Protein 7W2Q (pdb70)

Solvent-accessible surface area: 21084 Å² total; per-residue (Å²): 127,86,177,176,53,95,108,84,129,151,74,20,80,94,0,1,84,23,0,34,118,15,1,70,119,92,26,5,105,70,0,67,17,105,63,0,0,104,59,22,64,45,48,107,39,33,0,89,164,21,7,163,45,46,16,28,0,12,0,52,13,2,3,31,20,12,102,75,11,17,68,54,18,152,64,168,92,160,85,74,92,51,48,55,18,4,72,38,20,8,61,33,36,3,84,78,17,78,44,24,76,0,19,56,96,0,48,94,69,8,4,145,78,50,105,21,84,118,32,3,108,82,0,80,148,33,67,65,46,7,80,103,74,14,24,70,4,10,96,49,13,27,93,101,37,78,1,32,121,38,58,41,58,17,12,36,0,1,9,71,0,0,3,33,0,0,2,9,0,21,62,22,138,124,28,124,125,47,2,118,107,67,90,46,0,9,77,11,0,5,37,10,2,7,89,18,8,33,94,149,238,146,107,124,116,83,170,140,86,23,76,90,0,1,83,26,0,30,148,29,1,44,114,93,28,4,108,67,0,60,17,100,73,0,2,99,60,19,60,41,38,96,50,25,0,82,138,21,8,140,44,43,15,34,0,11,0,56,15,1,6,33,21,13,99,75,12,12,74,56,4,129,65,131,85,165,93,64,92,38,49,55,18,4,63,30,20,10,61,38,39,3,92,60,26,81,48,21,67,0,19,59,89,0,53,94,71,6,3,143,74,49,100,29,90,148,33,0,114,77,0,78,147,28,66,58,46,7,68,103,82,15,16,92,4,9,98,62,14,27,90,100,30,57,2,36,124,36,58,36,59,17,11,38,0,1,9,71,0,0,3,28,0,0,2,8,0,26,60,22,139,129,26,123,131,45,2,120,106,67,92,47,0,9,70,11,0,4,38,10,1,19,68,18,6,25,83,183,190

Nearest PDB structures (foldseek):
  7w2q-assembly1_B  TM=1.005E+00  e=7.318E-27  Pseudomonas aeruginosa PAO1
  8i2k-assembly1_A  TM=9.888E-01  e=2.009E-23  Pseudomonas aeruginosa UCBPP-PA14
  7y0y-assembly1_A  TM=9.865E-01  e=9.330E-23  Pseudomonas aeruginosa PA14
  7y0z-assembly1_A  TM=9.756E-01  e=6.356E-23  Pseudomonas aeruginosa PA14
  8i2k-assembly1_B  TM=9.732E-01  e=7.340E-23  Pseudomonas aeruginosa UCBPP-PA14

Radius of gyration: 24.59 Å; Cα contacts (8 Å, |Δi|>4): 358; chains: 2; bounding box: 52×52×86 Å

B-factor: mean 45.08, std 20.15, range [20.05, 137.28]

Sequence (399 aa):
EPRKVREFRRREQEILDTALKLFLEQGEDSVTVEMIADAVGIGKGTIYKHFKSKAEIYLRLMLDYERDLAALFHSEDVARDKEALSRAYFEFRMRDPQRYRLFDRLEEKVVKTSQVPEMVEELHKIRASNFERLTQLIKERIADGKLENVPPYFHYCAAWALVHGAVALYHSPFWREVLEDQEGFFHFLMDIGVRMGNKRKKVREFRRREQEILDTALKLFLEQGEDSVTVEMIADAVGIGKGTIYKHFKSKAEIYLRLMLDYERDLAALFHSEDVARDKEALSRAYFEFRMRDPQRYRLFDRLEEKVVKTSQVPEMVEELHKIRASNFERLTQLIKERIADGKLENVPPYFHYCAAWALVHGAVALYHSPFWREVLEDQEGFFHFLMDIGVRMGNKRK

Structure (mmCIF, N/CA/C/O backbone):
data_7W2Q
#
_entry.id   7W2Q
#
_cell.length_a   44.162
_cell.length_b   44.162
_cell.length_c   251.980
_cell.angle_alpha   90.000
_cell.angle_beta   90.000
_cell.angle_gamma   90.000
#
_symmetry.space_group_name_H-M   'P 41'
#
loop_
_entity.id
_entity.type
_entity.pdbx_description
1 polymer 'Probable transcriptional regulator'
2 water water
#
loop_
_atom_site.group_PDB
_atom_site.id
_atom_site.type_symbol
_atom_site.label_atom_id
_atom_site.label_alt_id
_atom_site.label_comp_id
_atom_site.label_asym_id
_atom_site.label_entity_id
_atom_site.label_seq_id
_atom_site.pdbx_PDB_ins_code
_atom_site.Cartn_x
_atom_site.Cartn_y
_atom_site.Cartn_z
_atom_site.occupancy
_atom_site.B_iso_or_equiv
_atom_site.auth_seq_id
_atom_site.auth_comp_id
_atom_site.auth_asym_id
_atom_site.auth_atom_id
_atom_site.pdbx_PDB_model_num
ATOM 1 N N . GLU A 1 4 ? 22.23795 -25.21765 -15.97373 1.000 71.15394 4 GLU B N 1
ATOM 2 C CA . GLU A 1 4 ? 21.71881 -26.58195 -15.96887 1.000 71.73599 4 GLU B CA 1
ATOM 3 C C . GLU A 1 4 ? 20.76688 -26.85351 -17.13811 1.000 77.02851 4 GLU B C 1
ATOM 4 O O . GLU A 1 4 ? 20.34395 -25.92080 -17.82335 1.000 84.71259 4 GLU B O 1
ATOM 10 N N . PRO A 1 5 ? 20.44634 -28.12961 -17.37310 1.000 73.00053 5 PRO B N 1
ATOM 11 C CA . PRO A 1 5 ? 19.50145 -28.46699 -18.44456 1.000 76.94180 5 PRO B CA 1
ATOM 12 C C . PRO A 1 5 ? 18.10524 -27.93187 -18.16782 1.000 75.14376 5 PRO B C 1
ATOM 13 O O . PRO A 1 5 ? 17.70008 -27.74354 -17.01954 1.000 68.75300 5 PRO B O 1
ATOM 17 N N . ARG A 1 6 ? 17.34974 -27.73180 -19.25002 1.000 78.02072 6 ARG B N 1
ATOM 18 C CA . ARG A 1 6 ? 16.04727 -27.07572 -19.14281 1.000 80.56635 6 ARG B CA 1
ATOM 19 C C . ARG A 1 6 ? 15.04658 -27.93014 -18.37707 1.000 69.05675 6 ARG B C 1
ATOM 20 O O . ARG A 1 6 ? 14.24344 -27.39997 -17.60192 1.000 64.71637 6 ARG B O 1
ATOM 28 N N . LYS A 1 7 ? 15.07408 -29.25009 -18.57643 1.000 67.27464 7 LYS B N 1
ATOM 29 C CA . LYS A 1 7 ? 14.14069 -30.11197 -17.85660 1.000 63.72826 7 LYS B CA 1
ATOM 30 C C . LYS A 1 7 ? 14.36004 -30.02640 -16.35184 1.000 63.55239 7 LYS B C 1
ATOM 31 O O . LYS A 1 7 ? 13.39732 -29.97209 -15.57673 1.000 56.70629 7 LYS B O 1
ATOM 37 N N . VAL A 1 8 ? 15.62045 -29.97510 -15.92096 1.000 63.91226 8 VAL B N 1
ATOM 38 C CA . VAL A 1 8 ? 15.90832 -29.94496 -14.49230 1.000 60.98027 8 VAL B CA 1
ATOM 39 C C . VAL A 1 8 ? 15.47614 -28.61876 -13.89393 1.000 58.70878 8 VAL B C 1
ATOM 40 O O . VAL A 1 8 ? 14.89616 -28.57405 -12.80247 1.000 54.63430 8 VAL B O 1
ATOM 44 N N . ARG A 1 9 ? 15.72070 -27.52112 -14.61248 1.000 61.15592 9 ARG B N 1
ATOM 45 C CA . ARG A 1 9 ? 15.32088 -26.20978 -14.11605 1.000 59.42874 9 ARG B CA 1
ATOM 46 C C . ARG A 1 9 ? 13.81131 -26.10624 -13.96341 1.000 57.29052 9 ARG B C 1
ATOM 47 O O . ARG A 1 9 ? 13.32206 -25.54711 -12.97479 1.000 58.03529 9 ARG B O 1
ATOM 55 N N . GLU A 1 10 ? 13.05537 -26.62244 -14.93542 1.000 59.07685 10 GLU B N 1
ATOM 56 C CA . GLU A 1 10 ? 11.60301 -26.61294 -14.80531 1.000 61.79064 10 GLU B CA 1
ATOM 57 C C . GLU A 1 10 ? 11.15818 -27.43860 -13.60527 1.000 54.40047 10 GLU B C 1
ATOM 58 O O . GLU A 1 10 ? 10.26822 -27.02493 -12.85426 1.000 54.80033 10 GLU B O 1
ATOM 64 N N . PHE A 1 11 ? 11.76593 -28.61285 -13.40845 1.000 51.49537 11 PHE B N 1
ATOM 65 C CA . PHE A 1 11 ? 11.42168 -29.43310 -12.25155 1.000 49.48801 11 PHE B CA 1
ATOM 66 C C . PHE A 1 11 ? 11.69861 -28.69269 -10.94815 1.000 52.40129 11 PHE B C 1
ATOM 67 O O . PHE A 1 11 ? 10.88571 -28.73095 -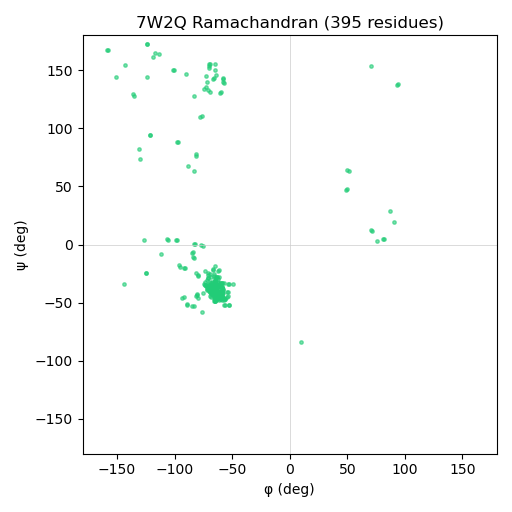10.01546 1.000 46.55088 11 PHE B O 1
ATOM 75 N N . ARG A 1 12 ? 12.83457 -27.99686 -10.87154 1.000 49.71851 12 ARG B N 1
ATOM 76 C CA . ARG A 1 12 ? 13.18310 -27.29261 -9.64263 1.000 50.76717 12 ARG B CA 1
ATOM 77 C C . ARG A 1 12 ? 12.26807 -26.09875 -9.40483 1.000 50.31243 12 ARG B C 1
ATOM 78 O O . ARG A 1 12 ? 11.89057 -25.82825 -8.26009 1.000 48.58264 12 ARG B O 1
ATOM 86 N N . ARG A 1 13 ? 11.90303 -25.36492 -10.46082 1.000 50.87220 13 ARG B N 1
ATOM 87 C CA . ARG A 1 13 ? 11.02185 -24.21916 -10.24945 1.000 53.81291 13 ARG B CA 1
ATOM 88 C C . ARG A 1 13 ? 9.63574 -24.67223 -9.79521 1.000 52.01988 13 ARG B C 1
ATOM 89 O O . ARG A 1 13 ? 9.01916 -24.02556 -8.94080 1.000 53.76542 13 ARG B O 1
ATOM 97 N N . ARG A 1 14 ? 9.13281 -25.78739 -10.33556 1.000 54.21255 14 ARG B N 1
ATOM 98 C CA . ARG A 1 14 ? 7.86131 -26.31894 -9.84893 1.000 54.09504 14 ARG B CA 1
ATOM 99 C C . ARG A 1 14 ? 7.96954 -26.75134 -8.39300 1.000 50.10616 14 ARG B C 1
ATOM 100 O O . ARG A 1 14 ? 7.05541 -26.51476 -7.59330 1.000 46.79005 14 ARG B O 1
ATOM 108 N N . GLU A 1 15 ? 9.07766 -27.40414 -8.03774 1.000 43.05170 15 GLU B N 1
ATOM 109 C CA . GLU A 1 15 ? 9.30425 -27.79950 -6.65336 1.000 44.03657 15 GLU B CA 1
ATOM 110 C C . GLU A 1 15 ? 9.32042 -26.58510 -5.73419 1.000 43.42808 15 GLU B C 1
ATOM 111 O O . GLU A 1 15 ? 8.73654 -26.61154 -4.64460 1.000 36.25891 15 GLU B O 1
ATOM 117 N N . GLN A 1 16 ? 9.97524 -25.50364 -6.16923 1.000 41.87917 16 GLN B N 1
ATOM 118 C CA . GLN A 1 16 ? 10.03389 -24.28796 -5.36710 1.000 45.42792 16 GLN B CA 1
ATOM 119 C C . GLN A 1 16 ? 8.65304 -23.66766 -5.19721 1.000 46.84345 16 GLN B C 1
ATOM 120 O O . GLN A 1 16 ? 8.32187 -23.16299 -4.11817 1.000 44.63076 16 GLN B O 1
ATOM 126 N N . GLU A 1 17 ? 7.83320 -23.68605 -6.25167 1.000 48.37713 17 GLU B N 1
ATOM 127 C CA . GLU A 1 17 ? 6.49141 -23.12255 -6.13199 1.000 47.84082 17 GLU B CA 1
ATOM 128 C C . GLU A 1 17 ? 5.65537 -23.91151 -5.13179 1.000 47.84609 17 GLU B C 1
ATOM 129 O O . GLU A 1 17 ? 4.86981 -23.33138 -4.37149 1.000 46.64360 17 GLU B O 1
ATOM 135 N N . ILE A 1 18 ? 5.81537 -25.23628 -5.11840 1.000 48.36117 18 ILE B N 1
ATOM 136 C CA . ILE A 1 18 ? 5.14404 -26.07030 -4.12535 1.000 41.64388 18 ILE B CA 1
ATOM 137 C C . ILE A 1 18 ? 5.59842 -25.68107 -2.72384 1.000 37.66088 18 ILE B C 1
ATOM 138 O O . ILE A 1 18 ? 4.78474 -25.51693 -1.80581 1.000 43.86266 18 ILE B O 1
ATOM 143 N N . LEU A 1 19 ? 6.91250 -25.52188 -2.54448 1.000 37.30355 19 LEU B N 1
ATOM 144 C CA . LEU A 1 19 ? 7.45949 -25.18059 -1.23481 1.000 33.04553 19 LEU B CA 1
ATOM 145 C C . LEU A 1 19 ? 6.98660 -23.80936 -0.78069 1.000 38.72804 19 LEU B C 1
ATOM 146 O O . LEU A 1 19 ? 6.59803 -23.62380 0.37928 1.000 38.13630 19 LEU B O 1
ATOM 151 N N . ASP A 1 20 ? 7.03948 -22.82623 -1.67851 1.000 41.59410 20 ASP B N 1
ATOM 152 C CA . ASP A 1 20 ? 6.58697 -21.48491 -1.32961 1.000 45.90812 20 ASP B CA 1
ATOM 153 C C . ASP A 1 20 ? 5.10422 -21.48065 -0.98389 1.000 42.14803 20 ASP B C 1
ATOM 154 O O . ASP A 1 20 ? 4.68676 -20.84928 -0.00386 1.000 45.37772 20 ASP B O 1
ATOM 159 N N . THR A 1 21 ? 4.29590 -22.18997 -1.77240 1.000 43.44417 21 THR B N 1
ATOM 160 C CA . THR A 1 21 ? 2.85795 -22.23388 -1.52172 1.000 41.45055 21 THR B CA 1
ATOM 161 C C . THR A 1 21 ? 2.55324 -22.95281 -0.21495 1.000 43.91797 21 THR B C 1
ATOM 162 O O . THR A 1 21 ? 1.68651 -22.51921 0.55247 1.000 40.30063 21 THR B O 1
ATOM 166 N N . ALA A 1 22 ? 3.24998 -24.06043 0.04998 1.000 41.29978 22 ALA B N 1
ATOM 167 C CA . ALA A 1 22 ? 3.00344 -24.81031 1.27560 1.000 43.78119 22 ALA B CA 1
ATOM 168 C C . ALA A 1 22 ? 3.32661 -23.97202 2.50637 1.000 43.15034 22 ALA B C 1
ATOM 169 O O . ALA A 1 22 ? 2.55042 -23.94307 3.46867 1.000 41.80425 22 ALA B O 1
ATOM 171 N N . LEU A 1 23 ? 4.46222 -23.26631 2.48509 1.000 37.01164 23 LEU B N 1
ATOM 172 C CA . LEU A 1 23 ? 4.83088 -22.42016 3.61338 1.000 41.39718 23 LEU B CA 1
ATOM 173 C C . LEU A 1 23 ? 3.78340 -21.34521 3.85156 1.000 37.36410 23 LEU B C 1
ATOM 174 O O . LEU A 1 23 ? 3.39140 -21.08857 4.99572 1.000 37.29185 23 LEU B O 1
ATOM 179 N N . LYS A 1 24 ? 3.28413 -20.73791 2.77635 1.000 37.91080 24 LYS B N 1
ATOM 180 C CA . LYS A 1 24 ? 2.29928 -19.67653 2.92938 1.000 44.69389 24 LYS B CA 1
ATOM 181 C C . LYS A 1 24 ? 1.02074 -20.21195 3.55573 1.000 43.91602 24 LYS B C 1
ATOM 182 O O . LYS A 1 24 ? 0.45734 -19.58704 4.46169 1.000 47.81123 24 LYS B O 1
ATOM 188 N N . LEU A 1 25 ? 0.59620 -21.40873 3.14191 1.000 45.37687 25 LEU B N 1
ATOM 189 C CA . LEU A 1 25 ? -0.58579 -22.02845 3.72891 1.000 39.26092 25 LEU B CA 1
ATOM 190 C C . LEU A 1 25 ? -0.37382 -22.39090 5.19249 1.000 43.73111 25 LEU B C 1
ATOM 191 O O . LEU A 1 25 ? -1.28403 -22.21490 6.01111 1.000 44.67574 25 LEU B O 1
ATOM 196 N N . PHE A 1 26 ? 0.81072 -22.91240 5.54242 1.000 40.35003 26 PHE B N 1
ATOM 197 C CA . PHE A 1 26 ? 1.06786 -23.28202 6.93293 1.000 43.88429 26 PHE B CA 1
ATOM 198 C C . PHE A 1 26 ? 0.95529 -22.07800 7.85524 1.000 44.21231 26 PHE B C 1
ATOM 199 O O . PHE A 1 26 ? 0.35768 -22.16438 8.93388 1.000 40.65813 26 PHE B O 1
ATOM 207 N N . LEU A 1 27 ? 1.53968 -20.94937 7.45424 1.000 42.36894 27 LEU B N 1
ATOM 208 C CA . LEU A 1 27 ? 1.50720 -19.76640 8.30345 1.000 39.04388 27 LEU B CA 1
ATOM 209 C C . LEU A 1 27 ? 0.09380 -19.20565 8.41411 1.000 45.35002 27 LEU B C 1
ATOM 210 O O . LEU A 1 27 ? -0.33247 -18.78683 9.49635 1.000 46.71849 27 LEU B O 1
ATOM 215 N N . GLU A 1 28 ? -0.65813 -19.21113 7.31433 1.000 42.35944 28 GLU B N 1
ATOM 216 C CA . GLU A 1 28 ? -1.98858 -18.61182 7.33873 1.000 48.03725 28 GLU B CA 1
ATOM 217 C C . GLU A 1 28 ? -3.01097 -19.48515 8.06138 1.000 51.60220 28 GLU B C 1
ATOM 218 O O . GLU A 1 28 ? -3.84246 -18.96558 8.81669 1.000 52.78858 28 GLU B O 1
ATOM 224 N N . GLN A 1 29 ? -2.99081 -20.80115 7.84288 1.000 52.46509 29 GLN B N 1
ATOM 225 C CA . GLN A 1 29 ? -4.03660 -21.65608 8.39685 1.000 48.16885 29 GLN B CA 1
ATOM 226 C C . GLN A 1 29 ? -3.57081 -22.60388 9.49110 1.000 58.32766 29 GLN B C 1
ATOM 227 O O . GLN A 1 29 ? -4.41932 -23.25299 10.11401 1.000 51.04409 29 GLN B O 1
ATOM 233 N N . GLY A 1 30 ? -2.26703 -22.70944 9.74040 1.000 52.93073 30 GLY B N 1
ATOM 234 C CA . GLY A 1 30 ? -1.75651 -23.68199 10.68911 1.000 49.43789 30 GLY B CA 1
ATOM 235 C C . GLY A 1 30 ? -1.36571 -24.96398 9.99183 1.000 50.59688 30 GLY B C 1
ATOM 236 O O . GLY A 1 30 ? -2.09829 -25.44339 9.11874 1.000 53.95451 30 GLY B O 1
ATOM 237 N N . GLU A 1 31 ? -0.21918 -25.53751 10.36911 1.000 43.18211 31 GLU B N 1
ATOM 238 C CA . GLU A 1 31 ? 0.32702 -26.64306 9.58912 1.000 42.48105 31 GLU B CA 1
ATOM 239 C C . GLU A 1 31 ? -0.53277 -27.90207 9.69986 1.000 41.45549 31 GLU B C 1
ATOM 240 O O . GLU A 1 31 ? -0.69807 -28.62665 8.71251 1.000 45.91051 31 GLU B O 1
ATOM 246 N N . ASP A 1 32 ? -1.10185 -28.17692 10.87758 1.000 38.77013 32 ASP B N 1
ATOM 247 C CA . ASP A 1 32 ? -1.90129 -29.39046 11.04612 1.000 47.42901 32 ASP B CA 1
ATOM 248 C C . ASP A 1 32 ? -3.12262 -29.39174 10.12918 1.000 58.93592 32 ASP B C 1
ATOM 249 O O . ASP A 1 32 ? -3.54484 -30.44798 9.64172 1.000 59.38711 32 ASP B O 1
ATOM 254 N N . SER A 1 33 ? -3.71198 -28.21744 9.89580 1.000 60.40782 33 SER B N 1
ATOM 255 C CA . SER A 1 33 ? -4.91117 -28.13041 9.06802 1.000 61.87130 33 SER B CA 1
ATOM 256 C C . SER A 1 33 ? -4.61880 -28.41792 7.59946 1.000 58.92791 33 SER B C 1
ATOM 257 O O . SER A 1 33 ? -5.45263 -29.01505 6.90229 1.000 58.36600 33 SER B O 1
ATOM 260 N N . VAL A 1 34 ? -3.45950 -27.97978 7.10911 1.000 50.42823 34 VAL B N 1
ATOM 261 C CA . VAL A 1 34 ? -3.15764 -28.03942 5.68393 1.000 46.20071 34 VAL B CA 1
ATOM 262 C C . VAL A 1 34 ? -2.83621 -29.46877 5.27601 1.000 58.64676 34 VAL B C 1
ATOM 263 O O . VAL A 1 34 ? -2.02285 -30.14892 5.91902 1.000 56.36511 34 VAL B O 1
ATOM 267 N N . THR A 1 35 ? -3.42619 -29.90974 4.16714 1.000 52.15971 35 THR B N 1
ATOM 268 C CA . THR A 1 35 ? -3.16177 -31.23104 3.62277 1.000 53.64970 35 THR B CA 1
ATOM 269 C C . THR A 1 35 ? -2.44705 -31.10212 2.28268 1.000 53.92483 35 THR B C 1
ATOM 270 O O . THR A 1 35 ? -2.42643 -30.03527 1.65945 1.000 50.83103 35 THR B O 1
ATOM 274 N N . VAL A 1 36 ? -1.85056 -32.21449 1.84880 1.000 51.33232 36 VAL B N 1
ATOM 275 C CA . VAL A 1 36 ? -1.15873 -32.24265 0.56221 1.000 54.13153 36 VAL B CA 1
ATOM 276 C C . VAL A 1 36 ? -2.10944 -31.87059 -0.57092 1.000 55.89837 36 VAL B C 1
ATOM 277 O O . VAL A 1 36 ? -1.73654 -31.14831 -1.50473 1.000 54.38200 36 VAL B O 1
ATOM 281 N N . GLU A 1 37 ? -3.35514 -32.34358 -0.50090 1.000 61.46705 37 GLU B N 1
ATOM 282 C CA . GLU A 1 37 ? -4.34290 -31.98206 -1.51243 1.000 59.38512 37 GLU B CA 1
ATOM 283 C C . GLU A 1 37 ? -4.56896 -30.47481 -1.54212 1.000 57.05305 37 GLU B C 1
ATOM 284 O O . GLU A 1 37 ? -4.69738 -29.87783 -2.61839 1.000 56.31217 37 GLU B O 1
ATOM 290 N N . MET A 1 38 ? -4.62033 -29.84364 -0.36562 1.000 56.55089 38 MET B N 1
ATOM 291 C CA . MET A 1 38 ? -4.84528 -28.40180 -0.29571 1.000 63.20049 38 MET B CA 1
ATOM 292 C C . MET A 1 38 ? -3.68485 -27.61816 -0.89838 1.000 58.00058 38 MET B C 1
ATOM 293 O O . MET A 1 38 ? -3.89645 -26.57439 -1.52875 1.000 53.65171 38 MET B O 1
ATOM 298 N N . ILE A 1 39 ? -2.45132 -28.08804 -0.69818 1.000 51.53452 39 ILE B N 1
ATOM 299 C CA . ILE A 1 39 ? -1.30900 -27.43754 -1.33193 1.000 50.03662 39 ILE B CA 1
ATOM 300 C C . ILE A 1 39 ? -1.39368 -27.57501 -2.84672 1.000 53.22489 39 ILE B C 1
ATOM 301 O O . ILE A 1 39 ? -1.14406 -26.61609 -3.58743 1.000 55.42880 39 ILE B O 1
ATOM 306 N N . ALA A 1 40 ? -1.75947 -28.76505 -3.33008 1.000 57.08769 40 ALA B N 1
ATOM 307 C CA . ALA A 1 40 ? -1.86664 -28.98408 -4.76975 1.000 58.27478 40 ALA B CA 1
ATOM 308 C C . ALA A 1 40 ? -2.94079 -28.09926 -5.38778 1.000 64.57406 40 ALA B C 1
ATOM 309 O O . ALA A 1 40 ? -2.75173 -27.54935 -6.47950 1.000 64.43872 40 ALA B O 1
ATOM 311 N N . ASP A 1 41 ? -4.07920 -27.95434 -4.70728 1.000 63.03565 41 ASP B N 1
ATOM 312 C CA . ASP A 1 41 ? -5.13353 -27.08560 -5.21694 1.000 61.30313 41 ASP B CA 1
ATOM 313 C C . ASP A 1 41 ? -4.65590 -25.64174 -5.29267 1.000 60.85164 41 ASP B C 1
ATOM 314 O O . ASP A 1 41 ? -4.95706 -24.92863 -6.25733 1.000 67.22284 41 ASP B O 1
ATOM 319 N N . ALA A 1 42 ? -3.90504 -25.19556 -4.28289 1.000 60.13775 42 ALA B N 1
ATOM 320 C CA . ALA A 1 42 ? -3.41068 -23.82306 -4.27099 1.000 56.83899 42 ALA B CA 1
ATOM 321 C C . ALA A 1 42 ? -2.37049 -23.59371 -5.36214 1.000 60.76214 42 ALA B C 1
ATOM 322 O O . ALA A 1 42 ? -2.36322 -22.53757 -6.00460 1.000 67.19135 42 ALA B O 1
ATOM 324 N N . VAL A 1 43 ? -1.49383 -24.57419 -5.59387 1.000 57.36992 43 VAL B N 1
ATOM 325 C CA . VAL A 1 43 ? -0.51436 -24.47723 -6.67382 1.000 57.43463 43 VAL B CA 1
ATOM 326 C C . VAL A 1 43 ? -1.19701 -24.59981 -8.02828 1.000 61.02841 43 VAL B C 1
ATOM 327 O O . VAL A 1 43 ? -0.69988 -24.08179 -9.03587 1.000 70.48712 43 VAL B O 1
ATOM 331 N N . GLY A 1 44 ? -2.34128 -25.27201 -8.08090 1.000 66.90367 44 GLY B N 1
ATOM 332 C CA . GLY A 1 44 ? -3.06096 -25.47309 -9.32103 1.000 64.40097 4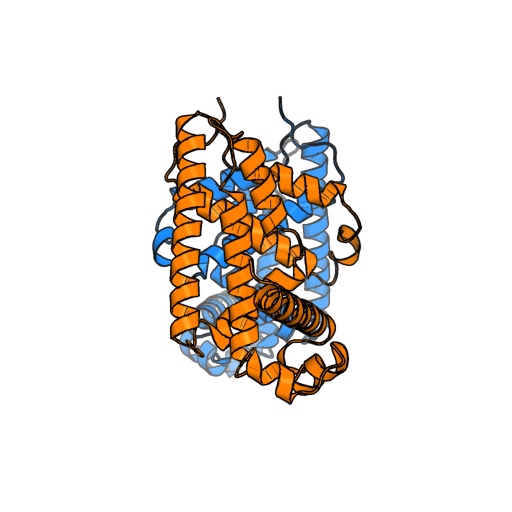4 GLY B CA 1
ATOM 333 C C . GLY A 1 44 ? -2.68590 -26.73428 -10.05814 1.000 69.77558 44 GLY B C 1
ATOM 334 O O . GLY A 1 44 ? -2.96248 -26.84492 -11.25754 1.000 73.56934 44 GLY B O 1
ATOM 335 N N . ILE A 1 45 ? -2.07624 -27.69584 -9.37120 1.000 70.01252 45 ILE B N 1
ATOM 336 C CA . ILE A 1 45 ? -1.64225 -28.95159 -9.95915 1.000 65.80419 45 ILE B CA 1
ATOM 337 C C . ILE A 1 45 ? -2.38940 -30.07564 -9.25609 1.000 67.33215 45 ILE B C 1
ATOM 338 O O . ILE A 1 45 ? -2.93974 -29.90274 -8.16562 1.000 71.09404 45 ILE B O 1
ATOM 343 N N . GLY A 1 46 ? -2.41160 -31.23775 -9.89931 1.000 69.79668 46 GLY B N 1
ATOM 344 C CA . GLY A 1 46 ? -2.99165 -32.40698 -9.27090 1.000 69.50537 46 GLY B CA 1
ATOM 345 C C . GLY A 1 46 ? -2.13164 -32.90173 -8.12367 1.000 70.57340 46 GLY B C 1
ATOM 346 O O . GLY A 1 46 ? -0.92263 -32.66768 -8.07346 1.000 73.42280 46 GLY B O 1
ATOM 347 N N . LYS A 1 47 ? -2.77307 -33.57905 -7.16714 1.000 73.52035 47 LYS B N 1
ATOM 348 C CA . LYS A 1 47 ? -2.03952 -34.03519 -5.99035 1.000 68.01151 47 LYS B CA 1
ATOM 349 C C . LYS A 1 47 ? -0.94900 -35.02350 -6.37985 1.000 74.10385 47 LYS B C 1
ATOM 350 O O . LYS A 1 47 ? 0.11271 -35.05977 -5.74596 1.000 67.71716 47 LYS B O 1
ATOM 356 N N . GLY A 1 48 ? -1.20597 -35.84571 -7.40441 1.000 69.74981 48 GLY B N 1
ATOM 357 C CA . GLY A 1 48 ? -0.22097 -36.81711 -7.84106 1.000 68.28041 48 GLY B CA 1
ATOM 358 C C . GLY A 1 48 ? 1.08554 -36.16385 -8.22445 1.000 67.99614 48 GLY B C 1
ATOM 359 O O . GLY A 1 48 ? 2.15789 -36.74554 -8.03776 1.000 67.42306 48 GLY B O 1
ATOM 360 N N . THR A 1 49 ? 1.01116 -34.94847 -8.76849 1.000 66.82104 49 THR B N 1
ATOM 361 C CA . THR A 1 49 ? 2.21503 -34.20235 -9.10544 1.000 65.12269 49 THR B CA 1
ATOM 362 C C . THR A 1 49 ? 3.01907 -33.86168 -7.85706 1.000 63.56483 49 THR B C 1
ATOM 363 O O . THR A 1 49 ? 4.25478 -33.88169 -7.88273 1.000 61.21692 49 THR B O 1
ATOM 367 N N . ILE A 1 50 ? 2.33618 -33.52912 -6.75831 1.000 58.93510 50 ILE B N 1
ATOM 368 C CA . ILE A 1 50 ? 3.03574 -33.20501 -5.51921 1.000 58.46401 50 ILE B CA 1
ATOM 369 C C . ILE A 1 50 ? 3.87111 -34.39540 -5.05771 1.000 55.33818 50 ILE B C 1
ATOM 370 O O . ILE A 1 50 ? 5.02232 -34.23723 -4.63533 1.000 47.42765 50 ILE B O 1
ATOM 375 N N . TYR A 1 51 ? 3.30851 -35.60860 -5.13861 1.000 57.63315 51 TYR B N 1
ATOM 376 C CA . TYR A 1 51 ? 3.98999 -36.80265 -4.62671 1.000 52.68137 51 TYR B CA 1
ATOM 377 C C . TYR A 1 51 ? 5.25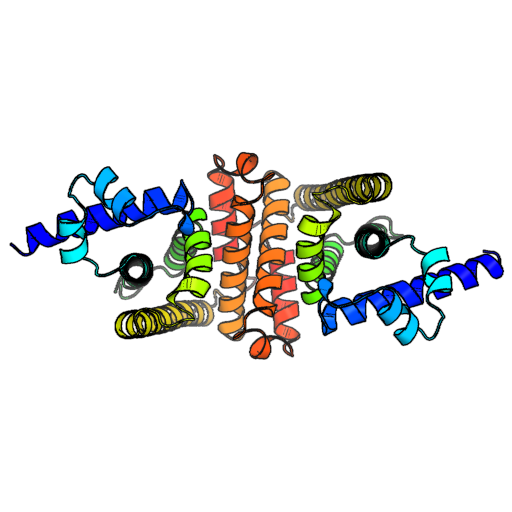131 -37.23359 -5.39995 1.000 54.99970 51 TYR B C 1
ATOM 378 O O . TYR A 1 51 ? 6.10449 -37.89170 -4.80131 1.000 58.34738 51 TYR B O 1
ATOM 387 N N . LYS A 1 52 ? 5.35465 -36.93887 -6.69932 1.000 54.53395 52 LYS B N 1
ATOM 388 C CA . LYS A 1 52 ? 6.65603 -36.88084 -7.40040 1.000 54.45885 52 LYS B CA 1
ATOM 389 C C . LYS A 1 52 ? 7.73832 -36.04608 -6.71675 1.000 50.79325 52 LYS B C 1
ATOM 390 O O . LYS A 1 52 ? 8.92990 -36.41233 -6.74955 1.000 51.69654 52 LYS B O 1
ATOM 396 N N . HIS A 1 53 ? 7.37144 -34.95489 -6.04542 1.000 50.82030 53 HIS B N 1
ATOM 397 C CA . HIS A 1 53 ? 8.34593 -34.10632 -5.36293 1.000 43.89175 53 HIS B CA 1
ATOM 398 C C . HIS A 1 53 ? 8.55195 -34.52163 -3.91765 1.000 46.91864 53 HIS B C 1
ATOM 399 O O . HIS A 1 53 ? 9.69338 -34.56223 -3.44889 1.000 47.07209 53 HIS B O 1
ATOM 406 N N . PHE A 1 54 ? 7.47281 -34.79024 -3.18871 1.000 39.43389 54 PHE B N 1
ATOM 407 C CA . PHE A 1 54 ? 7.55057 -35.07389 -1.76248 1.000 40.57733 54 PHE B CA 1
ATOM 408 C C . PHE A 1 54 ? 6.64692 -36.25484 -1.45785 1.000 45.57883 54 PHE B C 1
ATOM 409 O O . PHE A 1 54 ? 5.47751 -36.24765 -1.83980 1.000 45.53530 54 PHE B O 1
ATOM 417 N N . LYS A 1 55 ? 7.18543 -37.25832 -0.76370 1.000 42.11554 55 LYS B N 1
ATOM 418 C CA . LYS A 1 55 ? 6.39862 -38.44177 -0.44602 1.000 47.58460 55 LYS B CA 1
ATOM 419 C C . LYS A 1 55 ? 5.32542 -38.16244 0.59648 1.000 43.53953 55 LYS B C 1
ATOM 420 O O . LYS A 1 55 ? 4.31723 -38.87930 0.63375 1.000 49.88172 55 LYS B O 1
ATOM 426 N N . SER A 1 56 ? 5.51160 -37.13730 1.42526 1.000 41.12103 56 SER B N 1
ATOM 427 C CA . SER A 1 56 ? 4.60251 -36.84833 2.52631 1.000 42.50176 56 SER B CA 1
ATOM 428 C C . SER A 1 56 ? 4.76421 -35.38715 2.92053 1.000 42.91388 56 SER B C 1
ATOM 429 O O . SER A 1 56 ? 5.70626 -34.71152 2.50274 1.000 36.31387 56 SER B O 1
ATOM 432 N N . LYS A 1 57 ? 3.82362 -34.90336 3.73724 1.000 38.25993 57 LYS B N 1
ATOM 433 C CA . LYS A 1 57 ? 3.97053 -33.56307 4.29368 1.000 33.32205 57 LYS B CA 1
ATOM 434 C C . LYS A 1 57 ? 5.21493 -33.45662 5.16484 1.000 30.28876 57 LYS B C 1
ATOM 435 O O . LYS A 1 57 ? 5.84083 -32.39719 5.21803 1.000 30.41393 57 LYS B O 1
ATOM 441 N N . ALA A 1 58 ? 5.60405 -34.54559 5.83593 1.000 34.33193 58 ALA B N 1
ATOM 442 C CA . ALA A 1 58 ? 6.80119 -34.49525 6.67116 1.000 34.09399 58 ALA B CA 1
ATOM 443 C C . ALA A 1 58 ? 8.03654 -34.15639 5.84562 1.000 29.92489 58 ALA B C 1
ATOM 444 O O . ALA A 1 58 ? 8.93587 -33.45163 6.31825 1.000 27.95762 58 ALA B O 1
ATOM 446 N N . GLU A 1 59 ? 8.09905 -34.64985 4.60703 1.000 29.05373 59 GLU B N 1
ATOM 447 C CA . GLU A 1 59 ? 9.20120 -34.27853 3.73051 1.000 33.02119 59 GLU B CA 1
ATOM 448 C C . GLU A 1 59 ? 9.15782 -32.79152 3.39437 1.000 31.31092 59 GLU B C 1
ATOM 449 O O . GLU A 1 59 ? 10.20371 -32.14900 3.26814 1.000 28.29166 59 GLU B O 1
ATOM 455 N N . ILE A 1 60 ? 7.95675 -32.21965 3.25547 1.000 28.58927 60 ILE B N 1
ATOM 456 C CA . ILE A 1 60 ? 7.85041 -30.79324 2.96959 1.000 27.19725 60 ILE B CA 1
ATOM 457 C C . ILE A 1 60 ? 8.30550 -29.97730 4.17066 1.000 29.10274 60 ILE B C 1
ATOM 458 O O . ILE A 1 60 ? 9.06622 -29.01632 4.02677 1.000 27.37521 60 ILE B O 1
ATOM 463 N N . TYR A 1 61 ? 7.85514 -30.35638 5.37233 1.000 31.14544 61 TYR B N 1
ATOM 464 C CA . TYR A 1 61 ? 8.31490 -29.69912 6.59402 1.000 29.00174 61 TYR B CA 1
ATOM 465 C C . TYR A 1 61 ? 9.83321 -29.68391 6.66435 1.000 28.33817 61 TYR B C 1
ATOM 466 O O . TYR A 1 61 ? 10.45642 -28.63825 6.89351 1.000 26.97782 61 TYR B O 1
ATOM 475 N N . LEU A 1 62 ? 10.44512 -30.85390 6.49266 1.000 28.25395 62 LEU B N 1
ATOM 476 C CA . LEU A 1 62 ? 11.89425 -30.95862 6.64121 1.000 25.74806 62 LEU B CA 1
ATOM 477 C C . LEU A 1 62 ? 12.62187 -30.20932 5.53381 1.000 27.09290 62 LEU B C 1
ATOM 478 O O . LEU A 1 62 ? 13.65713 -29.57680 5.78218 1.000 26.90676 62 LEU B O 1
ATOM 483 N N . ARG A 1 63 ? 12.08772 -30.24427 4.31017 1.000 27.89761 63 ARG B N 1
ATOM 484 C CA . ARG A 1 63 ? 12.70910 -29.49474 3.22136 1.000 27.43335 63 ARG B CA 1
ATOM 485 C C . ARG A 1 63 ? 12.69041 -27.99456 3.49491 1.000 30.37287 63 ARG B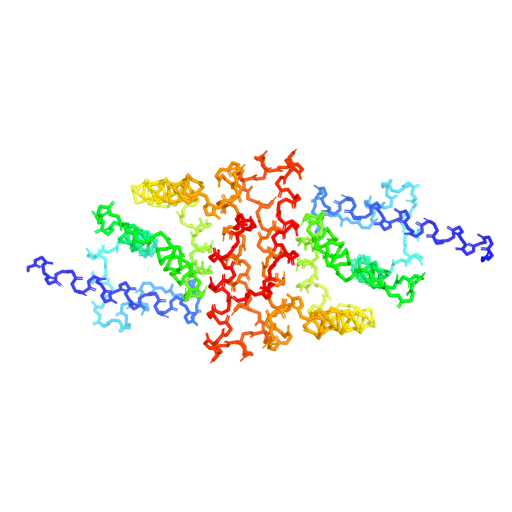 C 1
ATOM 486 O O . ARG A 1 63 ? 13.68280 -27.30005 3.24369 1.000 27.77920 63 ARG B O 1
ATOM 494 N N . LEU A 1 64 ? 11.56648 -27.47146 3.99658 1.000 25.55092 64 LEU B N 1
ATOM 495 C CA . LEU A 1 64 ? 11.52343 -26.04927 4.33094 1.000 26.99924 64 LEU B CA 1
ATOM 496 C C . LEU A 1 64 ? 12.58164 -25.69891 5.36739 1.000 27.37133 64 LEU B C 1
ATOM 497 O O . LEU A 1 64 ? 13.21758 -24.64215 5.28504 1.000 27.75935 64 LEU B O 1
ATOM 502 N N . MET A 1 65 ? 12.77398 -26.56362 6.36313 1.000 26.03797 65 MET B N 1
ATOM 503 C CA . MET A 1 65 ? 13.77571 -26.26853 7.38329 1.000 28.79608 65 MET B CA 1
ATOM 504 C C . MET A 1 65 ? 15.19044 -26.44610 6.84704 1.000 26.91800 65 MET B C 1
ATOM 505 O O . MET A 1 65 ? 16.09234 -25.70241 7.24747 1.000 27.41256 65 MET B O 1
ATOM 510 N N . LEU A 1 66 ? 15.40848 -27.41586 5.95372 1.000 23.66104 66 LEU B N 1
ATOM 511 C CA . LEU A 1 66 ? 16.70825 -27.53443 5.29436 1.000 25.69356 66 LEU B CA 1
ATOM 512 C C . LEU A 1 66 ? 17.00719 -26.29619 4.45612 1.000 33.74964 66 LEU B C 1
ATOM 513 O O . LEU A 1 66 ? 18.12570 -25.76891 4.48687 1.000 28.90706 66 LEU B O 1
ATOM 518 N N . ASP A 1 67 ? 16.02000 -25.83614 3.67862 1.000 29.47902 67 ASP B N 1
ATOM 519 C CA . ASP A 1 67 ? 16.19535 -24.64271 2.85852 1.000 30.84714 67 ASP B CA 1
ATOM 520 C C . ASP A 1 67 ? 16.55146 -23.43215 3.71622 1.000 27.99543 67 ASP B C 1
ATOM 521 O O . ASP A 1 67 ? 17.35861 -22.59307 3.31155 1.000 28.16495 67 ASP B O 1
ATOM 526 N N . TYR A 1 68 ? 15.95077 -23.33251 4.90098 1.000 25.79581 68 TYR B N 1
ATOM 527 C CA . TYR A 1 68 ? 16.26404 -22.24773 5.82510 1.000 30.11701 68 TYR B CA 1
ATOM 528 C C . TYR A 1 68 ? 17.71943 -22.31486 6.27265 1.000 29.59007 68 TYR B C 1
ATOM 529 O O . TYR A 1 68 ? 18.42631 -21.29998 6.29186 1.000 28.79938 68 TYR B O 1
ATOM 538 N N . GLU A 1 69 ? 18.18797 -23.51046 6.63189 1.000 28.51369 69 GLU B N 1
ATOM 539 C CA . GLU A 1 69 ? 19.58268 -23.65846 7.03195 1.000 30.77023 69 GLU B CA 1
ATOM 540 C C . GLU A 1 69 ? 20.52452 -23.35685 5.87191 1.000 31.59230 69 GLU B C 1
ATOM 541 O O . GLU A 1 69 ? 21.60973 -22.80224 6.07467 1.000 31.51611 69 GLU B O 1
ATOM 547 N N . ARG A 1 70 ? 20.13316 -23.72427 4.64554 1.000 27.11192 70 ARG B N 1
ATOM 548 C CA . ARG A 1 70 ? 20.96626 -23.41638 3.48802 1.000 29.71541 70 ARG B CA 1
ATOM 549 C C . ARG A 1 70 ? 21.04126 -21.91608 3.24870 1.000 31.82999 70 ARG B C 1
ATOM 550 O O . ARG A 1 70 ? 22.09597 -21.39230 2.85707 1.000 31.00007 70 ARG B O 1
ATOM 558 N N . ASP A 1 71 ? 19.93257 -21.21350 3.47856 1.000 27.16974 71 ASP B N 1
ATOM 559 C CA . ASP A 1 71 ? 19.92691 -19.76083 3.35018 1.000 31.42858 71 ASP B CA 1
ATOM 560 C C . ASP A 1 71 ? 20.83596 -19.11964 4.38941 1.000 33.65319 71 ASP B C 1
ATOM 561 O O . ASP A 1 71 ? 21.55440 -18.15909 4.08830 1.000 33.87151 71 ASP B O 1
ATOM 566 N N . LEU A 1 72 ? 20.82610 -19.64811 5.61525 1.000 32.36013 72 LEU B N 1
ATOM 567 C CA . LEU A 1 72 ? 21.71794 -19.14159 6.65261 1.000 31.38114 72 LEU B CA 1
ATOM 568 C C . LEU A 1 72 ? 23.17472 -19.38818 6.28792 1.000 34.66488 72 LEU B C 1
ATOM 569 O O . LEU A 1 72 ? 24.02582 -18.51295 6.48403 1.000 37.17562 72 LEU B O 1
ATOM 574 N N . ALA A 1 73 ? 23.48071 -20.56708 5.73562 1.000 32.08704 73 ALA B N 1
ATOM 575 C CA . ALA A 1 73 ? 24.85468 -20.85452 5.32401 1.000 35.09104 73 ALA B CA 1
ATOM 576 C C . ALA A 1 73 ? 25.34099 -19.88436 4.25876 1.000 41.06107 73 ALA B C 1
ATOM 577 O O . ALA A 1 73 ? 26.48206 -19.40736 4.31590 1.000 39.84596 73 ALA B O 1
ATOM 579 N N . ALA A 1 74 ? 24.49343 -19.59364 3.26835 1.000 34.87729 74 ALA B N 1
ATOM 580 C CA . ALA A 1 74 ? 24.86909 -18.67910 2.19879 1.000 43.97235 74 ALA B CA 1
ATOM 581 C C . ALA A 1 74 ? 25.17010 -17.28765 2.73708 1.000 39.59199 74 ALA B C 1
ATOM 582 O O . ALA A 1 74 ? 25.94865 -16.54146 2.13628 1.000 43.70813 74 ALA B O 1
ATOM 584 N N . LEU A 1 75 ? 24.55257 -16.92528 3.86207 1.000 37.76882 75 LEU B N 1
ATOM 585 C CA . LEU A 1 75 ? 24.79035 -15.62434 4.47589 1.000 42.42074 75 LEU B CA 1
ATOM 586 C C . LEU A 1 75 ? 26.25474 -15.46023 4.86571 1.000 44.21458 75 LEU B C 1
ATOM 587 O O . LEU A 1 75 ? 26.82645 -14.37308 4.72932 1.000 43.61235 75 LEU B O 1
ATOM 592 N N . PHE A 1 76 ? 26.87322 -16.53191 5.36692 1.000 49.58621 76 PHE B N 1
ATOM 593 C CA . PHE A 1 76 ? 28.25702 -16.44996 5.82157 1.000 55.39631 76 PHE B CA 1
ATOM 594 C C . PHE A 1 76 ? 29.23832 -16.36819 4.65674 1.000 62.73541 76 PHE B C 1
ATOM 595 O O . PHE A 1 76 ? 30.27384 -15.70120 4.76335 1.000 82.04268 76 PHE B O 1
ATOM 603 N N . HIS A 1 77 ? 28.94543 -17.04165 3.54638 1.000 70.54064 77 HIS B N 1
ATOM 604 C CA . HIS A 1 77 ? 29.86930 -17.07776 2.41821 1.000 75.48172 77 HIS B CA 1
ATOM 605 C C . HIS A 1 77 ? 29.69434 -15.83207 1.55673 1.000 82.48945 77 HIS B C 1
ATOM 606 O O . HIS A 1 77 ? 28.57784 -15.50651 1.14252 1.000 86.45654 77 HIS B O 1
ATOM 613 N N . SER A 1 78 ? 30.80057 -15.13683 1.28992 1.000 90.58928 78 SER B N 1
ATOM 614 C CA . SER A 1 78 ? 30.81022 -13.96415 0.42497 1.000 106.90619 78 SER B CA 1
ATOM 615 C C . SER A 1 78 ? 32.09774 -13.94989 -0.38880 1.000 112.69268 78 SER B C 1
ATOM 616 O O . SER A 1 78 ? 33.11804 -14.50003 0.03226 1.000 110.43781 78 SER B O 1
ATOM 619 N N . GLU A 1 79 ? 32.04917 -13.30172 -1.55414 1.000 117.35164 79 GLU B N 1
ATOM 620 C CA . GLU A 1 79 ? 33.21401 -13.21608 -2.44116 1.000 127.39592 79 GLU B CA 1
ATOM 621 C C . GLU A 1 79 ? 34.06905 -11.99655 -2.07940 1.000 128.03572 79 GLU B C 1
ATOM 622 O O . GLU A 1 79 ? 34.19329 -11.03045 -2.83289 1.000 122.92368 79 GLU B O 1
ATOM 628 N N . ASP A 1 80 ? 34.67681 -12.05289 -0.89373 1.000 129.85239 80 ASP B N 1
ATOM 629 C CA . ASP A 1 80 ? 35.54256 -10.96185 -0.46057 1.000 127.27397 80 ASP B CA 1
ATOM 630 C C . ASP A 1 80 ? 36.62923 -11.49267 0.46534 1.000 125.94284 80 ASP B C 1
ATOM 631 O O . ASP A 1 80 ? 36.38421 -12.39674 1.26916 1.000 115.97732 80 ASP B O 1
ATOM 636 N N . VAL A 1 81 ? 37.82717 -10.90635 0.34878 1.000 128.68955 81 VAL B N 1
ATOM 637 C CA . VAL A 1 81 ? 38.96887 -11.33031 1.15874 1.000 127.19683 81 VAL B CA 1
ATOM 638 C C . VAL A 1 81 ? 38.73857 -11.03802 2.63849 1.000 125.24014 81 VAL B C 1
ATOM 639 O O . VAL A 1 81 ? 39.02015 -11.87897 3.50093 1.000 124.31281 81 VAL B O 1
ATOM 643 N N . ALA A 1 82 ? 38.22924 -9.84494 2.96075 1.000 116.57921 82 ALA B N 1
ATOM 644 C CA . ALA A 1 82 ? 38.06959 -9.39117 4.34813 1.000 100.28871 82 ALA B CA 1
ATOM 645 C C . ALA A 1 82 ? 36.65543 -8.84855 4.54920 1.000 95.08329 82 ALA B C 1
ATOM 646 O O . ALA A 1 82 ? 36.42695 -7.63784 4.49770 1.000 91.24893 82 ALA B O 1
ATOM 648 N N . ARG A 1 83 ? 35.70659 -9.75035 4.77710 1.000 86.40159 83 ARG B N 1
ATOM 649 C CA . ARG A 1 83 ? 34.32383 -9.34326 4.97188 1.000 68.88814 83 ARG B CA 1
ATOM 650 C C . ARG A 1 83 ? 34.17202 -8.52002 6.24856 1.000 62.35878 83 ARG B C 1
ATOM 651 O O . ARG A 1 83 ? 34.91109 -8.68890 7.22182 1.000 65.91809 83 ARG B O 1
ATOM 659 N N . ASP A 1 84 ? 33.19695 -7.61477 6.22916 1.000 60.84996 84 ASP B N 1
ATOM 660 C CA . ASP A 1 84 ? 32.90591 -6.74452 7.36364 1.000 56.03898 84 ASP B CA 1
ATOM 661 C C . ASP A 1 84 ? 32.16520 -7.56750 8.40767 1.000 51.76576 84 ASP B C 1
ATOM 662 O O . ASP A 1 84 ? 31.00230 -7.93080 8.20453 1.000 54.33318 84 ASP B O 1
ATOM 667 N N . LYS A 1 85 ? 32.82890 -7.84535 9.53525 1.000 43.31792 85 LYS B N 1
ATOM 668 C CA . LYS A 1 85 ? 32.23253 -8.73198 10.53260 1.000 42.51428 85 LYS B CA 1
ATOM 669 C C . LYS A 1 85 ? 31.03170 -8.09447 11.21959 1.000 38.89200 85 LYS B C 1
ATOM 670 O O . LYS A 1 85 ? 30.09108 -8.80379 11.59733 1.000 33.26811 85 LYS B O 1
ATOM 676 N N . GLU A 1 86 ? 31.03659 -6.77087 11.39370 1.000 38.58399 86 GLU B N 1
ATOM 677 C CA . GLU A 1 86 ? 29.88122 -6.12020 12.00418 1.000 39.53664 86 GLU B CA 1
ATOM 678 C C . GLU A 1 86 ? 28.69711 -6.10866 11.04811 1.000 33.67831 86 GLU B C 1
ATOM 679 O O . GLU A 1 86 ? 27.54830 -6.28774 11.46888 1.000 38.70231 86 GLU B O 1
ATOM 685 N N . ALA A 1 87 ? 28.95670 -5.90169 9.75695 1.000 35.51303 87 ALA B N 1
ATOM 686 C CA . ALA A 1 87 ? 27.89193 -5.99810 8.76586 1.000 36.19094 87 ALA B CA 1
ATOM 687 C C . ALA A 1 87 ? 27.34175 -7.41530 8.69055 1.000 38.21452 87 ALA B C 1
ATOM 688 O O . ALA A 1 87 ? 26.12735 -7.61219 8.56052 1.000 31.67871 87 ALA B O 1
ATOM 690 N N . LEU A 1 88 ? 28.21968 -8.41767 8.77669 1.000 30.54867 88 LEU B N 1
ATOM 691 C CA . LEU A 1 88 ? 27.75119 -9.79975 8.80094 1.000 30.60729 88 LEU B CA 1
ATOM 692 C C . LEU A 1 88 ? 26.92241 -10.08331 10.04884 1.000 32.10183 88 LEU B C 1
ATOM 693 O O . LEU A 1 88 ? 25.89359 -10.77034 9.97962 1.000 31.81961 88 LEU B O 1
ATOM 698 N N . SER A 1 89 ? 27.35396 -9.57298 11.20527 1.000 30.71574 89 SER B N 1
ATOM 699 C CA . SER A 1 89 ? 26.56876 -9.75810 12.42268 1.000 30.87111 89 SER B CA 1
ATOM 700 C C . SER A 1 89 ? 25.19044 -9.13438 12.28074 1.000 32.48312 89 SER B C 1
ATOM 701 O O . SER A 1 89 ? 24.18531 -9.72889 12.69463 1.000 30.50078 89 SER B O 1
ATOM 704 N N . ARG A 1 90 ? 25.12352 -7.93800 11.69557 1.000 31.91000 90 ARG B N 1
ATOM 705 C CA . ARG A 1 90 ? 23.83207 -7.28795 11.48565 1.000 27.22115 90 ARG B CA 1
ATOM 706 C C . ARG A 1 90 ? 22.95366 -8.10019 10.54219 1.000 30.36953 90 ARG B C 1
ATOM 707 O O . ARG A 1 90 ? 21.75073 -8.26853 10.78823 1.000 34.00796 90 ARG B O 1
ATOM 715 N N . ALA A 1 91 ? 23.53492 -8.60030 9.45029 1.000 31.47302 91 ALA B N 1
ATOM 716 C CA . ALA A 1 91 ? 22.78455 -9.43231 8.51924 1.000 30.25070 91 ALA B CA 1
ATOM 717 C C . ALA A 1 91 ? 22.30674 -10.71113 9.18693 1.000 30.95000 91 ALA B C 1
ATOM 718 O O . ALA A 1 91 ? 21.21742 -11.20904 8.87721 1.000 29.91107 91 ALA B O 1
ATOM 720 N N . TYR A 1 92 ? 23.10021 -11.25414 10.10836 1.000 26.85822 92 TYR B N 1
ATOM 721 C CA . TYR A 1 92 ? 22.67336 -12.45263 10.82403 1.000 30.66187 92 TYR B CA 1
ATOM 722 C C . TYR A 1 92 ? 21.44615 -12.17982 11.69123 1.000 30.04776 92 TYR B C 1
ATOM 723 O O . TYR A 1 92 ? 20.47012 -12.94285 11.67052 1.000 29.40350 92 TYR B O 1
ATOM 732 N N . PHE A 1 93 ? 21.47588 -11.09774 12.46909 1.000 29.45812 93 PHE B N 1
ATOM 733 C CA . PHE A 1 93 ? 20.33740 -10.78494 13.32910 1.000 27.42068 93 PHE B CA 1
ATOM 734 C C . PHE A 1 93 ? 19.10025 -10.43336 12.50861 1.000 32.80398 93 PHE B C 1
ATOM 735 O O . PHE A 1 93 ? 17.98027 -10.79972 12.88228 1.000 30.06862 93 PHE B O 1
ATOM 743 N N . GLU A 1 94 ? 19.27789 -9.72123 11.39303 1.000 29.99453 94 GLU B N 1
ATOM 744 C CA . GLU A 1 94 ? 18.15016 -9.45450 10.50687 1.000 30.72527 94 GLU B CA 1
ATOM 745 C C . GLU A 1 94 ? 17.55260 -10.75168 9.97158 1.000 30.51517 94 GLU B C 1
ATOM 746 O O . GLU A 1 94 ? 16.32426 -10.91400 9.94416 1.000 33.02407 94 GLU B O 1
ATOM 752 N N . PHE A 1 95 ? 18.40702 -11.68938 9.53993 1.000 26.77441 95 PHE B N 1
ATOM 753 C CA . PHE A 1 95 ? 17.92220 -12.96487 9.02006 1.000 29.71250 95 PHE B CA 1
ATOM 754 C C . PHE A 1 95 ? 17.15131 -13.73044 10.09067 1.000 36.02526 95 PHE B C 1
ATOM 755 O O . PHE A 1 95 ? 16.07511 -14.28597 9.82323 1.000 28.16970 95 PHE B O 1
ATOM 763 N N . ARG A 1 96 ? 17.67103 -13.74183 11.31763 1.000 26.90641 96 ARG B N 1
ATOM 764 C CA . ARG A 1 96 ? 17.04405 -14.51087 12.38552 1.000 27.67396 96 ARG B CA 1
ATOM 765 C C . ARG A 1 96 ? 15.73268 -13.88788 12.84235 1.000 35.90245 96 ARG B C 1
ATOM 766 O O . ARG A 1 96 ? 14.78994 -14.61535 13.17062 1.000 30.41230 96 ARG B O 1
ATOM 774 N N . MET A 1 97 ? 15.65402 -12.54836 12.89238 1.000 25.76285 97 MET B N 1
ATOM 775 C CA . MET A 1 97 ? 14.48517 -11.88491 13.46205 1.000 31.15156 97 MET B CA 1
ATOM 776 C C . MET A 1 97 ? 13.39564 -11.57047 12.44850 1.000 33.06580 97 MET B C 1
ATOM 777 O O . MET A 1 97 ? 12.24718 -11.34167 12.85411 1.000 32.79534 97 MET B O 1
ATOM 782 N N . ARG A 1 98 ? 13.71117 -11.52226 11.15863 1.000 32.59276 98 ARG B N 1
ATOM 783 C CA . ARG A 1 98 ? 12.65396 -11.36736 10.17146 1.000 39.28832 98 ARG B CA 1
ATOM 784 C C . ARG A 1 98 ? 11.81818 -12.63999 10.10503 1.000 40.04274 98 ARG B C 1
ATOM 785 O O . ARG A 1 98 ? 12.27663 -13.73563 10.44115 1.000 43.79046 98 ARG B O 1
ATOM 793 N N . ASP A 1 99 ? 10.57688 -12.48508 9.65877 1.000 43.66403 99 ASP B N 1
ATOM 794 C CA . ASP A 1 99 ? 9.62601 -13.58617 9.57617 1.000 33.63289 99 ASP B CA 1
ATOM 795 C C . ASP A 1 99 ? 9.51739 -14.35802 10.90133 1.000 30.22822 99 ASP B C 1
ATOM 796 O O . ASP A 1 99 ? 9.84393 -15.53555 10.96724 1.000 31.25821 99 ASP B O 1
ATOM 801 N N . PRO A 1 100 ? 9.05224 -13.69711 11.96891 1.000 30.00996 100 PRO B N 1
ATOM 802 C CA . PRO A 1 100 ? 8.90788 -14.40705 13.25015 1.000 27.97060 100 PRO B CA 1
ATOM 803 C C . PRO A 1 100 ? 7.87310 -15.51931 13.22322 1.000 28.90359 100 PRO B C 1
ATOM 804 O O . PRO A 1 100 ? 7.99387 -16.47615 13.99322 1.000 28.73390 100 PRO B O 1
ATOM 808 N N . GLN A 1 101 ? 6.83831 -15.42050 12.38723 1.000 32.16593 101 GLN B N 1
ATOM 809 C CA . GLN A 1 101 ? 5.87688 -16.52461 12.30488 1.000 33.62971 101 GLN B CA 1
ATOM 810 C C . GLN A 1 101 ? 6.53046 -17.79778 11.76079 1.000 27.53558 101 GLN B C 1
ATOM 811 O O . GLN A 1 101 ? 6.21875 -18.91723 12.20428 1.000 28.46112 101 GLN B O 1
ATOM 817 N N . ARG A 1 102 ? 7.44611 -17.65733 10.80364 1.000 28.63684 102 ARG B N 1
ATOM 818 C CA . ARG A 1 102 ? 8.18023 -18.82040 10.31883 1.000 28.83370 102 ARG B CA 1
ATOM 819 C C . ARG A 1 102 ? 9.04511 -19.42502 11.41999 1.000 28.08093 102 ARG B C 1
ATOM 820 O O . ARG A 1 102 ? 9.11924 -20.64732 11.56213 1.000 26.28028 102 ARG B O 1
ATOM 828 N N . TYR A 1 103 ? 9.71297 -18.58034 12.21015 1.000 27.33524 103 TYR B N 1
ATOM 829 C CA . TYR A 1 103 ? 10.52692 -19.08260 13.31621 1.000 28.02988 103 TYR B CA 1
ATOM 830 C C . TYR A 1 103 ? 9.68806 -19.94473 14.25594 1.000 31.61940 103 TYR B C 1
ATOM 831 O O . TYR A 1 103 ? 10.09150 -21.05401 14.64489 1.000 24.91812 103 TYR B O 1
ATOM 840 N N . ARG A 1 104 ? 8.50883 -19.44482 14.62527 1.000 27.42399 104 ARG B N 1
ATOM 841 C CA . ARG A 1 104 ? 7.62313 -20.17099 15.52570 1.000 25.32437 104 ARG B CA 1
ATOM 842 C C . ARG A 1 104 ? 7.13990 -21.47020 14.89436 1.000 25.78549 104 ARG B C 1
ATOM 843 O O . ARG A 1 104 ? 7.05572 -22.50434 15.56852 1.000 27.21592 104 ARG B O 1
ATOM 851 N N . LEU A 1 105 ? 6.80196 -21.43430 13.60407 1.000 27.11849 105 LEU B N 1
ATOM 852 C CA . LEU A 1 105 ? 6.40535 -22.65593 12.90878 1.000 28.40672 105 LEU B CA 1
ATOM 853 C C . LEU A 1 105 ? 7.51118 -23.69777 12.96928 1.000 30.34808 105 LEU B C 1
ATOM 854 O O . LEU A 1 105 ? 7.26478 -24.86955 13.27974 1.000 27.15810 105 LEU B O 1
ATOM 859 N N . PHE A 1 106 ? 8.75249 -23.28009 12.70141 1.000 25.37685 106 PHE B N 1
ATOM 860 C CA . PHE A 1 106 ? 9.85932 -24.22970 12.73349 1.000 23.03553 106 PHE B CA 1
ATOM 861 C C . PHE A 1 106 ? 10.08914 -24.77443 14.13710 1.000 26.36603 106 PHE B C 1
ATOM 862 O O . PHE A 1 106 ? 10.55198 -25.90939 14.29469 1.000 29.24922 106 PHE B O 1
ATOM 870 N N . ASP A 1 107 ? 9.80483 -23.97674 15.16742 1.000 24.25811 107 ASP B N 1
ATOM 871 C CA . ASP A 1 107 ? 9.86798 -24.48903 16.53522 1.000 29.38836 107 ASP B CA 1
ATOM 872 C C . ASP A 1 107 ? 8.86129 -25.61711 16.74391 1.000 30.34220 107 ASP B C 1
ATOM 873 O O . ASP A 1 107 ? 9.16499 -26.63054 17.38805 1.000 29.27694 107 ASP B O 1
ATOM 878 N N . ARG A 1 108 ? 7.65610 -25.46439 16.19483 1.000 32.34806 108 ARG B N 1
ATOM 879 C CA . ARG A 1 108 ? 6.66979 -26.53628 16.28705 1.000 32.59400 108 ARG B CA 1
ATOM 880 C C . ARG A 1 108 ? 7.10903 -27.75050 15.48496 1.000 29.39249 108 ARG B C 1
ATOM 881 O O . ARG A 1 108 ? 6.96621 -28.88452 15.94854 1.000 35.00986 108 ARG B O 1
ATOM 889 N N . LEU A 1 109 ? 7.65516 -27.53513 14.28292 1.000 28.48692 109 LEU B N 1
ATOM 890 C CA . LEU A 1 109 ? 8.08417 -28.66321 13.46496 1.000 32.73538 109 LEU B CA 1
ATOM 891 C C . LEU A 1 109 ? 9.24360 -29.40959 14.10377 1.000 30.32483 109 LEU B C 1
ATOM 892 O O . LEU A 1 109 ? 9.40753 -30.61004 13.86625 1.000 32.60822 109 LEU B O 1
ATOM 897 N N . GLU A 1 110 ? 10.05582 -28.72405 14.91255 1.000 31.99479 110 GLU B N 1
ATOM 898 C CA . GLU A 1 110 ? 11.12461 -29.40413 15.63672 1.000 33.05208 110 GLU B CA 1
ATOM 899 C C . GLU A 1 110 ? 10.56889 -30.52269 16.50942 1.000 36.53615 110 GLU B C 1
ATOM 900 O O . GLU A 1 110 ? 11.08064 -31.64886 16.50033 1.000 36.82131 110 GLU B O 1
ATOM 906 N N . GLU A 1 111 ? 9.51494 -30.22980 17.27464 1.000 35.15427 111 GLU B N 1
ATOM 907 C CA . GLU A 1 111 ? 8.90677 -31.26316 18.10752 1.000 36.43762 111 GLU B CA 1
ATOM 908 C C . GLU A 1 111 ? 8.22081 -32.31856 17.25729 1.000 34.63105 111 GLU B C 1
ATOM 909 O O . GLU A 1 111 ? 8.23831 -33.51031 17.59835 1.000 36.27713 111 GLU B O 1
ATOM 915 N N . LYS A 1 112 ? 7.61912 -31.90231 16.14230 1.000 33.00355 112 LYS B N 1
ATOM 916 C CA . LYS A 1 112 ? 6.74470 -32.80077 15.39526 1.000 36.69010 112 LYS B CA 1
ATOM 917 C C . LYS A 1 112 ? 7.51581 -33.77164 14.50653 1.000 30.90014 112 LYS B C 1
ATOM 918 O O . LYS A 1 112 ? 7.16474 -34.95394 14.44637 1.000 35.24912 112 LYS B O 1
ATOM 924 N N . VAL A 1 113 ? 8.54914 -33.31407 13.79983 1.000 29.28313 113 VAL B N 1
ATOM 925 C CA . VAL A 1 113 ? 9.21138 -34.16855 12.82331 1.000 31.54629 113 VAL B CA 1
ATOM 926 C C . VAL A 1 113 ? 10.71146 -34.30987 13.04902 1.000 27.75461 113 VAL B C 1
ATOM 927 O O . VAL A 1 113 ? 11.28562 -35.31543 12.60309 1.000 31.40550 113 VAL B O 1
ATOM 931 N N . VAL A 1 114 ? 11.38464 -33.36038 13.70674 1.000 25.50360 114 VAL B N 1
ATOM 932 C CA . VAL A 1 114 ? 12.83550 -33.47008 13.87797 1.000 24.59520 114 VAL B CA 1
ATOM 933 C C . VAL A 1 114 ? 13.17605 -34.32525 15.08906 1.000 30.96685 114 VAL B C 1
ATOM 934 O O . VAL A 1 114 ? 13.94239 -35.29994 14.99648 1.000 30.66510 114 VAL B O 1
ATOM 938 N N . LYS A 1 115 ? 12.60130 -33.98468 16.24392 1.000 27.74158 115 LYS B N 1
ATOM 939 C CA . LYS A 1 115 ? 12.83657 -34.76978 17.45303 1.000 35.38989 115 LYS B CA 1
ATOM 940 C C . LYS A 1 115 ? 12.41907 -36.22854 17.26853 1.000 29.36670 115 LYS B C 1
ATOM 941 O O . LYS A 1 115 ? 13.03627 -37.13060 17.84083 1.000 28.30840 115 LYS B O 1
ATOM 947 N N . THR A 1 116 ? 11.38028 -36.47161 16.47553 1.000 29.76916 116 THR B N 1
ATOM 948 C CA . THR A 1 116 ? 10.89799 -37.81415 16.18056 1.000 28.19058 116 THR B CA 1
ATOM 949 C C . THR A 1 116 ? 11.63968 -38.48866 15.03059 1.000 29.14436 116 THR B C 1
ATOM 950 O O . THR A 1 116 ? 11.41768 -39.68170 14.79890 1.000 29.68051 116 THR B O 1
ATOM 954 N N . SER A 1 117 ? 12.51935 -37.77042 14.32887 1.000 34.57974 117 SER B N 1
ATOM 955 C CA . SER A 1 117 ? 13.23151 -38.28062 13.15248 1.000 31.59456 117 SER B CA 1
ATOM 956 C C . SER A 1 117 ? 12.27635 -38.92997 12.15010 1.000 28.69033 117 SER B C 1
ATOM 957 O O . SER A 1 117 ? 12.50995 -40.04076 11.66677 1.000 33.38373 117 SER B O 1
ATOM 960 N N . GLN A 1 118 ? 11.18356 -38.22109 11.84339 1.000 32.07870 118 GLN B N 1
ATOM 961 C CA . GLN A 1 118 ? 10.12804 -38.77605 10.99640 1.000 35.69530 118 GLN B CA 1
ATOM 962 C C . GLN A 1 118 ? 10.66854 -39.27602 9.66056 1.000 33.79938 118 GLN B C 1
ATOM 963 O O . GLN A 1 118 ? 10.24481 -40.32874 9.16847 1.000 34.00066 118 GLN B O 1
ATOM 969 N N . VAL A 1 119 ? 11.59162 -38.53447 9.05710 1.000 32.37770 119 VAL B N 1
ATOM 970 C CA . VAL A 1 119 ? 12.29498 -38.95608 7.84621 1.000 33.50175 119 VAL B CA 1
ATOM 971 C C . VAL A 1 119 ? 13.78029 -38.96585 8.18399 1.000 33.96670 119 VAL B C 1
ATOM 972 O O . VAL A 1 119 ? 14.44095 -37.91909 8.08889 1.000 28.03651 119 VAL B O 1
ATOM 976 N N . PRO A 1 120 ? 14.33787 -40.11465 8.58210 1.000 34.02412 120 PRO B N 1
ATOM 977 C CA . PRO A 1 120 ? 15.68633 -40.11093 9.18009 1.000 31.90529 120 PRO B CA 1
ATOM 978 C C . PRO A 1 120 ? 16.78513 -39.54766 8.29037 1.000 32.39490 120 PRO B C 1
ATOM 979 O O . PRO A 1 120 ? 17.63597 -38.80468 8.79820 1.000 32.40824 120 PRO B O 1
ATOM 983 N N . GLU A 1 121 ? 16.80406 -39.86059 6.98879 1.000 34.91096 121 GLU B N 1
ATOM 984 C CA . GLU A 1 121 ? 17.84942 -39.29708 6.13470 1.000 37.99879 121 GLU B CA 1
ATOM 985 C C . GLU A 1 121 ? 17.77983 -37.77774 6.10042 1.000 30.93080 121 GLU B C 1
ATOM 986 O O . GLU A 1 121 ? 18.81491 -37.10558 6.14174 1.000 34.93903 121 GLU B O 1
ATOM 992 N N . MET A 1 122 ? 16.57698 -37.21320 5.98910 1.000 26.86663 122 MET B N 1
ATOM 993 C CA . MET A 1 122 ? 16.46708 -35.75597 5.92100 1.000 24.27494 122 MET B CA 1
ATOM 994 C C . MET A 1 122 ? 16.82053 -35.10974 7.25253 1.000 30.91514 122 MET B C 1
ATOM 995 O O . MET A 1 122 ? 17.44004 -34.03170 7.28431 1.000 29.50822 122 MET B O 1
ATOM 1000 N N . VAL A 1 123 ? 16.42639 -35.73550 8.36423 1.000 25.04947 123 VAL B N 1
ATOM 1001 C CA . VAL A 1 123 ? 16.75807 -35.17846 9.67190 1.000 26.42149 123 VAL B CA 1
ATOM 1002 C C . VAL A 1 123 ? 18.26518 -35.22264 9.90434 1.000 27.05981 123 VAL B C 1
ATOM 1003 O O . VAL A 1 123 ? 18.83904 -34.29185 10.48090 1.000 29.72177 123 VAL B O 1
ATOM 1007 N N . GLU A 1 124 ? 18.93641 -36.28982 9.45206 1.000 27.21741 124 GLU B N 1
ATOM 1008 C CA . GLU A 1 124 ? 20.39076 -36.33441 9.58231 1.000 31.33569 124 GLU B CA 1
ATOM 1009 C C . GLU A 1 124 ? 21.04939 -35.22699 8.76311 1.000 37.33457 124 GLU B C 1
ATOM 1010 O O . GLU A 1 124 ? 22.01222 -34.58988 9.22097 1.000 33.27218 124 GLU B O 1
ATOM 1016 N N . GLU A 1 125 ? 20.53450 -34.95895 7.55995 1.000 30.30186 125 GLU B N 1
ATOM 1017 C CA . GLU A 1 125 ? 21.06265 -33.82988 6.79157 1.000 33.30123 125 GLU B CA 1
ATOM 1018 C C . GLU A 1 125 ? 20.85221 -32.51651 7.53280 1.000 32.63815 125 GLU B C 1
ATOM 1019 O O . GLU A 1 125 ? 21.75062 -31.66606 7.57623 1.000 27.85306 125 GLU B O 1
ATOM 1025 N N . LEU A 1 126 ? 19.67458 -32.34163 8.14223 1.000 27.47861 126 LEU B N 1
ATOM 1026 C CA . LEU A 1 126 ? 19.38256 -31.11370 8.87241 1.000 28.53962 126 LEU B CA 1
ATOM 1027 C C . LEU A 1 126 ? 20.32668 -30.93198 10.05714 1.000 32.88644 126 LEU B C 1
ATOM 1028 O O . LEU A 1 126 ? 20.82311 -29.82690 10.29839 1.000 26.59464 126 LEU B O 1
ATOM 1033 N N . HIS A 1 127 ? 20.60884 -32.01008 10.79795 1.000 28.26103 127 HIS B N 1
ATOM 1034 C CA . HIS A 1 127 ? 21.54687 -31.88843 11.90490 1.000 28.59613 127 HIS B CA 1
ATOM 1035 C C . HIS A 1 127 ? 22.94277 -31.54662 11.40314 1.000 31.58902 127 HIS B C 1
ATOM 1036 O O . HIS A 1 127 ? 23.66435 -30.78334 12.04702 1.000 29.98777 127 HIS B O 1
ATOM 1043 N N . LYS A 1 128 ? 23.33116 -32.09237 10.24693 1.000 32.49953 128 LYS B N 1
ATOM 1044 C CA . LYS A 1 128 ? 24.66549 -31.84065 9.71316 1.000 31.11146 128 LYS B CA 1
ATOM 1045 C C . LYS A 1 128 ? 24.84717 -30.36906 9.35383 1.000 28.65308 128 LYS B C 1
ATOM 1046 O O . LYS A 1 128 ? 25.84414 -29.74299 9.72942 1.000 33.13805 128 LYS B O 1
ATOM 1052 N N . ILE A 1 129 ? 23.88386 -29.79603 8.63057 1.000 28.92161 129 ILE B N 1
ATOM 1053 C CA . ILE A 1 129 ? 24.01201 -28.39918 8.21584 1.000 32.55911 129 ILE B CA 1
ATOM 1054 C C . ILE A 1 129 ? 23.86201 -27.45849 9.40865 1.000 32.92557 129 ILE B C 1
ATOM 1055 O O . ILE A 1 129 ? 24.51885 -26.40547 9.47125 1.000 27.41608 129 ILE B O 1
ATOM 1060 N N . ARG A 1 130 ? 23.01079 -27.81096 10.37315 1.000 26.09363 130 ARG B N 1
ATOM 1061 C CA . ARG A 1 130 ? 22.90133 -27.00775 11.58607 1.000 28.61085 130 ARG B CA 1
ATOM 1062 C C . ARG A 1 130 ? 24.21936 -26.97361 12.34390 1.000 27.50125 130 ARG B C 1
ATOM 1063 O O . ARG A 1 130 ? 24.61068 -25.92785 12.87633 1.000 27.30991 130 ARG B O 1
ATOM 1071 N N . ALA A 1 131 ? 24.90772 -28.11213 12.41940 1.000 29.40580 131 ALA B N 1
ATOM 1072 C CA . ALA A 1 131 ? 26.21578 -28.14342 13.06632 1.000 28.65574 131 ALA B CA 1
ATOM 1073 C C . ALA A 1 131 ? 27.20910 -27.27568 12.30936 1.000 31.30883 131 ALA B C 1
ATOM 1074 O O . ALA A 1 131 ? 28.03990 -26.58828 12.91655 1.000 32.58269 131 ALA B O 1
ATOM 1076 N N . SER A 1 132 ? 27.12980 -27.28802 10.97518 1.000 29.07562 132 SER B N 1
ATOM 1077 C CA . SER A 1 132 ? 28.01142 -26.44200 10.18004 1.000 34.19350 132 SER B CA 1
ATOM 1078 C C . SER A 1 132 ? 27.72412 -24.96749 10.43112 1.000 32.86098 132 SER B C 1
ATOM 1079 O O . SER A 1 132 ? 28.64798 -24.15091 10.54482 1.000 31.61983 132 SER B O 1
ATOM 1082 N N . ASN A 1 133 ? 26.44506 -24.60670 10.50941 1.000 25.94334 133 ASN B N 1
ATOM 1083 C CA . ASN A 1 133 ? 26.07680 -23.22622 10.79025 1.000 29.18952 133 ASN B CA 1
ATOM 1084 C C . ASN A 1 133 ? 26.49127 -22.81626 12.19271 1.000 30.85115 133 ASN B C 1
ATOM 1085 O O . ASN A 1 133 ? 26.87100 -21.66076 12.41768 1.000 32.72504 133 ASN B O 1
ATOM 1090 N N . PHE A 1 134 ? 26.40564 -23.73876 13.15157 1.000 26.76542 134 PHE B N 1
ATOM 1091 C CA . PHE A 1 134 ? 26.89345 -23.45108 14.49890 1.000 25.68749 134 PHE B CA 1
ATOM 1092 C C . PHE A 1 134 ? 28.37259 -23.11950 14.46765 1.000 28.51129 134 PHE B C 1
ATOM 1093 O O . PHE A 1 134 ? 28.82148 -22.16144 15.11473 1.000 32.22276 134 PHE B O 1
ATOM 1101 N N . GLU A 1 135 ? 29.14523 -23.88843 13.69747 1.000 29.23247 135 GLU B N 1
ATOM 1102 C CA . GLU A 1 135 ? 30.57799 -23.62147 13.57847 1.000 33.38303 135 GLU B CA 1
ATOM 1103 C C . GLU A 1 135 ? 30.84359 -22.26855 12.92109 1.000 34.42740 135 GLU B C 1
ATOM 1104 O O . GLU A 1 135 ? 31.77774 -21.55148 13.30695 1.000 35.19935 135 GLU B O 1
ATOM 1110 N N . ARG A 1 136 ? 30.02896 -21.89552 11.93370 1.000 33.59938 136 ARG B N 1
ATOM 1111 C CA . ARG A 1 136 ? 30.21442 -20.60508 11.26932 1.000 32.82813 136 ARG B CA 1
ATOM 1112 C C . ARG A 1 136 ? 29.93176 -19.43858 12.20035 1.000 36.88371 136 ARG B C 1
ATOM 1113 O O . ARG A 1 136 ? 30.67285 -18.44481 12.19578 1.000 28.62287 136 ARG B O 1
ATOM 1121 N N . LEU A 1 137 ? 28.85126 -19.51705 12.97760 1.000 31.92060 137 LEU B N 1
ATOM 1122 C CA . LEU A 1 137 ? 28.55883 -18.44153 13.91584 1.000 29.97192 137 LEU B CA 1
ATOM 1123 C C . LEU A 1 137 ? 29.62893 -18.36768 14.99577 1.000 28.96254 137 LEU B C 1
ATOM 1124 O O . LEU A 1 137 ? 30.04250 -17.27367 15.39500 1.000 29.15890 137 LEU B O 1
ATOM 1129 N N . THR A 1 138 ? 30.09692 -19.52505 15.47100 1.000 28.54653 138 THR B N 1
ATOM 1130 C CA . THR A 1 138 ? 31.15528 -19.53806 16.47904 1.000 27.21341 138 THR B CA 1
ATOM 1131 C C . THR A 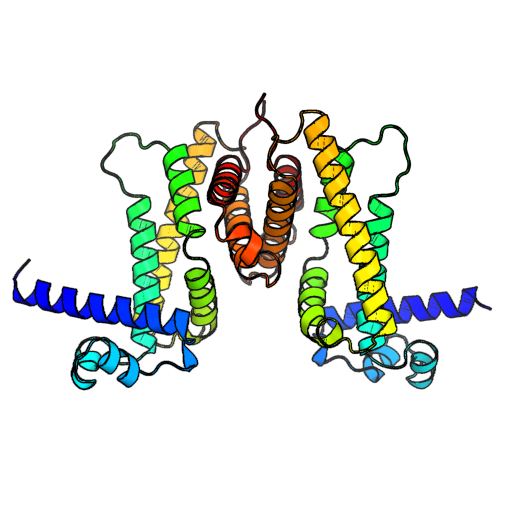1 138 ? 32.44808 -18.94651 15.92645 1.000 34.20683 138 THR B C 1
ATOM 1132 O O . THR A 1 138 ? 33.17144 -18.24189 16.64198 1.000 30.95803 138 THR B O 1
ATOM 1136 N N . GLN A 1 139 ? 32.75943 -19.22184 14.65568 1.000 29.38963 139 GLN B N 1
ATOM 1137 C CA . GLN A 1 139 ? 33.96305 -18.65618 14.04861 1.000 29.38734 139 GLN B CA 1
ATOM 1138 C C . GLN A 1 139 ? 33.84513 -17.14637 13.88884 1.000 33.27944 139 GLN B C 1
ATOM 1139 O O . GLN A 1 139 ? 34.81699 -16.41314 14.10836 1.000 34.58538 139 GLN B O 1
ATOM 1145 N N . LEU A 1 140 ? 32.66571 -16.65797 13.50406 1.000 27.66000 140 LEU B N 1
ATOM 1146 C CA . LEU A 1 140 ? 32.47218 -15.21077 13.43240 1.000 27.62068 140 LEU B CA 1
ATOM 1147 C C . LEU A 1 140 ? 32.66839 -14.57397 14.80244 1.000 24.11566 140 LEU B C 1
ATOM 1148 O O . LEU A 1 140 ? 33.32181 -13.53153 14.92620 1.000 26.45363 140 LEU B O 1
ATOM 1153 N N . ILE A 1 141 ? 32.14023 -15.21288 15.84540 1.000 26.71607 141 ILE B N 1
ATOM 1154 C CA . ILE A 1 141 ? 32.30821 -14.71598 17.20789 1.000 26.79072 141 ILE B CA 1
ATOM 1155 C C . ILE A 1 141 ? 33.78762 -14.67503 17.57773 1.000 30.44105 141 ILE B C 1
ATOM 1156 O O . ILE A 1 141 ? 34.27878 -13.68130 18.11962 1.000 23.71646 141 ILE B O 1
ATOM 1161 N N . LYS A 1 142 ? 34.51623 -15.75874 17.29749 1.000 24.33696 142 LYS B N 1
ATOM 1162 C CA . LYS A 1 142 ? 35.93833 -15.80245 17.63769 1.000 28.07522 142 LYS B CA 1
ATOM 1163 C C . LYS A 1 142 ? 36.72279 -14.72812 16.89343 1.000 28.33682 142 LYS B C 1
ATOM 1164 O O . LYS A 1 142 ? 37.68420 -14.15841 17.43417 1.000 32.61282 142 LYS B O 1
ATOM 1170 N N . GLU A 1 143 ? 36.34421 -14.44358 15.64470 1.000 26.51304 143 GLU B N 1
ATOM 1171 C CA . GLU A 1 143 ? 37.06845 -13.41885 14.88622 1.000 31.66843 143 GLU B CA 1
ATOM 1172 C C . GLU A 1 143 ? 36.79282 -12.02189 15.43091 1.000 25.93511 143 GLU B C 1
ATOM 1173 O O . GLU A 1 143 ? 37.69220 -11.17118 15.47500 1.000 27.90815 143 GLU B O 1
ATOM 1179 N N . ARG A 1 144 ? 35.54658 -11.75536 15.83961 1.000 24.54119 144 ARG B N 1
ATOM 1180 C CA . ARG A 1 144 ? 35.24918 -10.46971 16.45010 1.000 25.71870 144 ARG B CA 1
ATOM 1181 C C . ARG A 1 144 ? 35.92506 -10.32678 17.80689 1.000 31.64871 144 ARG B C 1
ATOM 1182 O O . ARG A 1 144 ? 36.29149 -9.21757 18.19475 1.000 33.10840 144 ARG B O 1
ATOM 1190 N N . ILE A 1 145 ? 36.09123 -11.42487 18.54592 1.000 27.11691 145 ILE B N 1
ATOM 1191 C CA . ILE A 1 145 ? 36.88815 -11.37309 19.77219 1.000 26.31783 145 ILE B CA 1
ATOM 1192 C C . ILE A 1 145 ? 38.34027 -11.06071 19.44400 1.000 26.81890 145 ILE B C 1
ATOM 1193 O O . ILE A 1 145 ? 38.96204 -10.19019 20.06098 1.000 29.95234 145 ILE B O 1
ATOM 1198 N N . ALA A 1 146 ? 38.91159 -11.78377 18.47205 1.000 29.02909 146 ALA B N 1
ATOM 1199 C CA . ALA A 1 146 ? 40.31737 -11.58433 18.13090 1.000 28.64220 146 ALA B CA 1
ATOM 1200 C C . ALA A 1 146 ? 40.58365 -10.18117 17.59509 1.000 30.74649 146 ALA B C 1
ATOM 1201 O O . ALA A 1 146 ? 41.70153 -9.66868 17.73771 1.000 32.28465 146 ALA B O 1
ATOM 1203 N N . ASP A 1 147 ? 39.57905 -9.55012 16.98378 1.000 33.98330 147 ASP B N 1
ATOM 1204 C CA . ASP A 1 147 ? 39.69038 -8.18845 16.47191 1.000 37.14150 147 ASP B CA 1
ATOM 1205 C C . ASP A 1 147 ? 39.47617 -7.12853 17.54818 1.000 35.83005 147 ASP B C 1
ATOM 1206 O O . ASP A 1 147 ? 39.55921 -5.92939 17.24079 1.000 38.49750 147 ASP B O 1
ATOM 1211 N N . GLY A 1 148 ? 39.22296 -7.52823 18.79189 1.000 32.84086 148 GLY B N 1
ATOM 1212 C CA . GLY A 1 148 ? 39.00381 -6.57200 19.85198 1.000 41.00602 148 GLY B CA 1
ATOM 1213 C C . GLY A 1 148 ? 37.61070 -5.99384 19.92518 1.000 40.40815 148 GLY B C 1
ATOM 1214 O O . GLY A 1 148 ? 37.38435 -5.08022 20.72970 1.000 40.88946 148 GLY B O 1
ATOM 1215 N N . LYS A 1 149 ? 36.67734 -6.46822 19.09348 1.000 35.68902 149 LYS B N 1
ATOM 1216 C CA . LYS A 1 149 ? 35.32477 -5.92095 19.10708 1.000 39.95225 149 LYS B CA 1
ATOM 1217 C C . LYS A 1 149 ? 34.48812 -6.51856 20.23098 1.000 41.13239 149 LYS B C 1
ATOM 1218 O O . LYS A 1 149 ? 33.76554 -5.79356 20.92406 1.000 34.82975 149 LYS B O 1
ATOM 1224 N N . LEU A 1 150 ? 34.55256 -7.83507 20.41551 1.000 32.09115 150 LEU B N 1
ATOM 1225 C CA . LEU A 1 150 ? 33.75385 -8.50636 21.42758 1.000 28.89727 150 LEU B CA 1
ATOM 1226 C C . LEU A 1 150 ? 34.59850 -8.78818 22.66426 1.000 27.42482 150 LEU B C 1
ATOM 1227 O O . LEU A 1 150 ? 35.81446 -8.99605 22.57673 1.000 28.15082 150 LEU B O 1
ATOM 1232 N N . GLU A 1 151 ? 33.93944 -8.79835 23.82079 1.000 30.41168 151 GLU B N 1
ATOM 1233 C CA . GLU A 1 151 ? 34.62600 -9.11791 25.06776 1.000 27.93403 151 GLU B CA 1
ATOM 1234 C C . GLU A 1 151 ? 35.27322 -10.49437 24.98382 1.000 26.22681 151 GLU B C 1
ATOM 1235 O O . GLU A 1 151 ? 34.71792 -11.42975 24.40413 1.000 25.86116 151 GLU B O 1
ATOM 1241 N N . ASN A 1 152 ? 36.46109 -10.60784 25.58298 1.000 25.36794 152 ASN B N 1
ATOM 1242 C CA . ASN A 1 152 ? 37.25015 -11.83418 25.55305 1.000 26.71055 152 ASN B CA 1
ATOM 1243 C C . ASN A 1 152 ? 36.70717 -12.78672 26.61653 1.000 29.55958 152 ASN B C 1
ATOM 1244 O O . ASN A 1 152 ? 37.28046 -12.97122 27.69335 1.000 29.74719 152 ASN B O 1
ATOM 1249 N N . VAL A 1 153 ? 35.57397 -13.40007 26.29349 1.000 24.47530 153 VAL B N 1
ATOM 1250 C CA . VAL A 1 153 ? 34.91029 -14.39391 27.13210 1.000 26.49235 153 VAL B CA 1
ATOM 1251 C C . VAL A 1 153 ? 34.74980 -15.64073 26.26718 1.000 27.00260 153 VAL B C 1
ATOM 1252 O O . VAL A 1 153 ? 35.07419 -15.58461 25.07231 1.000 25.30149 153 VAL B O 1
ATOM 1256 N N . PRO A 1 154 ? 34.30187 -16.78340 26.79362 1.000 23.16938 154 PRO B N 1
ATOM 1257 C CA . PRO A 1 154 ? 34.13250 -17.96012 25.93126 1.000 24.59578 154 PRO B CA 1
ATOM 1258 C C . PRO A 1 154 ? 33.17290 -17.64898 24.80157 1.000 24.81811 154 PRO B C 1
ATOM 1259 O O . PRO A 1 154 ? 32.17381 -16.94368 25.01079 1.000 25.49767 154 PRO B O 1
ATOM 1263 N N . PRO A 1 155 ? 33.45554 -18.11449 23.58994 1.000 23.41245 155 PRO B N 1
ATOM 1264 C CA . PRO A 1 155 ? 32.53060 -17.84753 22.47522 1.000 25.88310 155 PRO B CA 1
ATOM 1265 C C . PRO A 1 155 ? 31.09503 -18.25069 22.74349 1.000 28.80158 155 PRO B C 1
ATOM 1266 O O . PRO A 1 155 ? 30.17453 -17.56687 22.27196 1.000 24.61972 155 PRO B O 1
ATOM 1270 N N . TYR A 1 156 ? 30.85745 -19.32842 23.50022 1.000 22.39435 156 TYR B N 1
ATOM 1271 C CA . TYR A 1 156 ? 29.47404 -19.71663 23.75420 1.000 21.87233 156 TYR B CA 1
ATOM 1272 C C . TYR A 1 156 ? 28.73402 -18.69438 24.60850 1.000 24.13722 156 TYR B C 1
ATOM 1273 O O . TYR A 1 156 ? 27.50930 -18.66997 24.56871 1.000 23.78573 156 TYR B O 1
ATOM 1282 N N . PHE A 1 157 ? 29.44222 -17.83991 25.36157 1.000 25.76835 157 PHE B N 1
ATOM 1283 C CA . PHE A 1 157 ? 28.76776 -16.73095 26.03355 1.000 26.65683 157 PHE B CA 1
ATOM 1284 C C . PHE A 1 157 ? 28.03576 -15.87132 25.01740 1.000 24.91003 157 PHE B C 1
ATOM 1285 O O . PHE A 1 157 ? 26.83819 -15.58825 25.16330 1.000 26.32546 157 PHE B O 1
ATOM 1293 N N . HIS A 1 158 ? 28.75573 -15.44875 23.97394 1.000 23.54526 158 HIS B N 1
ATOM 1294 C CA . HIS A 1 158 ? 28.17410 -14.64093 22.91311 1.000 23.56467 158 HIS B CA 1
ATOM 1295 C C . HIS A 1 158 ? 27.12673 -15.41873 22.12991 1.000 25.55272 158 HIS B C 1
ATOM 1296 O O . HIS A 1 158 ? 26.08821 -14.86475 21.76616 1.000 24.41655 158 HIS B O 1
ATOM 1303 N N . TYR A 1 159 ? 27.39992 -16.69155 21.82523 1.000 22.73568 159 TYR B N 1
ATOM 1304 C CA . TYR A 1 159 ? 26.42050 -17.48710 21.08989 1.000 23.96337 159 TYR B CA 1
ATOM 1305 C C . TYR A 1 159 ? 25.10058 -17.54861 21.84164 1.000 23.49858 159 TYR B C 1
ATOM 1306 O O . TYR A 1 159 ? 24.02037 -17.40620 21.24868 1.000 25.13038 159 TYR B O 1
ATOM 1315 N N . CYS A 1 160 ? 25.16246 -17.81268 23.15208 1.000 24.80552 160 CYS B N 1
ATOM 1316 C CA . CYS A 1 160 ? 23.93217 -17.98623 23.92156 1.000 26.35894 160 CYS B CA 1
ATOM 1317 C C . CYS A 1 160 ? 23.19502 -16.66635 24.08060 1.000 27.84528 160 CYS B C 1
ATOM 1318 O O . CYS A 1 160 ? 21.95831 -16.64310 24.07860 1.000 23.86622 160 CYS B O 1
ATOM 1321 N N . ALA A 1 161 ? 23.93314 -15.55700 24.21733 1.000 24.21595 161 ALA B N 1
ATOM 1322 C CA . ALA A 1 161 ? 23.26785 -14.25529 24.27099 1.000 29.09850 161 ALA B CA 1
ATOM 1323 C C . ALA A 1 161 ? 22.51304 -13.97589 22.97620 1.000 24.96345 161 ALA B C 1
ATOM 1324 O O . ALA A 1 161 ? 21.37480 -13.48889 23.00202 1.000 24.24985 161 ALA B O 1
ATOM 1326 N N . ALA A 1 162 ? 23.13460 -14.27563 21.83360 1.000 22.49053 162 ALA B N 1
ATOM 1327 C CA . ALA A 1 162 ? 22.47754 -14.06632 20.54946 1.000 22.20612 162 ALA B CA 1
ATOM 1328 C C . ALA A 1 162 ? 21.24835 -14.95160 20.42406 1.000 23.29106 162 ALA B C 1
ATOM 1329 O O . ALA A 1 162 ? 20.19950 -14.50759 19.94595 1.000 25.76088 162 ALA B O 1
ATOM 1331 N N . TRP A 1 163 ? 21.36963 -16.21186 20.83718 1.000 23.98746 163 TRP B N 1
ATOM 1332 C CA . TRP A 1 163 ? 20.21548 -17.10298 20.79419 1.000 26.07684 163 TRP B CA 1
ATOM 1333 C C . TRP A 1 163 ? 19.07421 -16.56003 21.64973 1.000 23.94615 163 TRP B C 1
ATOM 1334 O O . TRP A 1 163 ? 17.90916 -16.57378 21.23494 1.000 26.10459 163 TRP B O 1
ATOM 1345 N N . ALA A 1 164 ? 19.39486 -16.06061 22.84207 1.000 22.92682 164 ALA B N 1
ATOM 1346 C CA . ALA A 1 164 ? 18.37185 -15.55317 23.74753 1.000 24.62970 164 ALA B CA 1
ATOM 1347 C C . ALA A 1 164 ? 17.67805 -14.32837 23.15969 1.000 22.57164 164 ALA B C 1
ATOM 1348 O O . ALA A 1 164 ? 16.44556 -14.22297 23.18106 1.000 23.01384 164 ALA B O 1
ATOM 1350 N N . LEU A 1 165 ? 18.45312 -13.38171 22.63001 1.000 22.78933 165 LEU B N 1
ATOM 1351 C CA . LEU A 1 165 ? 17.83913 -12.17395 22.07409 1.000 22.78848 165 LEU B CA 1
ATOM 1352 C C . LEU A 1 165 ? 16.89760 -12.51386 20.91948 1.000 22.55618 165 LEU B C 1
ATOM 1353 O O . LEU A 1 165 ? 15.75444 -12.01715 20.86046 1.000 22.52374 165 LEU B O 1
ATOM 1358 N N . VAL A 1 166 ? 17.32999 -13.40769 20.02499 1.000 25.51031 166 VAL B N 1
ATOM 1359 C CA . VAL A 1 166 ? 16.49890 -13.79147 18.88619 1.000 21.27172 166 VAL B CA 1
ATOM 1360 C C . VAL A 1 166 ? 15.22171 -14.47863 19.36568 1.000 24.20483 166 VAL B C 1
ATOM 1361 O O . VAL A 1 166 ? 14.11798 -14.16447 18.90285 1.000 22.81870 166 VAL B O 1
ATOM 1365 N N . HIS A 1 167 ? 15.35574 -15.42949 20.29633 1.000 22.36466 167 HIS B N 1
ATOM 1366 C CA . HIS A 1 167 ? 14.18289 -16.16105 20.79430 1.000 23.44685 167 HIS B CA 1
ATOM 1367 C C . HIS A 1 167 ? 13.16779 -15.21986 21.43686 1.000 24.42571 167 HIS B C 1
ATOM 1368 O O . HIS A 1 167 ? 11.95507 -15.31632 21.17914 1.000 25.11275 167 HIS B O 1
ATOM 1375 N N . GLY A 1 168 ? 13.64272 -14.31681 22.29180 1.000 20.04707 168 GLY B N 1
ATOM 1376 C CA . GLY A 1 168 ? 12.73807 -13.37399 22.93180 1.000 26.59381 168 GLY B CA 1
ATOM 1377 C C . GLY A 1 168 ? 12.14192 -12.38237 21.95582 1.000 22.93759 168 GLY B C 1
ATOM 1378 O O . GLY A 1 168 ? 10.98871 -11.97267 22.10461 1.000 26.78286 168 GLY B O 1
ATOM 1379 N N . ALA A 1 169 ? 12.92035 -11.97259 20.95141 1.000 22.20058 169 ALA B N 1
ATOM 1380 C CA . ALA A 1 169 ? 12.39809 -11.03960 19.95510 1.000 23.31869 169 ALA B CA 1
ATOM 1381 C C . ALA A 1 169 ? 11.26202 -11.67334 19.16248 1.000 28.34716 169 ALA B C 1
ATOM 1382 O O . ALA A 1 169 ? 10.24173 -11.02954 18.88803 1.000 27.95580 169 ALA B O 1
ATOM 1384 N N . VAL A 1 170 ? 11.41097 -12.94264 18.79237 1.000 28.96257 170 VAL B N 1
ATOM 1385 C CA . VAL A 1 170 ? 10.32452 -13.62799 18.09815 1.000 28.49526 170 VAL B CA 1
ATOM 1386 C C . VAL A 1 170 ? 9.07966 -13.67279 18.97290 1.000 29.28574 170 VAL B C 1
ATOM 1387 O O . VAL A 1 170 ? 7.95862 -13.46810 18.49499 1.000 30.19733 170 VAL B O 1
ATOM 1391 N N . ALA A 1 171 ? 9.25454 -13.93778 20.26992 1.000 26.49133 171 ALA B N 1
ATOM 1392 C CA . ALA A 1 171 ? 8.11044 -14.00474 21.17655 1.000 29.18840 171 ALA B CA 1
ATOM 1393 C C . ALA A 1 171 ? 7.39928 -12.65977 21.27771 1.000 30.05870 171 ALA B C 1
ATOM 1394 O O . ALA A 1 171 ? 6.17049 -12.60003 21.42488 1.000 28.91934 171 ALA B O 1
ATOM 1396 N N . LEU A 1 172 ? 8.15876 -11.56832 21.21216 1.000 24.89677 172 LEU B N 1
ATOM 1397 C CA . LEU A 1 172 ? 7.56417 -10.23336 21.22636 1.000 27.55435 172 LEU B CA 1
ATOM 1398 C C . LEU A 1 172 ? 6.51240 -10.08954 20.14357 1.000 25.46724 172 LEU B C 1
ATOM 1399 O O . LEU A 1 172 ? 5.42291 -9.54898 20.38370 1.000 29.61694 172 LEU B O 1
ATOM 1404 N N . TYR A 1 173 ? 6.81666 -10.56347 18.93839 1.000 26.15980 173 TYR B N 1
ATOM 1405 C CA . TYR A 1 173 ? 5.90225 -10.44845 17.81209 1.000 27.19980 173 TYR B CA 1
ATOM 1406 C C . TYR A 1 173 ? 4.75396 -11.44692 17.86326 1.000 30.41802 173 TYR B C 1
ATOM 1407 O O . TYR A 1 173 ? 3.91006 -11.44283 16.95984 1.000 35.89980 173 TYR B O 1
ATOM 1416 N N . HIS A 1 174 ? 4.70037 -12.30776 18.87663 1.000 27.13026 174 HIS B N 1
ATOM 1417 C CA . HIS A 1 174 ? 3.52425 -13.14692 19.09880 1.000 29.95490 174 HIS B CA 1
ATOM 1418 C C . HIS A 1 174 ? 2.70095 -12.69790 20.30031 1.000 31.81632 174 HIS B C 1
ATOM 1419 O O . HIS A 1 174 ? 1.71441 -13.35887 20.64858 1.000 32.31409 174 HIS B O 1
ATOM 1426 N N . SER A 1 175 ? 3.06160 -11.58442 20.93082 1.000 30.04984 175 SER B N 1
ATOM 1427 C CA . SER A 1 175 ? 2.27197 -11.07670 22.04546 1.000 28.24170 175 SER B CA 1
ATOM 1428 C C . SER A 1 175 ? 0.94719 -10.51529 21.53573 1.000 29.98590 175 SER B C 1
ATOM 1429 O O . SER A 1 175 ? 0.94130 -9.74662 20.56434 1.000 37.16459 175 SER B O 1
ATOM 1432 N N . PRO A 1 176 ? -0.18109 -10.85999 22.15264 1.000 34.83760 176 PRO B N 1
ATOM 1433 C CA . PRO A 1 176 ? -1.45089 -10.22543 21.75231 1.000 33.44854 176 PRO B CA 1
ATOM 1434 C C . PRO A 1 176 ? -1.46421 -8.72522 21.97644 1.000 38.54069 176 PRO B C 1
ATOM 1435 O O . PRO A 1 176 ? -2.26236 -8.01641 21.34353 1.000 39.06265 176 PRO B O 1
ATOM 1439 N N . PHE A 1 177 ? -0.62521 -8.22203 22.87380 1.000 33.96382 177 PHE B N 1
ATOM 1440 C CA . PHE A 1 177 ? -0.55267 -6.78824 23.11213 1.000 34.79087 177 PHE B CA 1
ATOM 1441 C C . PHE A 1 177 ? 0.45134 -6.10732 22.19065 1.000 37.94331 177 PHE B C 1
ATOM 1442 O O . PHE A 1 177 ? 0.12163 -5.12163 21.52590 1.000 35.56600 177 PHE B O 1
ATOM 1450 N N . TRP A 1 178 ? 1.67817 -6.62748 22.13736 1.000 40.27556 178 TRP B N 1
ATOM 1451 C CA . TRP A 1 178 ? 2.76408 -5.89957 21.48967 1.000 32.58177 178 TRP B CA 1
ATOM 1452 C C . TRP A 1 178 ? 2.75293 -6.02571 19.97138 1.000 31.15687 178 TRP B C 1
ATOM 1453 O O . TRP A 1 178 ? 3.25086 -5.13114 19.28862 1.000 31.47839 178 TRP B O 1
ATOM 1464 N N . ARG A 1 179 ? 2.20606 -7.11103 19.41196 1.000 30.50159 179 ARG B N 1
ATOM 1465 C CA . ARG A 1 179 ? 2.34616 -7.32034 17.97255 1.000 30.03311 179 ARG B CA 1
ATOM 1466 C C . ARG A 1 179 ? 1.74416 -6.16771 17.17230 1.000 36.06337 179 ARG B C 1
ATOM 1467 O O . ARG A 1 179 ? 2.35264 -5.69056 16.20613 1.000 37.17901 179 ARG B O 1
ATOM 1475 N N . GLU A 1 180 ? 0.55002 -5.70704 17.55161 1.000 38.98579 180 GLU B N 1
ATOM 1476 C CA . GLU A 1 180 ? -0.05501 -4.58095 16.84331 1.000 36.71682 180 GLU B CA 1
ATOM 1477 C C . GLU A 1 180 ? 0.78389 -3.31645 16.99220 1.000 39.45336 180 GLU B C 1
ATOM 1478 O O . GLU A 1 180 ? 0.84948 -2.49686 16.06827 1.000 39.33941 180 GLU B O 1
ATOM 1484 N N . VAL A 1 181 ? 1.41578 -3.13672 18.15557 1.000 33.72851 181 VAL B N 1
ATOM 1485 C CA . VAL A 1 181 ? 2.22212 -1.94603 18.39716 1.000 35.28760 181 VAL B CA 1
ATOM 1486 C C . VAL A 1 181 ? 3.47503 -1.96542 17.53030 1.000 36.76453 181 VAL B C 1
ATOM 1487 O O . VAL A 1 181 ? 3.87583 -0.93935 16.96823 1.000 35.06390 181 VAL B O 1
ATOM 1491 N N . LEU A 1 182 ? 4.10038 -3.13477 17.39409 1.000 31.01137 182 LEU B N 1
ATOM 1492 C CA . LEU A 1 182 ? 5.42273 -3.25616 16.79523 1.000 34.36253 182 LEU B CA 1
ATOM 1493 C C . LEU A 1 182 ? 5.41204 -3.61033 15.31495 1.000 35.14185 182 LEU B C 1
ATOM 1494 O O . LEU A 1 182 ? 6.41423 -3.36373 14.63472 1.000 34.96873 182 LEU B O 1
ATOM 1499 N N . GLU A 1 183 ? 4.30909 -4.15643 14.79398 1.000 45.10025 183 GLU B N 1
ATOM 1500 C CA . GLU A 1 183 ? 4.34823 -4.77863 13.47144 1.000 48.78110 183 GLU B CA 1
ATOM 1501 C C . GLU A 1 183 ? 4.73759 -3.78791 12.37860 1.000 51.43135 183 GLU B C 1
ATOM 1502 O O . GLU A 1 183 ? 5.40839 -4.16732 11.41096 1.000 57.47846 183 GLU B O 1
ATOM 1508 N N . ASP A 1 184 ? 4.35288 -2.52186 12.51878 1.000 40.78375 184 ASP B N 1
ATOM 1509 C CA . ASP A 1 184 ? 4.64435 -1.50239 11.52033 1.000 51.00506 184 ASP B CA 1
ATOM 1510 C C . ASP A 1 184 ? 5.86495 -0.64900 11.85560 1.000 47.66179 184 ASP B C 1
ATOM 1511 O O . ASP A 1 184 ? 6.15620 0.29740 11.11906 1.000 51.31549 184 ASP B O 1
ATOM 1516 N N . GLN A 1 185 ? 6.58062 -0.94571 12.94240 1.000 39.87365 185 GLN B N 1
ATOM 1517 C CA . GLN A 1 185 ? 7.65819 -0.08254 13.43529 1.000 34.44759 185 GLN B CA 1
ATOM 1518 C C . GLN A 1 185 ? 9.00316 -0.61069 12.94493 1.000 36.09265 185 GLN B C 1
ATOM 1519 O O . GLN A 1 185 ? 9.65244 -1.42874 13.60652 1.000 35.03695 185 GLN B O 1
ATOM 1525 N N . GLU A 1 186 ? 9.40082 -0.16254 11.75339 1.000 27.11518 186 GLU B N 1
ATOM 1526 C CA . GLU A 1 186 ? 10.69651 -0.55025 11.20345 1.000 34.60075 186 GLU B CA 1
ATOM 1527 C C . GLU A 1 186 ? 11.83928 -0.00863 12.04707 1.000 32.71900 186 GLU B C 1
ATOM 1528 O O . GLU A 1 186 ? 12.90689 -0.63172 12.11506 1.000 30.01634 186 GLU B O 1
ATOM 1534 N N . GLY A 1 187 ? 11.64071 1.15237 12.67899 1.000 31.89850 187 GLY B N 1
ATOM 1535 C CA . GLY A 1 187 ? 12.67485 1.69549 13.55235 1.000 26.63234 187 GLY B CA 1
ATOM 1536 C C . GLY A 1 187 ? 12.92013 0.80342 14.75712 1.000 29.11492 187 GLY B C 1
ATOM 1537 O O . GLY A 1 187 ? 14.06589 0.61464 15.18080 1.000 26.93040 187 GLY B O 1
ATOM 1538 N N . PHE A 1 188 ? 11.85337 0.23374 15.31847 1.000 25.48512 188 PHE B N 1
ATOM 1539 C CA . PHE A 1 188 ? 12.03659 -0.69641 16.42787 1.000 23.97526 188 PHE B CA 1
ATOM 1540 C C . PHE A 1 188 ? 12.78547 -1.93906 15.98478 1.000 28.01056 188 PHE B C 1
ATOM 1541 O O . PHE A 1 188 ? 13.62637 -2.45698 16.72441 1.000 27.31700 188 PHE B O 1
ATOM 1549 N N . PHE A 1 189 ? 12.46590 -2.45713 14.79618 1.000 24.86163 189 PHE B N 1
ATOM 1550 C CA . PHE A 1 189 ? 13.17318 -3.63243 14.30560 1.000 22.87736 189 PHE B CA 1
ATOM 1551 C C . PHE A 1 189 ? 14.66354 -3.34663 14.16139 1.000 25.69072 189 PHE B C 1
ATOM 1552 O O . PHE A 1 189 ? 15.50238 -4.16011 14.55933 1.000 26.34440 189 PHE B O 1
ATOM 1560 N N . HIS A 1 190 ? 15.01443 -2.17050 13.61931 1.000 23.12055 190 HIS B N 1
ATOM 1561 C CA . HIS A 1 190 ? 16.42731 -1.84242 13.47815 1.000 29.84758 190 HIS B CA 1
ATOM 1562 C C . HIS A 1 190 ? 17.07217 -1.55223 14.82570 1.000 29.52374 190 HIS B C 1
ATOM 1563 O O . HIS A 1 190 ? 18.28458 -1.75759 14.99116 1.000 30.29813 190 HIS B O 1
ATOM 1570 N N . PHE A 1 191 ? 16.28752 -1.05421 15.78606 1.000 24.43189 191 PHE B N 1
ATOM 1571 C CA . PHE A 1 191 ? 16.77491 -0.89381 17.15160 1.000 27.18598 191 PHE B CA 1
ATOM 1572 C C . PHE A 1 191 ? 17.18681 -2.23989 17.73520 1.000 29.24557 191 PHE B C 1
ATOM 1573 O O . PHE A 1 191 ? 18.25684 -2.36244 18.34608 1.000 26.70548 191 PHE B O 1
ATOM 1581 N N . LEU A 1 192 ? 16.36119 -3.27005 17.52018 1.000 21.46403 192 LEU B N 1
ATOM 1582 C CA . LEU A 1 192 ? 16.70186 -4.62406 17.95572 1.000 23.45300 192 LEU B CA 1
ATOM 1583 C C . LEU A 1 192 ? 17.94872 -5.14292 17.24359 1.000 24.73071 192 LEU B C 1
ATOM 1584 O O . LEU A 1 192 ? 18.79408 -5.81017 17.85925 1.000 23.83772 192 LEU B O 1
ATOM 1589 N N . MET A 1 193 ? 18.08093 -4.85294 15.94318 1.000 26.05113 193 MET B N 1
ATOM 1590 C CA . MET A 1 193 ? 19.26674 -5.27235 15.20127 1.000 27.57325 193 MET B CA 1
ATOM 1591 C C . MET A 1 193 ? 20.52323 -4.62833 15.76911 1.000 33.41020 193 MET B C 1
ATOM 1592 O O . MET A 1 193 ? 21.55571 -5.29354 15.93280 1.000 33.02648 193 MET B O 1
ATOM 1597 N N . ASP A 1 194 ? 20.45114 -3.32729 16.06947 1.000 26.40775 194 ASP B N 1
ATOM 1598 C CA . ASP A 1 194 ? 21.58080 -2.62145 16.66638 1.000 30.68348 194 ASP B CA 1
ATOM 1599 C C . ASP A 1 194 ? 21.94330 -3.23843 18.01081 1.000 26.06663 194 ASP B C 1
ATOM 1600 O O . ASP A 1 194 ? 23.12404 -3.38276 18.33995 1.000 31.17897 194 ASP B O 1
ATOM 1605 N N . ILE A 1 195 ? 20.93376 -3.59565 18.80772 1.000 26.94938 195 ILE B N 1
ATOM 1606 C CA . ILE A 1 195 ? 21.19221 -4.19175 20.11621 1.000 23.90664 195 ILE B CA 1
ATOM 1607 C C . ILE A 1 195 ? 21.95183 -5.50126 19.94879 1.000 25.21803 195 ILE B C 1
ATOM 1608 O O . ILE A 1 195 ? 22.92937 -5.76539 20.66015 1.000 22.80893 195 ILE B O 1
ATOM 1613 N N . GLY A 1 196 ? 21.54260 -6.31510 18.97395 1.000 24.45778 196 GLY B N 1
ATOM 1614 C CA . GLY A 1 196 ? 22.21673 -7.58617 18.74884 1.000 23.52638 196 GLY B CA 1
ATOM 1615 C C . GLY A 1 196 ? 23.66591 -7.39568 18.34604 1.000 24.85603 196 GLY B C 1
ATOM 1616 O O . GLY A 1 196 ? 24.55333 -8.08902 18.84578 1.000 26.27337 196 GLY B O 1
ATOM 1617 N N . VAL A 1 197 ? 23.92806 -6.43449 17.45425 1.000 22.76680 197 VAL B N 1
ATOM 1618 C CA . VAL A 1 197 ? 25.29921 -6.19653 17.00566 1.000 25.02959 197 VAL B CA 1
ATOM 1619 C C . VAL A 1 197 ? 26.14910 -5.65869 18.15176 1.000 30.31885 197 VAL B C 1
ATOM 1620 O O . VAL A 1 197 ? 27.34875 -5.97534 18.26619 1.000 29.14752 197 VAL B O 1
ATOM 1624 N N . ARG A 1 198 ? 25.55297 -4.83013 19.01531 1.000 26.42521 198 ARG B N 1
ATOM 1625 C CA . ARG A 1 198 ? 26.30687 -4.20918 20.10046 1.000 28.91268 198 ARG B CA 1
ATOM 1626 C C . ARG A 1 198 ? 26.43929 -5.11321 21.30863 1.000 30.05240 198 ARG B C 1
ATOM 1627 O O . ARG A 1 198 ? 27.19856 -4.78778 22.22138 1.000 27.59696 198 ARG B O 1
ATOM 1635 N N . MET A 1 199 ? 25.69548 -6.21888 21.34712 1.000 28.24117 199 MET B N 1
ATOM 1636 C CA . MET A 1 199 ? 25.71488 -7.09723 22.50260 1.000 23.29077 199 MET B CA 1
ATOM 1637 C C . MET A 1 199 ? 27.11333 -7.64651 22.75282 1.000 25.14497 199 MET B C 1
ATOM 1638 O O . MET A 1 199 ? 27.75193 -8.18619 21.84541 1.000 28.04731 199 MET B O 1
ATOM 1643 N N . GLY A 1 200 ? 27.57470 -7.53456 23.99306 1.000 23.89907 200 GLY B N 1
ATOM 1644 C CA . GLY A 1 200 ? 28.88105 -8.07621 24.33254 1.000 27.83088 200 GLY B CA 1
ATOM 1645 C C . GLY A 1 200 ? 30.06011 -7.32910 23.75270 1.000 28.42851 200 GLY B C 1
ATOM 1646 O O . GLY A 1 200 ? 31.18373 -7.85417 23.78321 1.000 28.19978 200 GLY B O 1
ATOM 1647 N N . ASN A 1 201 ? 29.84340 -6.13187 23.20774 1.000 28.33925 201 ASN B N 1
ATOM 1648 C CA . ASN A 1 201 ? 30.95111 -5.33979 22.67878 1.000 29.67082 201 ASN B CA 1
ATOM 1649 C C . ASN A 1 201 ? 31.89030 -4.92354 23.80019 1.000 38.01122 201 ASN B C 1
ATOM 1650 O O . ASN A 1 201 ? 31.46232 -4.61804 24.91882 1.000 34.85477 201 ASN B O 1
ATOM 1655 N N . LYS A 1 202 ? 33.18820 -4.90141 23.48874 1.000 35.12896 202 LYS B N 1
ATOM 1656 C CA . LYS A 1 202 ? 34.19154 -4.57264 24.48330 1.000 36.60045 202 LYS B CA 1
ATOM 1657 C C . LYS A 1 202 ? 34.16790 -3.09708 24.83387 1.000 51.79884 202 LYS B C 1
ATOM 1658 O O . LYS A 1 202 ? 33.98652 -2.22992 23.97188 1.000 51.27721 202 LYS B O 1
ATOM 1664 N N . ARG A 1 203 ? 34.33381 -2.84645 26.12597 1.000 63.31730 203 ARG B N 1
ATOM 1665 C CA . ARG A 1 203 ? 34.38274 -1.53114 26.72266 1.000 73.71513 203 ARG B CA 1
ATOM 1666 C C . ARG A 1 203 ? 35.68716 -1.39951 27.48205 1.000 73.28741 203 ARG B C 1
ATOM 1667 O O . ARG A 1 203 ? 36.15148 -2.31363 28.17482 1.000 72.74304 203 ARG B O 1
ATOM 1675 N N . LYS A 1 204 ? 36.17182 -0.18814 27.40620 1.000 92.66413 204 LYS B N 1
ATOM 1676 C CA . LYS A 1 204 ? 37.49418 0.26761 27.66253 1.000 100.67274 204 LYS B CA 1
ATOM 1677 C C . LYS A 1 204 ? 37.61994 0.55779 29.11245 1.000 99.65211 204 LYS B C 1
ATOM 1678 O O . LYS A 1 204 ? 36.58628 0.76774 29.72579 1.000 94.24628 204 LYS B O 1
ATOM 1684 N N . LYS B 1 7 ? -3.43576 -16.55331 66.79345 1.000 98.64622 7 LYS A N 1
ATOM 1685 C CA . LYS B 1 7 ? -2.99579 -15.25136 66.37840 1.000 97.01486 7 LYS A CA 1
ATOM 1686 C C . LYS B 1 7 ? -2.78594 -15.07004 64.91834 1.000 95.89101 7 LYS A C 1
ATOM 1687 O O . LYS B 1 7 ? -2.77674 -16.05025 64.19863 1.000 88.54220 7 LYS A O 1
ATOM 1693 N N . VAL B 1 8 ? -2.66851 -13.80924 64.47752 1.000 97.64740 8 VAL A N 1
ATOM 1694 C CA . VAL B 1 8 ? -2.58787 -13.52194 63.05140 1.000 96.20850 8 VAL A CA 1
ATOM 1695 C C . VAL B 1 8 ? -1.20320 -13.85755 62.49116 1.000 95.68676 8 VAL A C 1
ATOM 1696 O O . VAL B 1 8 ? -1.13408 -14.53276 61.43301 1.000 89.23782 8 VAL A O 1
ATOM 1700 N N . ARG B 1 9 ? -0.07467 -13.21470 63.07738 1.000 99.56234 9 ARG A N 1
ATOM 1701 C CA . ARG B 1 9 ? 1.13748 -14.11277 63.30305 1.000 98.07192 9 ARG A CA 1
ATOM 1702 C C . ARG B 1 9 ? 1.19061 -15.48204 62.73826 1.000 91.16558 9 ARG A C 1
ATOM 1703 O O . ARG B 1 9 ? 1.75052 -15.87735 61.71914 1.000 88.92747 9 ARG A O 1
ATOM 1711 N N . GLU B 1 10 ? 0.53521 -16.32689 63.58271 1.000 91.45440 10 GLU A N 1
ATOM 1712 C CA . GLU B 1 10 ? 0.50041 -17.81366 63.48493 1.000 89.98090 10 GLU A CA 1
ATOM 1713 C C . GLU B 1 10 ? -0.13281 -18.32514 62.19089 1.000 81.57511 10 GLU A C 1
ATOM 1714 O O . GLU B 1 10 ? 0.37208 -19.26742 61.55854 1.000 72.34330 10 GLU A O 1
ATOM 1720 N N . PHE B 1 11 ? -1.23915 -17.71676 61.79183 1.000 78.65156 11 PHE A N 1
ATOM 1721 C CA . PHE B 1 11 ? -1.87354 -18.04465 60.52490 1.000 62.58798 11 PHE A CA 1
ATOM 1722 C C . PHE B 1 11 ? -0.92368 -17.80920 59.35315 1.000 70.15801 11 PHE A C 1
ATOM 1723 O O . PHE B 1 11 ? -0.90366 -18.58305 58.38803 1.000 67.14087 11 PHE A O 1
ATOM 1731 N N . ARG B 1 12 ? -0.11943 -16.74638 59.43258 1.000 70.80100 12 ARG A N 1
ATOM 1732 C CA . ARG B 1 12 ? 0.74410 -16.34812 58.32331 1.000 74.16955 12 ARG A CA 1
ATOM 1733 C C . ARG B 1 12 ? 1.87029 -17.34394 58.05554 1.000 72.76889 12 ARG A C 1
ATOM 1734 O O . ARG B 1 12 ? 2.18421 -17.62387 56.89206 1.000 64.70758 12 ARG A O 1
ATOM 1742 N N . ARG B 1 13 ? 2.51005 -17.87227 59.10357 1.000 68.63799 13 ARG A N 1
ATOM 1743 C CA . ARG B 1 13 ? 3.65990 -18.74214 58.86959 1.000 67.36290 13 ARG A CA 1
ATOM 1744 C C . ARG B 1 13 ? 3.24568 -20.04773 58.20343 1.000 63.11648 13 ARG A C 1
ATOM 1745 O O . ARG B 1 13 ? 3.93563 -20.53628 57.30078 1.000 62.19600 13 ARG A O 1
ATOM 1753 N N . ARG B 1 14 ? 2.12098 -20.62605 58.62773 1.000 66.26512 14 ARG A N 1
ATOM 1754 C CA . ARG B 1 14 ? 1.62314 -21.82374 57.96033 1.000 66.89883 14 ARG A CA 1
ATOM 1755 C C . ARG B 1 14 ? 1.23609 -21.52549 56.51829 1.000 59.21357 14 ARG A C 1
ATOM 1756 O O . ARG B 1 14 ? 1.52786 -22.31647 55.61405 1.000 55.76362 14 ARG A O 1
ATOM 1764 N N . GLU B 1 15 ? 0.58602 -20.38247 56.28414 1.000 54.39394 15 GLU A N 1
ATOM 1765 C CA . GLU B 1 15 ? 0.23388 -20.00213 54.92142 1.000 54.39142 15 GLU A CA 1
ATOM 1766 C C . GLU B 1 15 ? 1.47292 -19.90620 54.04602 1.000 52.72967 15 GLU A C 1
ATOM 1767 O O . GLU B 1 15 ? 1.46497 -20.35411 52.89411 1.000 50.18426 15 GLU A O 1
ATOM 1773 N N . GLN B 1 16 ? 2.55058 -19.32662 54.57994 1.000 58.00820 16 GLN A N 1
ATOM 1774 C CA . GLN B 1 16 ? 3.78396 -19.20744 53.81236 1.000 60.32225 16 GLN A CA 1
ATOM 1775 C C . GLN B 1 16 ? 4.40409 -20.57077 53.53043 1.000 57.02683 16 GLN A C 1
ATOM 1776 O O . GLN B 1 16 ? 4.91046 -20.80899 52.42737 1.000 56.03490 16 GLN A O 1
ATOM 1782 N N . GLU B 1 17 ? 4.39308 -21.47552 54.51336 1.000 61.14811 17 GLU A N 1
ATOM 1783 C CA . GLU B 1 17 ? 4.95040 -22.80117 54.26442 1.000 61.82221 17 GLU A CA 1
ATOM 1784 C C . GLU B 1 17 ? 4.12512 -23.54850 53.22559 1.000 54.78609 17 GLU A C 1
ATOM 1785 O O . GLU B 1 17 ? 4.67751 -24.29442 52.40941 1.000 55.55125 17 GLU A O 1
ATOM 1791 N N . ILE B 1 18 ? 2.80112 -23.36070 53.23704 1.000 58.39171 18 ILE A N 1
ATOM 1792 C CA . ILE B 1 18 ? 1.96926 -23.94410 52.18810 1.000 51.26237 18 ILE A CA 1
ATOM 1793 C C . ILE B 1 18 ? 2.41110 -23.42381 50.82695 1.000 49.09386 18 ILE A C 1
ATOM 1794 O O . ILE B 1 18 ? 2.60814 -24.19373 49.87883 1.000 50.47315 18 ILE A O 1
ATOM 1799 N N . LEU B 1 19 ? 2.59628 -22.10625 50.72072 1.000 49.99002 19 LEU A N 1
ATOM 1800 C CA . LEU B 1 19 ? 2.99948 -21.50608 49.45281 1.000 51.87749 19 LEU A CA 1
ATOM 1801 C C . LEU B 1 19 ? 4.39421 -21.96010 49.05031 1.000 52.61832 19 LEU A C 1
ATOM 1802 O O . LEU B 1 19 ? 4.62480 -22.34295 47.89677 1.000 50.90400 19 LEU A O 1
ATOM 1807 N N . ASP B 1 20 ? 5.33926 -21.92748 49.99381 1.000 57.38363 20 ASP A N 1
ATOM 1808 C CA . ASP B 1 20 ? 6.70083 -22.35494 49.69173 1.000 59.42365 20 ASP A CA 1
ATOM 1809 C C . ASP B 1 20 ? 6.73359 -23.81981 49.27849 1.000 57.60910 20 ASP A C 1
ATOM 1810 O O . ASP B 1 20 ? 7.44109 -24.19138 48.33417 1.000 56.45175 20 ASP A O 1
ATOM 1815 N N . THR B 1 21 ? 5.97847 -24.66818 49.98133 1.000 55.26028 21 THR A N 1
ATOM 1816 C CA . THR B 1 21 ? 5.95274 -26.08729 49.64697 1.000 54.41871 21 THR A CA 1
ATOM 1817 C C . THR B 1 21 ? 5.26936 -26.33585 48.30930 1.000 54.52489 21 THR A C 1
ATOM 1818 O O . THR B 1 21 ? 5.75406 -27.13919 47.50303 1.000 55.46431 21 THR A O 1
ATOM 1822 N N . ALA B 1 22 ? 4.14394 -25.65790 48.05645 1.000 50.84102 22 ALA A N 1
ATOM 1823 C CA . ALA B 1 22 ? 3.40369 -25.88598 46.81840 1.000 51.33961 22 ALA A CA 1
ATOM 1824 C C . ALA B 1 22 ? 4.24018 -25.51697 45.60739 1.000 47.95753 22 ALA A C 1
ATOM 1825 O O . ALA B 1 22 ? 4.27619 -26.25757 44.61781 1.000 49.86512 22 ALA A O 1
ATOM 1827 N N . LEU B 1 23 ? 4.93118 -24.37964 45.67231 1.000 50.13728 23 LEU A N 1
ATOM 1828 C CA . LEU B 1 23 ? 5.80440 -24.00783 44.57563 1.000 48.67035 23 LEU A CA 1
ATOM 1829 C C . LEU B 1 23 ? 6.85795 -25.08756 44.35832 1.000 49.84403 23 LEU A C 1
ATOM 1830 O O . LEU B 1 23 ? 7.21838 -25.37295 43.20477 1.000 44.89958 23 LEU A O 1
ATOM 1835 N N . LYS B 1 24 ? 7.35964 -25.71744 45.45412 1.000 55.13573 24 LYS A N 1
ATOM 1836 C CA . LYS B 1 24 ? 8.55406 -26.51140 45.21663 1.000 54.87128 24 LYS A CA 1
ATOM 1837 C C . LYS B 1 24 ? 8.12635 -27.87404 44.63798 1.000 60.30353 24 LYS A C 1
ATOM 1838 O O . LYS B 1 24 ? 8.79100 -28.37122 43.72571 1.000 56.53574 24 LYS A O 1
ATOM 1844 N N . LEU B 1 25 ? 6.87767 -28.31478 44.91392 1.000 56.49435 25 LEU A N 1
ATOM 1845 C CA . LEU B 1 25 ? 6.29793 -29.43855 44.20046 1.000 55.34394 25 LEU A CA 1
ATOM 1846 C C . LEU B 1 25 ? 5.97976 -29.09013 42.74788 1.000 54.96648 25 LEU A C 1
ATOM 1847 O O . LEU B 1 25 ? 6.15123 -29.93118 41.86211 1.000 55.11318 25 LEU A O 1
ATOM 1852 N N . PHE B 1 26 ? 5.46235 -27.87848 42.49076 1.000 53.38553 26 PHE A N 1
ATOM 1853 C CA . PHE B 1 26 ? 5.09889 -27.50362 41.12368 1.000 50.73751 26 PHE A CA 1
ATOM 1854 C C . PHE B 1 26 ? 6.29943 -27.58527 40.18971 1.000 52.01786 26 PHE A C 1
ATOM 1855 O O . PHE B 1 26 ? 6.19310 -28.08706 39.06468 1.000 52.30326 26 PHE A O 1
ATOM 1863 N N . LEU B 1 27 ? 7.44881 -27.08810 40.63891 1.000 51.15175 27 LEU A N 1
ATOM 1864 C CA . LEU B 1 27 ? 8.65186 -27.09824 39.80921 1.000 50.91227 27 LEU A CA 1
ATOM 1865 C C . LEU B 1 27 ? 9.17491 -28.50728 39.59934 1.000 57.97021 27 LEU A C 1
ATOM 1866 O O . LEU B 1 27 ? 9.67500 -28.84574 38.51052 1.000 67.59947 27 LEU A O 1
ATOM 1871 N N . GLU B 1 28 ? 9.06046 -29.33922 40.62827 1.000 61.23772 28 GLU A N 1
ATOM 1872 C CA . GLU B 1 28 ? 9.57462 -30.68225 40.50123 1.000 66.30258 28 GLU A CA 1
ATOM 1873 C C . GLU B 1 28 ? 8.75116 -31.55893 39.51435 1.000 69.82198 28 GLU A C 1
ATOM 1874 O O . GLU B 1 28 ? 9.30721 -32.47429 38.97703 1.000 66.64703 28 GLU A O 1
ATOM 1880 N N . GLN B 1 29 ? 7.48099 -31.36937 39.21414 1.000 65.19336 29 GLN A N 1
ATOM 1881 C CA . GLN B 1 29 ? 6.90766 -32.61311 39.66468 1.000 65.47746 29 GLN A CA 1
ATOM 1882 C C . GLN B 1 29 ? 6.05841 -32.23088 38.30633 1.000 64.51404 29 GLN A C 1
ATOM 1883 O O . GLN B 1 29 ? 5.40647 -33.06345 37.63897 1.000 58.65959 29 GLN A O 1
ATOM 1889 N N . GLY B 1 30 ? 5.83057 -30.88011 38.06279 1.000 62.47358 30 GLY A N 1
ATOM 1890 C CA . GLY B 1 30 ? 4.85287 -30.23287 37.11001 1.000 58.38829 30 GLY A CA 1
ATOM 1891 C C . GLY B 1 30 ? 3.51708 -29.86201 37.78204 1.000 57.97679 30 GLY A C 1
ATOM 1892 O O . GLY B 1 30 ? 3.04532 -30.65567 38.59928 1.000 55.89815 30 GLY A O 1
ATOM 1893 N N . GLU B 1 31 ? 2.92369 -28.68496 37.51039 1.000 52.79842 31 GLU A N 1
ATOM 1894 C CA . GLU B 1 31 ? 1.80835 -28.21396 38.33139 1.000 51.34462 31 GLU A CA 1
ATOM 1895 C C . GLU B 1 31 ? 0.56507 -29.08036 38.15737 1.000 44.80749 31 GLU A C 1
ATOM 1896 O O . GLU B 1 31 ? -0.16701 -29.31207 39.12369 1.000 43.93829 31 GLU A O 1
ATOM 1902 N N . ASP B 1 32 ? 0.30661 -29.56415 36.93876 1.000 46.80560 32 ASP A N 1
ATOM 1903 C CA . ASP B 1 32 ? -0.89273 -30.36719 36.70647 1.000 48.24428 32 ASP A CA 1
ATOM 1904 C C . ASP B 1 32 ? -0.88265 -31.64350 37.53621 1.000 54.45616 32 ASP A C 1
ATOM 1905 O O . ASP B 1 32 ? -1.93954 -32.09631 37.99042 1.000 53.60674 32 ASP A O 1
ATOM 1910 N N . SER B 1 33 ? 0.29601 -32.23201 37.74740 1.000 57.35280 33 SER A N 1
ATOM 1911 C CA . SER B 1 33 ? 0.38176 -33.46091 38.53004 1.000 62.50776 33 SER A CA 1
ATOM 1912 C C . SER B 1 33 ? 0.05525 -33.20203 39.99396 1.000 60.78881 33 SER A C 1
ATOM 1913 O O . SER B 1 33 ? -0.56541 -34.04119 40.65444 1.000 67.57915 33 SER A O 1
ATOM 1916 N N . VAL B 1 34 ? 0.45721 -32.04200 40.51469 1.000 55.10864 34 VAL A N 1
ATOM 1917 C CA . VAL B 1 34 ? 0.31801 -31.76940 41.93822 1.000 54.17976 34 VAL A CA 1
ATOM 1918 C C . VAL B 1 34 ? -1.14325 -31.51870 42.27202 1.000 58.73161 34 VAL A C 1
ATOM 1919 O O . VAL B 1 34 ? -1.86289 -30.84143 41.52958 1.000 56.98204 34 VAL A O 1
ATOM 1923 N N . THR B 1 35 ? -1.60499 -32.12104 43.36148 1.000 60.75425 35 THR A N 1
ATOM 1924 C CA . THR B 1 35 ? -2.94335 -31.90082 43.88457 1.000 49.97626 35 THR A CA 1
ATOM 1925 C C . THR B 1 35 ? -2.85576 -31.27389 45.26569 1.000 52.25891 35 THR A C 1
ATOM 1926 O O . THR B 1 35 ? -1.80071 -31.27000 45.90542 1.000 53.53448 35 THR A O 1
ATOM 1930 N N . VAL B 1 36 ? -3.99150 -30.74243 45.71810 1.000 50.85987 36 VAL A N 1
ATOM 1931 C CA . VAL B 1 36 ? -4.05741 -30.15901 47.05405 1.000 48.79229 36 VAL A CA 1
ATOM 1932 C C . VAL B 1 36 ? -3.67236 -31.19161 48.10937 1.000 57.38673 36 VAL A C 1
ATOM 1933 O O . VAL B 1 36 ? -2.99493 -30.86816 49.09449 1.000 56.27830 36 VAL A O 1
ATOM 1937 N N . GLU B 1 37 ? -4.08021 -32.45239 47.91809 1.000 54.24250 37 GLU A N 1
ATOM 1938 C CA . GLU B 1 37 ? -3.69176 -33.49814 48.86319 1.000 61.97719 37 GLU A CA 1
ATOM 1939 C C . GLU B 1 37 ? -2.17671 -33.64694 48.93898 1.000 64.54996 37 GLU A C 1
ATOM 1940 O O . GLU B 1 37 ? -1.61425 -33.78306 50.03262 1.000 64.81132 37 GLU A O 1
ATOM 1946 N N . MET B 1 38 ? -1.49713 -33.61129 47.78840 1.000 58.28237 38 MET A N 1
ATOM 1947 C CA . MET B 1 38 ? -0.04693 -33.76797 47.78800 1.000 64.76593 38 MET A CA 1
ATOM 1948 C C . MET B 1 38 ? 0.64803 -32.60937 48.48789 1.000 58.73742 38 MET A C 1
ATOM 1949 O O . MET B 1 38 ? 1.65488 -32.81020 49.17923 1.000 57.00022 38 MET A O 1
ATOM 1954 N N . ILE B 1 39 ? 0.13118 -31.39307 48.31844 1.000 56.51098 39 ILE A N 1
ATOM 1955 C CA . ILE B 1 39 ? 0.68037 -30.24697 49.03622 1.000 56.18788 39 ILE A CA 1
ATOM 1956 C C . ILE B 1 39 ? 0.45974 -30.40840 50.53320 1.000 53.50452 39 ILE A C 1
ATOM 1957 O O . ILE B 1 39 ? 1.34613 -30.11409 51.34323 1.000 59.76927 39 ILE A O 1
ATOM 1962 N N . ALA B 1 40 ? -0.72874 -30.87371 50.92458 1.000 56.08995 40 ALA A N 1
ATOM 1963 C CA . ALA B 1 40 ? -1.02149 -31.06968 52.34145 1.000 60.21611 40 ALA A CA 1
ATOM 1964 C C . ALA B 1 40 ? -0.10501 -32.11665 52.96213 1.000 61.80121 40 ALA A C 1
ATOM 1965 O O . ALA B 1 40 ? 0.36088 -31.95171 54.09665 1.000 63.36764 40 ALA A O 1
ATOM 1967 N N . ASP B 1 41 ? 0.15998 -33.20496 52.23556 1.000 69.55121 41 ASP A N 1
ATOM 1968 C CA . ASP B 1 41 ? 1.03729 -34.25072 52.75410 1.000 69.77537 41 ASP A CA 1
ATOM 1969 C C . ASP B 1 41 ? 2.45743 -33.74210 52.96635 1.000 71.16380 41 ASP A C 1
ATOM 1970 O O . ASP B 1 41 ? 3.09144 -34.05868 53.97962 1.000 76.73472 41 ASP A O 1
ATOM 1975 N N . ALA B 1 42 ? 2.97429 -32.95115 52.02457 1.000 65.24364 42 ALA A N 1
ATOM 1976 C CA . ALA B 1 42 ? 4.33929 -32.45469 52.15342 1.000 62.87271 42 ALA A CA 1
ATOM 1977 C C . ALA B 1 42 ? 4.46498 -31.47419 53.31273 1.000 66.83346 42 ALA A C 1
ATOM 1978 O O . ALA B 1 42 ? 5.46716 -31.48866 54.03733 1.000 71.57253 42 ALA A O 1
ATOM 1980 N N . VAL B 1 43 ? 3.46615 -30.60947 53.50196 1.000 67.73109 43 VAL A N 1
ATOM 1981 C CA . VAL B 1 43 ? 3.48926 -29.72691 54.66153 1.000 67.16497 43 VAL A CA 1
ATOM 1982 C C . VAL B 1 43 ? 3.17294 -30.51003 55.92664 1.000 69.99665 43 VAL A C 1
ATOM 1983 O O . VAL B 1 43 ? 3.69601 -30.20537 57.00825 1.000 72.39552 43 VAL A O 1
ATOM 1987 N N . GLY B 1 44 ? 2.33925 -31.54047 55.81105 1.000 74.31963 44 GLY A N 1
ATOM 1988 C CA . GLY B 1 44 ? 1.93145 -32.29839 56.97493 1.000 76.27725 44 GLY A CA 1
ATOM 1989 C C . GLY B 1 44 ? 0.74999 -31.81029 57.75165 1.000 74.24270 44 GLY A C 1
ATOM 1990 O O . GLY B 1 44 ? 0.69168 -32.04843 58.95813 1.000 82.39286 44 GLY A O 1
ATOM 1991 N N . ILE B 1 45 ? -0.18589 -31.12770 57.10714 1.000 71.05751 45 ILE A N 1
ATOM 1992 C CA . ILE B 1 45 ? -1.13076 -30.32803 57.85854 1.000 76.28935 45 ILE A CA 1
ATOM 1993 C C . ILE B 1 45 ? -2.56192 -30.74393 57.44836 1.000 84.95005 45 ILE A C 1
ATOM 1994 O O . ILE B 1 45 ? -3.58016 -30.20425 57.95027 1.000 90.40952 45 ILE A O 1
ATOM 1999 N N . GLY B 1 46 ? -2.66618 -31.74923 56.59571 1.000 76.02601 46 GLY A N 1
ATOM 2000 C CA . GLY B 1 46 ? -3.94064 -32.28835 56.19657 1.000 67.43693 46 GLY A CA 1
ATOM 2001 C C . GLY B 1 46 ? -4.72639 -31.34232 55.31349 1.000 65.86698 46 GLY A C 1
ATOM 2002 O O . GLY B 1 46 ? -4.57139 -30.12062 55.39579 1.000 67.98264 46 GLY A O 1
ATOM 2003 N N . LYS B 1 47 ? -5.59652 -31.90606 54.47434 1.000 68.53893 47 LYS A N 1
ATOM 2004 C CA . LYS B 1 47 ? -6.30047 -31.11614 53.46676 1.000 59.71133 47 LYS A CA 1
ATOM 2005 C C . LYS B 1 47 ? -7.23748 -30.08676 54.09308 1.000 56.97682 47 LYS A C 1
ATOM 2006 O O . LYS B 1 47 ? -7.38450 -28.97601 53.56971 1.000 54.75147 47 LYS A O 1
ATOM 2012 N N . GLY B 1 48 ? -7.89122 -30.43821 55.20174 1.000 61.41284 48 GLY A N 1
ATOM 2013 C CA . GLY B 1 48 ? -8.80371 -29.49780 55.83493 1.000 56.73877 48 GLY A CA 1
ATOM 2014 C C . GLY B 1 48 ? -8.12486 -28.20748 56.25403 1.000 55.64331 48 GLY A C 1
ATOM 2015 O O . GLY B 1 48 ? -8.70672 -27.12471 56.15053 1.000 53.09608 48 GLY A O 1
ATOM 2016 N N . THR B 1 49 ? -6.87844 -28.30223 56.71859 1.000 56.56616 49 THR A N 1
ATOM 2017 C CA . THR B 1 49 ? -6.14338 -27.09997 57.09492 1.000 60.52129 49 THR A CA 1
ATOM 2018 C C . THR B 1 49 ? -5.84859 -26.21807 55.88455 1.000 52.91602 49 THR A C 1
ATOM 2019 O O . THR B 1 49 ? -5.92638 -24.98792 55.97976 1.000 53.44326 49 THR A O 1
ATOM 2023 N N . ILE B 1 50 ? -5.51790 -26.82230 54.73716 1.000 54.11334 50 ILE A N 1
ATOM 2024 C CA . ILE B 1 50 ? -5.22090 -26.03271 53.54285 1.000 53.67682 50 ILE A CA 1
ATOM 2025 C C . ILE B 1 50 ? -6.41489 -25.17097 53.16163 1.000 50.62677 50 ILE A C 1
ATOM 2026 O O . ILE B 1 50 ? -6.26940 -23.98153 52.85634 1.000 44.97087 50 ILE A O 1
ATOM 2031 N N . TYR B 1 51 ? -7.61491 -25.75117 53.19122 1.000 51.14810 51 TYR A N 1
ATOM 2032 C CA . TYR B 1 51 ? -8.80558 -25.03203 52.76275 1.000 48.86436 51 TYR A CA 1
ATOM 2033 C C . TYR B 1 51 ? -9.11841 -23.84631 53.66330 1.000 51.80847 51 TYR A C 1
ATOM 2034 O O . TYR B 1 51 ? -9.87910 -22.96219 53.25780 1.000 52.65645 51 TYR A O 1
ATOM 2043 N N . LYS B 1 52 ? -8.57046 -23.81996 54.88178 1.000 47.41801 52 LYS A N 1
ATOM 2044 C CA . LYS B 1 52 ? -8.68578 -22.62787 55.71261 1.000 53.57456 52 LYS A CA 1
ATOM 2045 C C . LYS B 1 52 ? -7.94227 -21.44665 55.09524 1.000 51.95048 52 LYS A C 1
ATOM 2046 O O . LYS B 1 52 ? -8.33776 -20.29111 55.29279 1.000 55.93346 52 LYS A O 1
ATOM 2052 N N . HIS B 1 53 ? -6.86020 -21.71451 54.36404 1.000 46.41071 53 HIS A N 1
ATOM 2053 C CA . HIS B 1 53 ? -6.07412 -20.68440 53.69473 1.000 52.03595 53 HIS A CA 1
ATOM 2054 C C . HIS B 1 53 ? -6.50923 -20.45679 52.24899 1.000 52.09168 53 HIS A C 1
ATOM 2055 O O . HIS B 1 53 ? -6.65386 -19.30990 51.81550 1.000 55.42144 53 HIS A O 1
ATOM 2062 N N . PHE B 1 54 ? -6.70256 -21.53428 51.48771 1.000 47.16360 54 PHE A N 1
ATOM 2063 C CA . PHE B 1 54 ? -6.93912 -21.43253 50.05307 1.000 43.09162 54 PHE A CA 1
ATOM 2064 C C . PHE B 1 54 ? -8.07662 -22.35269 49.65224 1.000 46.38204 54 PHE A C 1
ATOM 2065 O O . PHE B 1 54 ? -8.05234 -23.54406 49.96956 1.000 45.26030 54 PHE A O 1
ATOM 2073 N N . LYS B 1 55 ? -9.05934 -21.79567 48.94344 1.000 46.59080 55 LYS A N 1
ATOM 2074 C CA . LYS B 1 55 ? -10.22072 -22.57135 48.52482 1.000 52.34919 55 LYS A CA 1
ATOM 2075 C C . LYS B 1 55 ? -9.90440 -23.54500 47.39831 1.000 50.06256 55 LYS A C 1
ATOM 2076 O O . LYS B 1 55 ? -10.63849 -24.52171 47.22068 1.000 53.45539 55 LYS A O 1
ATOM 2082 N N . SER B 1 56 ? -8.85297 -23.30206 46.62399 1.000 44.81153 56 SER A N 1
ATOM 2083 C CA . SER B 1 56 ? -8.56916 -24.14359 45.47055 1.000 37.42755 56 SER A CA 1
ATOM 2084 C C . SER B 1 56 ? -7.09514 -24.01999 45.11626 1.000 45.42346 56 SER A C 1
ATOM 2085 O O . SER B 1 56 ? -6.38613 -23.12985 45.59438 1.000 43.93780 56 SER A O 1
ATOM 2088 N N . LYS B 1 57 ? -6.64589 -24.93563 44.25677 1.000 35.53556 57 LYS A N 1
ATOM 2089 C CA . LYS B 1 57 ? -5.29836 -24.84094 43.71003 1.000 43.02855 57 LYS A CA 1
ATOM 2090 C C . LYS B 1 57 ? -5.11906 -23.56617 42.89588 1.000 40.40140 57 LYS A C 1
ATOM 2091 O O . LYS B 1 57 ? -4.02559 -22.98597 42.88017 1.000 37.26464 57 LYS A O 1
ATOM 2097 N N . ALA B 1 58 ? -6.18038 -23.10965 42.22112 1.000 38.93772 58 ALA A N 1
ATOM 2098 C CA . ALA B 1 58 ? -6.08420 -21.87080 41.45818 1.000 38.06704 58 ALA A CA 1
ATOM 2099 C C . ALA B 1 58 ? -5.78645 -20.68727 42.36801 1.000 37.75075 58 ALA A C 1
ATOM 2100 O O . ALA B 1 58 ? -5.05566 -19.76853 41.97990 1.000 33.73009 58 ALA A O 1
ATOM 2102 N N . GLU B 1 59 ? -6.34629 -20.68878 43.58335 1.000 34.92984 59 GLU A N 1
ATOM 2103 C CA . GLU B 1 59 ? -6.03681 -19.62238 44.53346 1.000 40.27216 59 GLU A CA 1
ATOM 2104 C C . GLU B 1 59 ? -4.56513 -19.64542 44.92405 1.000 39.18561 59 GLU A C 1
ATOM 2105 O O . GLU B 1 59 ? -3.95156 -18.59042 45.13236 1.000 36.38755 59 GLU A O 1
ATOM 2111 N N . ILE B 1 60 ? -3.98046 -20.83997 45.03376 1.000 35.78854 60 ILE A N 1
ATOM 2112 C CA . ILE B 1 60 ? -2.55859 -20.93794 45.34558 1.0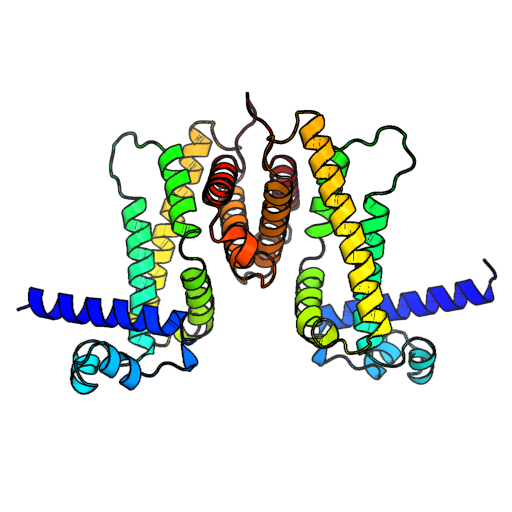00 35.48452 60 ILE A CA 1
ATOM 2113 C C . ILE B 1 60 ? -1.71673 -20.43963 44.17531 1.000 35.32539 60 ILE A C 1
ATOM 2114 O O . ILE B 1 60 ? -0.74053 -19.70292 44.36553 1.000 33.55679 60 ILE A O 1
ATOM 2119 N N . TYR B 1 61 ? -2.06815 -20.84445 42.95058 1.000 34.00142 61 TYR A N 1
ATOM 2120 C CA . TYR B 1 61 ? -1.38483 -20.34254 41.76062 1.000 32.49348 61 TYR A CA 1
ATOM 2121 C C . TYR B 1 61 ? -1.35740 -18.82010 41.74614 1.000 36.03677 61 TYR A C 1
ATOM 2122 O O . TYR B 1 61 ? -0.29996 -18.20147 41.56508 1.000 31.80215 61 TYR A O 1
ATOM 2131 N N . LEU B 1 62 ? -2.53113 -18.20015 41.91433 1.000 29.82980 62 LEU A N 1
ATOM 2132 C CA . LEU B 1 62 ? -2.62414 -16.74765 41.81083 1.000 30.68170 62 LEU A CA 1
ATOM 2133 C C . LEU B 1 62 ? -1.88061 -16.05953 42.95229 1.000 35.97249 62 LEU A C 1
ATOM 2134 O O . LEU B 1 62 ? -1.28199 -14.99591 42.75443 1.000 32.07945 62 LEU A O 1
ATOM 2139 N N . ARG B 1 63 ? -1.91314 -16.64138 44.15529 1.000 34.26589 63 ARG A N 1
ATOM 2140 C CA . ARG B 1 63 ? -1.18546 -16.04743 45.27374 1.000 35.02623 63 ARG A CA 1
ATOM 2141 C C . ARG B 1 63 ? 0.31712 -16.04746 45.01609 1.000 38.15735 63 ARG A C 1
ATOM 2142 O O . ARG B 1 63 ? 1.00766 -15.06283 45.31736 1.000 33.04299 63 ARG A O 1
ATOM 2150 N N . LEU B 1 64 ? 0.84566 -17.14725 44.46877 1.000 32.59093 64 LEU A N 1
ATOM 2151 C CA . LEU B 1 64 ? 2.26779 -17.18783 44.13178 1.000 33.88281 64 LEU A CA 1
ATOM 2152 C C . LEU B 1 64 ? 2.62870 -16.09135 43.14095 1.000 31.22009 64 LEU A C 1
ATOM 2153 O O . LEU B 1 64 ? 3.68729 -15.45763 43.25639 1.000 33.77848 64 LEU A O 1
ATOM 2158 N N . MET B 1 65 ? 1.76242 -15.85462 42.15946 1.000 31.16925 65 MET A N 1
ATOM 2159 C CA . MET B 1 65 ? 2.03932 -14.83075 41.16189 1.000 36.39039 65 MET A CA 1
ATOM 2160 C C . MET B 1 65 ? 1.88520 -13.43228 41.75117 1.000 33.29185 65 MET A C 1
ATOM 2161 O O . MET B 1 65 ? 2.64968 -12.52195 41.40717 1.000 32.46418 65 MET A O 1
ATOM 2166 N N . LEU B 1 66 ? 0.91602 -13.24820 42.65322 1.000 32.94924 66 LEU A N 1
ATOM 2167 C CA . LEU B 1 66 ? 0.78095 -11.97185 43.35300 1.000 35.26350 66 LEU A CA 1
ATOM 2168 C C . LEU B 1 66 ? 2.00868 -11.68560 44.20334 1.000 37.02972 66 LEU A C 1
ATOM 2169 O O . LEU B 1 66 ? 2.53678 -10.56765 44.19477 1.000 31.70533 66 LEU A O 1
ATOM 2174 N N . ASP B 1 67 ? 2.46639 -12.68932 44.95799 1.000 34.37922 67 ASP A N 1
ATOM 2175 C CA . ASP B 1 67 ? 3.65713 -12.52467 45.78651 1.000 34.64347 67 ASP A CA 1
ATOM 2176 C C . ASP B 1 67 ? 4.86236 -12.14647 44.93742 1.000 33.86594 67 ASP A C 1
ATOM 2177 O O . ASP B 1 67 ? 5.70095 -11.33679 45.35617 1.000 34.61059 67 ASP A O 1
ATOM 2182 N N . TYR B 1 68 ? 4.95930 -12.72377 43.73795 1.000 32.09160 68 TYR A N 1
ATOM 2183 C CA . TYR B 1 68 ? 6.04417 -12.39728 42.81643 1.000 36.03062 68 TYR A CA 1
ATOM 2184 C C . TYR B 1 68 ? 5.98578 -10.93630 42.38091 1.000 32.96973 68 TYR A C 1
ATOM 2185 O O . TYR B 1 68 ? 7.00484 -10.23494 42.37212 1.000 31.33219 68 TYR A O 1
ATOM 2194 N N . GLU B 1 69 ? 4.79823 -10.45756 42.00979 1.000 31.28152 69 GLU A N 1
ATOM 2195 C CA . GLU B 1 69 ? 4.66616 -9.05769 41.62108 1.000 35.47802 69 GLU A CA 1
ATOM 2196 C C . GLU B 1 69 ? 4.95113 -8.12729 42.79150 1.000 34.21029 69 GLU A C 1
ATOM 2197 O O . GLU B 1 69 ? 5.50016 -7.03796 42.59647 1.000 32.50925 69 GLU A O 1
ATOM 2203 N N . ARG B 1 70 ? 4.58453 -8.53306 44.00862 1.000 33.82058 70 ARG A N 1
ATOM 2204 C CA . ARG B 1 70 ? 4.89958 -7.72066 45.18032 1.000 37.54635 70 ARG A CA 1
ATOM 2205 C C . ARG B 1 70 ? 6.40322 -7.65173 45.41111 1.000 37.59165 70 ARG A C 1
ATOM 2206 O O . ARG B 1 70 ? 6.92813 -6.61458 45.84117 1.000 37.01936 70 ARG A O 1
ATOM 2214 N N . ASP B 1 71 ? 7.11188 -8.75064 45.14136 1.000 36.58596 71 ASP A N 1
ATOM 2215 C CA . ASP B 1 71 ? 8.56730 -8.73807 45.26088 1.000 38.30820 71 ASP A CA 1
ATOM 2216 C C . ASP B 1 71 ? 9.19646 -7.79844 44.24277 1.000 36.74987 71 ASP A C 1
ATOM 2217 O O . ASP B 1 71 ? 10.16368 -7.09463 44.55593 1.000 35.49005 71 ASP A O 1
ATOM 2222 N N . LEU B 1 72 ? 8.67573 -7.78410 43.01533 1.000 33.92427 72 LEU A N 1
ATOM 2223 C CA . LEU B 1 72 ? 9.18550 -6.85193 42.01081 1.000 35.62043 72 LEU A CA 1
ATOM 2224 C C . LEU B 1 72 ? 8.90953 -5.40773 42.41000 1.000 42.37516 72 LEU A C 1
ATOM 2225 O O . LEU B 1 72 ? 9.76928 -4.53268 42.23682 1.000 38.91930 72 LEU A O 1
ATOM 2230 N N . ALA B 1 73 ? 7.71398 -5.13806 42.94473 1.000 32.48565 73 ALA A N 1
ATOM 2231 C CA . ALA B 1 73 ? 7.39782 -3.78666 43.40294 1.000 37.41872 73 ALA A CA 1
ATOM 2232 C C . ALA B 1 73 ? 8.34996 -3.34489 44.50679 1.000 45.43823 73 ALA A C 1
ATOM 2233 O O . ALA B 1 73 ? 8.80218 -2.19306 44.52312 1.000 46.82647 73 ALA A O 1
ATOM 2235 N N . ALA B 1 74 ? 8.66156 -4.24793 45.44226 1.000 42.90855 74 ALA A N 1
ATOM 2236 C CA . ALA B 1 74 ? 9.57575 -3.91345 46.52877 1.000 44.37884 74 ALA A CA 1
ATOM 2237 C C . ALA B 1 74 ? 10.96101 -3.55774 46.00792 1.000 46.05687 74 ALA A C 1
ATOM 2238 O O . ALA B 1 74 ? 11.67129 -2.75520 46.62561 1.000 51.24141 74 ALA A O 1
ATOM 2240 N N . LEU B 1 75 ? 11.36138 -4.14146 44.87573 1.000 43.78908 75 LEU A N 1
ATOM 2241 C CA . LEU B 1 75 ? 12.66656 -3.83354 44.29956 1.000 49.07643 75 LEU A CA 1
ATOM 2242 C C . LEU B 1 75 ? 12.75891 -2.36679 43.89462 1.000 51.48010 75 LEU A C 1
ATOM 2243 O O . LEU B 1 75 ? 13.78355 -1.71006 44.11465 1.000 46.70666 75 LEU A O 1
ATOM 2248 N N . PHE B 1 76 ? 11.68959 -1.83689 43.30308 1.000 49.76918 76 PHE A N 1
ATOM 2249 C CA . PHE B 1 76 ? 11.69357 -0.45903 42.82685 1.000 54.37022 76 PHE A CA 1
ATOM 2250 C C . PHE B 1 76 ? 11.58266 0.55972 43.95498 1.000 65.40411 76 PHE A C 1
ATOM 2251 O O . PHE B 1 76 ? 12.15707 1.64868 43.85312 1.000 76.97372 76 PHE A O 1
ATOM 2259 N N . HIS B 1 77 ? 10.85582 0.24389 45.02650 1.000 79.61205 77 HIS A N 1
ATOM 2260 C CA . HIS B 1 77 ? 10.58360 1.22614 46.07786 1.000 91.91848 77 HIS A CA 1
ATOM 2261 C C . HIS B 1 77 ? 11.73527 1.34328 47.08330 1.000 99.97491 77 HIS A C 1
ATOM 2262 O O . HIS B 1 77 ? 11.58738 1.09223 48.27877 1.000 107.57127 77 HIS A O 1
ATOM 2269 N N . SER B 1 78 ? 12.89632 1.77575 46.58921 1.000 103.41053 78 SER A N 1
ATOM 2270 C CA . SER B 1 78 ? 13.98662 2.08492 47.50969 1.000 116.63671 78 SER A CA 1
ATOM 2271 C C . SER B 1 78 ? 13.68598 3.37164 48.26897 1.000 121.54294 78 SER A C 1
ATOM 2272 O O . SER B 1 78 ? 14.01950 3.49843 49.45433 1.000 125.17944 78 SER A O 1
ATOM 2275 N N . GLU B 1 79 ? 13.04904 4.32739 47.58908 1.000 117.87428 79 GLU A N 1
ATOM 2276 C CA . GLU B 1 79 ? 12.56185 5.63555 48.03621 1.000 125.00035 79 GLU A CA 1
ATOM 2277 C C . GLU B 1 79 ? 13.70824 6.64572 48.20345 1.000 126.40938 79 GLU A C 1
ATOM 2278 O O . GLU B 1 79 ? 13.45205 7.80635 48.54615 1.000 127.13840 79 GLU A O 1
ATOM 2284 N N . ASP B 1 80 ? 14.94769 6.27796 47.89069 1.000 125.97582 80 ASP A N 1
ATOM 2285 C CA . ASP B 1 80 ? 16.04881 7.22789 47.99865 1.000 125.05263 80 ASP A CA 1
ATOM 2286 C C . ASP B 1 80 ? 15.86438 8.38821 47.02193 1.000 117.18469 80 ASP A C 1
ATOM 2287 O O . ASP B 1 80 ? 15.33540 8.22391 45.91871 1.000 112.26686 80 ASP A O 1
ATOM 2292 N N . VAL B 1 81 ? 16.30638 9.57815 47.44507 1.000 115.10896 81 VAL A N 1
ATOM 2293 C CA . VAL B 1 81 ? 16.14943 10.77355 46.61686 1.000 112.23552 81 VAL A CA 1
ATOM 2294 C C . VAL B 1 81 ? 16.91689 10.62657 45.30866 1.000 110.88298 81 VAL A C 1
ATOM 2295 O O . VAL B 1 81 ? 16.42124 10.99986 44.23809 1.000 106.41936 81 VAL A O 1
ATOM 2299 N N . ALA B 1 82 ? 18.14072 10.09443 45.36752 1.000 105.57798 82 ALA A N 1
ATOM 2300 C CA . ALA B 1 82 ? 18.97057 9.92386 44.17748 1.000 94.16951 82 ALA A CA 1
ATOM 2301 C C . ALA B 1 82 ? 19.50115 8.48787 44.15401 1.000 92.43707 82 ALA A C 1
ATOM 2302 O O . ALA B 1 82 ? 20.68515 8.23200 44.38346 1.000 83.55521 82 ALA A O 1
ATOM 2304 N N . ARG B 1 83 ? 18.60844 7.55281 43.84225 1.000 81.27608 83 ARG A N 1
ATOM 2305 C CA . ARG B 1 83 ? 18.97204 6.14771 43.74606 1.000 75.84713 83 ARG A CA 1
ATOM 2306 C C . ARG B 1 83 ? 19.84542 5.90426 42.52186 1.000 64.14443 83 ARG A C 1
ATOM 2307 O O . ARG B 1 83 ? 19.77418 6.62738 41.52456 1.000 65.35834 83 ARG A O 1
ATOM 2315 N N . ASP B 1 84 ? 20.68928 4.88094 42.60840 1.000 62.02088 84 ASP A N 1
ATOM 2316 C CA . ASP B 1 84 ? 21.54060 4.50305 41.48602 1.000 61.97755 84 ASP A CA 1
ATOM 2317 C C . ASP B 1 84 ? 20.68237 3.73053 40.48933 1.000 59.24208 84 ASP A C 1
ATOM 2318 O O . ASP B 1 84 ? 20.27597 2.59642 40.76123 1.000 59.09616 84 ASP A O 1
ATOM 2323 N N . LYS B 1 85 ? 20.40077 4.34619 39.33650 1.000 41.89652 85 LYS A N 1
ATOM 2324 C CA . LYS B 1 85 ? 19.52193 3.71857 38.34862 1.000 42.19360 85 LYS A CA 1
ATOM 2325 C C . LYS B 1 85 ? 20.18672 2.53541 37.64991 1.000 40.63156 85 LYS A C 1
ATOM 2326 O O . LYS B 1 85 ? 19.49752 1.59313 37.23469 1.000 33.82465 85 LYS A O 1
ATOM 2332 N N . GLU B 1 86 ? 21.51100 2.56745 37.48633 1.000 40.22993 86 GLU A N 1
ATOM 2333 C CA . GLU B 1 86 ? 22.18887 1.44509 36.84303 1.000 42.77202 86 GLU A CA 1
ATOM 2334 C C . GLU B 1 86 ? 22.22316 0.22168 37.75089 1.000 31.54758 86 GLU A C 1
ATOM 2335 O O . GLU B 1 86 ? 22.05053 -0.90984 37.28178 1.000 35.66288 86 GLU A O 1
ATOM 2341 N N . ALA B 1 87 ? 22.44336 0.42894 39.05126 1.000 37.88021 87 ALA A N 1
ATOM 2342 C CA . ALA B 1 87 ? 22.35308 -0.67262 40.00212 1.000 35.90977 87 ALA A CA 1
ATOM 2343 C C . ALA B 1 87 ? 20.93162 -1.20950 40.07073 1.000 31.92804 87 ALA A C 1
ATOM 2344 O O . ALA B 1 87 ? 20.71939 -2.42195 40.18768 1.000 32.67434 87 ALA A O 1
ATOM 2346 N N . LEU B 1 88 ? 19.94366 -0.31627 40.02014 1.000 31.29549 88 LEU A N 1
ATOM 2347 C CA . LEU B 1 88 ? 18.55399 -0.76019 39.97802 1.000 31.93309 88 LEU A CA 1
ATOM 2348 C C . LEU B 1 88 ? 18.25973 -1.53094 38.69900 1.000 31.53870 88 LEU A C 1
ATOM 2349 O O . LEU B 1 88 ? 17.54708 -2.54468 38.72379 1.000 32.91736 88 LEU A O 1
ATOM 2354 N N . SER B 1 89 ? 18.78295 -1.05528 37.56624 1.000 30.77876 89 SER A N 1
ATOM 2355 C CA . SER B 1 89 ? 18.59580 -1.77588 36.31349 1.000 31.29740 89 SER A CA 1
ATOM 2356 C C . SER B 1 89 ? 19.21332 -3.16491 36.39465 1.000 31.15756 89 SER A C 1
ATOM 2357 O O . SER B 1 89 ? 18.60081 -4.15388 35.97016 1.000 29.00289 89 SER A O 1
ATOM 2360 N N . ARG B 1 90 ? 20.41444 -3.26317 36.96687 1.000 27.78027 90 ARG A N 1
ATOM 2361 C CA . ARG B 1 90 ? 21.05671 -4.56578 37.11951 1.000 30.13068 90 ARG A CA 1
ATOM 2362 C C . ARG B 1 90 ? 20.26091 -5.46948 38.04932 1.000 27.87031 90 ARG A C 1
ATOM 2363 O O . ARG B 1 90 ? 20.06959 -6.65961 37.76229 1.000 30.78829 90 ARG A O 1
ATOM 2371 N N . ALA B 1 91 ? 19.78939 -4.92156 39.17072 1.000 29.98078 91 ALA A N 1
ATOM 2372 C CA . ALA B 1 91 ? 18.98692 -5.70597 40.10280 1.000 32.24668 91 ALA A CA 1
ATOM 2373 C C . ALA B 1 91 ? 17.69953 -6.19827 39.46327 1.000 29.66502 91 ALA A C 1
ATOM 2374 O O . ALA B 1 91 ? 17.24366 -7.30565 39.77182 1.000 32.70326 91 ALA A O 1
ATOM 2376 N N . TYR B 1 92 ? 17.10145 -5.40052 38.57348 1.000 30.92157 92 TYR A N 1
ATOM 2377 C CA . TYR B 1 92 ? 15.89617 -5.83844 37.88002 1.000 31.80644 92 TYR A CA 1
ATOM 2378 C C . TYR B 1 92 ? 16.18355 -7.04718 36.99789 1.000 31.71029 92 TYR A C 1
ATOM 2379 O O . TYR B 1 92 ? 15.43113 -8.02736 37.00630 1.000 30.05404 92 TYR A O 1
ATOM 2388 N N . PHE B 1 93 ? 17.27388 -6.99970 36.22532 1.000 29.43241 93 PHE A N 1
ATOM 2389 C CA . PHE B 1 93 ? 17.59090 -8.13627 35.36380 1.000 30.78680 93 PHE A CA 1
ATOM 2390 C C . PHE B 1 93 ? 17.93747 -9.37081 36.18527 1.000 31.36173 93 PHE A C 1
ATOM 2391 O O . PHE B 1 93 ? 17.55071 -10.48897 35.82470 1.000 28.56424 93 PHE A O 1
ATOM 2399 N N . GLU B 1 94 ? 18.64544 -9.18616 37.30048 1.000 32.58765 94 GLU A N 1
ATOM 2400 C CA . GLU B 1 94 ? 18.94504 -10.30222 38.19183 1.000 32.55445 94 GLU A CA 1
ATOM 2401 C C . GLU B 1 94 ? 17.66230 -10.94150 38.70254 1.000 31.91890 94 GLU A C 1
ATOM 2402 O O . GLU B 1 94 ? 17.50804 -12.16961 38.68110 1.000 32.05614 94 GLU A O 1
ATOM 2408 N N . PHE B 1 95 ? 16.71386 -10.10887 39.13282 1.000 27.67615 95 PHE A N 1
ATOM 2409 C CA . PHE B 1 95 ? 15.44345 -10.60133 39.65026 1.000 31.57154 95 PHE A CA 1
ATOM 2410 C C . PHE B 1 95 ? 14.67090 -11.37043 38.58463 1.000 35.69550 95 PHE A C 1
ATOM 2411 O O . PHE B 1 95 ? 14.09700 -12.43233 38.86355 1.000 30.19523 95 PHE A O 1
ATOM 2419 N N . ARG B 1 96 ? 14.64579 -10.84873 37.35801 1.000 29.47629 96 ARG A N 1
ATOM 2420 C CA . ARG B 1 96 ? 13.86450 -11.47184 36.29363 1.000 32.59837 96 ARG A CA 1
ATOM 2421 C C . ARG B 1 96 ? 14.49840 -12.77321 35.81820 1.000 34.94079 96 ARG A C 1
ATOM 2422 O O . ARG B 1 96 ? 13.78982 -13.70971 35.44642 1.000 30.26840 96 ARG A O 1
ATOM 2430 N N . MET B 1 97 ? 15.82995 -12.83411 35.77763 1.000 26.35251 97 MET A N 1
ATOM 2431 C CA . MET B 1 97 ? 16.49769 -13.98379 35.17533 1.000 28.00536 97 MET A CA 1
ATOM 2432 C C . MET B 1 97 ? 16.82972 -15.09776 36.16059 1.000 30.28462 97 MET A C 1
ATOM 2433 O O . MET B 1 97 ? 17.07809 -16.23125 35.72668 1.000 27.78799 97 MET A O 1
ATOM 2438 N N . ARG B 1 98 ? 16.88290 -14.81117 37.45781 1.000 28.18785 98 ARG A N 1
ATOM 2439 C CA . ARG B 1 98 ? 17.05919 -15.88368 38.42426 1.000 34.16238 98 ARG A CA 1
ATOM 2440 C C . ARG B 1 98 ? 15.79365 -16.72646 38.48161 1.000 32.02812 98 ARG A C 1
ATOM 2441 O O . ARG B 1 98 ? 14.69758 -16.25754 38.16706 1.000 34.59978 98 ARG A O 1
ATOM 2449 N N . ASP B 1 99 ? 15.95421 -17.97862 38.88834 1.000 37.04552 99 ASP A N 1
ATOM 2450 C CA . ASP B 1 99 ? 14.85457 -18.93465 38.94829 1.000 41.84915 99 ASP A CA 1
ATOM 2451 C C . ASP B 1 99 ? 14.06833 -18.96439 37.63086 1.000 33.23505 99 ASP A C 1
ATOM 2452 O O . ASP B 1 99 ? 12.90203 -18.57531 37.59003 1.000 32.99341 99 ASP A O 1
ATOM 2457 N N . PRO B 1 100 ? 14.70461 -19.38357 36.53289 1.000 32.31585 100 PRO A N 1
ATOM 2458 C CA . PRO B 1 100 ? 13.97614 -19.46539 35.25696 1.000 31.01142 100 PRO A CA 1
ATOM 2459 C C . PRO B 1 100 ? 12.84800 -20.48347 35.27233 1.000 33.88236 100 PRO A C 1
ATOM 2460 O O . PRO B 1 100 ? 11.88394 -20.33828 34.51165 1.000 28.69462 100 PRO A O 1
ATOM 2464 N N . GLN B 1 101 ? 12.95172 -21.52847 36.09347 1.000 29.25207 101 GLN A N 1
ATOM 2465 C CA . GLN B 1 101 ? 11.86084 -22.50249 36.17416 1.000 30.47966 101 GLN A CA 1
ATOM 2466 C C . GLN B 1 101 ? 10.58674 -21.86221 36.71382 1.000 27.92320 101 GLN A C 1
ATOM 2467 O O . GLN B 1 101 ? 9.47619 -22.20580 36.28475 1.000 30.19389 101 GLN A O 1
ATOM 2473 N N . ARG B 1 102 ? 10.71936 -20.94211 37.66903 1.000 30.51362 102 ARG A N 1
ATOM 2474 C CA . ARG B 1 102 ? 9.53682 -20.23764 38.16132 1.000 35.42498 102 ARG A CA 1
ATOM 2475 C C . ARG B 1 102 ? 8.91768 -19.35838 37.08052 1.000 33.93513 102 ARG A C 1
ATOM 2476 O O . ARG B 1 102 ? 7.68629 -19.31049 36.94033 1.000 28.66992 102 ARG A O 1
ATOM 2484 N N . TYR B 1 103 ? 9.75107 -18.64510 36.31771 1.000 28.52834 103 TYR A N 1
ATOM 2485 C CA . TYR B 1 103 ? 9.25391 -17.81924 35.21947 1.000 26.52144 103 TYR A CA 1
ATOM 2486 C C . TYR B 1 103 ? 8.44577 -18.65856 34.24469 1.000 26.63145 103 TYR A C 1
ATOM 2487 O O . TYR B 1 103 ? 7.33465 -18.28235 33.84864 1.000 30.77479 103 TYR A O 1
ATOM 2496 N N . ARG B 1 104 ? 8.98338 -19.81894 33.86623 1.000 27.51397 104 ARG A N 1
ATOM 2497 C CA . ARG B 1 104 ? 8.29855 -20.69236 32.92137 1.000 25.70230 104 ARG A CA 1
ATOM 2498 C C . ARG B 1 104 ? 6.98483 -21.21355 33.49132 1.000 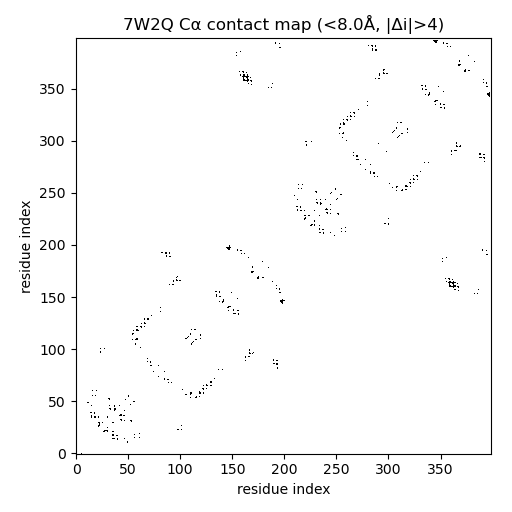29.56660 104 ARG A C 1
ATOM 2499 O O . ARG B 1 104 ? 5.97676 -21.28643 32.77880 1.000 33.12339 104 ARG A O 1
ATOM 2507 N N . LEU B 1 105 ? 6.97945 -21.60028 34.76987 1.000 28.78593 105 LEU A N 1
ATOM 2508 C CA . LEU B 1 105 ? 5.73412 -22.01462 35.40351 1.000 31.42688 105 LEU A CA 1
ATOM 2509 C C . LEU B 1 105 ? 4.70508 -20.89071 35.37809 1.000 29.63783 105 LEU A C 1
ATOM 2510 O O . LEU B 1 105 ? 3.52946 -21.12008 35.05474 1.000 29.73313 105 LEU A O 1
ATOM 2515 N N . PHE B 1 106 ? 5.12384 -19.66118 35.70394 1.000 27.69753 106 PHE A N 1
ATOM 2516 C CA . PHE B 1 106 ? 4.16780 -18.55485 35.70002 1.000 30.65516 106 PHE A CA 1
ATOM 2517 C C . PHE B 1 106 ? 3.63593 -18.28022 34.29928 1.000 28.90556 106 PHE A C 1
ATOM 2518 O O . PHE B 1 106 ? 2.48780 -17.83060 34.14081 1.000 27.16006 106 PHE A O 1
ATOM 2526 N N . ASP B 1 107 ? 4.46028 -18.50933 33.27518 1.000 29.44894 107 ASP A N 1
ATOM 2527 C CA . ASP B 1 107 ? 3.98744 -18.41060 31.89587 1.000 32.73636 107 ASP A CA 1
ATOM 2528 C C . ASP B 1 107 ? 2.87612 -19.41304 31.62966 1.000 35.03434 107 ASP A C 1
ATOM 2529 O O . ASP B 1 107 ? 1.88709 -19.09850 30.95756 1.000 34.69892 107 ASP A O 1
ATOM 2534 N N . ARG B 1 108 ? 3.01987 -20.62917 32.14978 1.000 35.32430 108 ARG A N 1
ATOM 2535 C CA . ARG B 1 108 ? 1.95647 -21.62034 32.01728 1.000 38.83334 108 ARG A CA 1
ATOM 2536 C C . ARG B 1 108 ? 0.72230 -21.21576 32.81304 1.000 33.12356 108 ARG A C 1
ATOM 2537 O O . ARG B 1 108 ? -0.41115 -21.35653 32.33441 1.000 34.68296 108 ARG A O 1
ATOM 2545 N N . LEU B 1 109 ? 0.92032 -20.70773 34.03059 1.000 31.08785 109 LEU A N 1
ATOM 2546 C CA . LEU B 1 109 ? -0.21444 -20.31025 34.85819 1.000 32.91446 109 LEU A CA 1
ATOM 2547 C C . LEU B 1 109 ? -0.96793 -19.12859 34.25938 1.000 33.52006 109 LEU A C 1
ATOM 2548 O O . LEU B 1 109 ? -2.15983 -18.95508 34.54201 1.000 33.72235 109 LEU A O 1
ATOM 2553 N N . GLU B 1 110 ? -0.29820 -18.30012 33.45234 1.000 30.81639 110 GLU A N 1
ATOM 2554 C CA . GLU B 1 110 ? -0.99264 -17.20427 32.77582 1.000 34.55124 110 GLU A CA 1
ATOM 2555 C C . GLU B 1 110 ? -2.14712 -17.73498 31.93801 1.000 39.86449 110 GLU A C 1
ATOM 2556 O O . GLU B 1 110 ? -3.26285 -17.20821 31.98781 1.000 36.63127 110 GLU A O 1
ATOM 2562 N N . GLU B 1 111 ? -1.89392 -18.79178 31.16549 1.000 37.94023 111 GLU A N 1
ATOM 2563 C CA . GLU B 1 111 ? -2.94582 -19.39231 30.35676 1.000 34.92231 111 GLU A CA 1
ATOM 2564 C C . GLU B 1 111 ? -3.99285 -20.07286 31.22640 1.000 34.39737 111 GLU A C 1
ATOM 2565 O O . GLU B 1 111 ? -5.18762 -20.04153 30.91287 1.000 37.84640 111 GLU A O 1
ATOM 2571 N N . LYS B 1 112 ? -3.56444 -20.68400 32.32658 1.000 33.48158 112 LYS A N 1
ATOM 2572 C CA . LYS B 1 112 ? -4.44176 -21.57510 33.07366 1.000 36.90376 112 LYS A CA 1
ATOM 2573 C C . LYS B 1 112 ? -5.40258 -20.82946 33.99052 1.000 33.05000 112 LYS A C 1
ATOM 2574 O O . LYS B 1 112 ? -6.58867 -21.18378 34.05504 1.000 36.55258 112 LYS A O 1
ATOM 2580 N N . VAL B 1 113 ? -4.93522 -19.80873 34.70820 1.000 28.08215 113 VAL A N 1
ATOM 2581 C CA . VAL B 1 113 ? -5.77702 -19.14893 35.70367 1.000 29.35139 113 VAL A CA 1
ATOM 2582 C C . VAL B 1 113 ? -5.90264 -17.64723 35.50180 1.000 28.74258 113 VAL A C 1
ATOM 2583 O O . VAL B 1 113 ? -6.87623 -17.04410 35.98606 1.000 29.64063 113 VAL A O 1
ATOM 2587 N N . VAL B 1 114 ? -4.95106 -16.97819 34.84727 1.000 26.77510 114 VAL A N 1
ATOM 2588 C CA . VAL B 1 114 ? -5.04307 -15.53495 34.68199 1.000 25.31133 114 VAL A CA 1
ATOM 2589 C C . VAL B 1 114 ? -5.92685 -15.18437 33.49468 1.000 27.15803 114 VAL A C 1
ATOM 2590 O O . VAL B 1 114 ? -6.86641 -14.38424 33.61202 1.000 30.14811 114 VAL A O 1
ATOM 2594 N N . LYS B 1 115 ? -5.62694 -15.76299 32.32961 1.000 26.19164 115 LYS A N 1
ATOM 2595 C CA . LYS B 1 115 ? -6.42265 -15.50280 31.13457 1.000 27.21036 115 LYS A CA 1
ATOM 2596 C C . LYS B 1 115 ? -7.87907 -15.89845 31.33942 1.000 28.32104 115 LYS A C 1
ATOM 2597 O O . LYS B 1 115 ? -8.77841 -15.25701 30.79159 1.000 29.29432 115 LYS A O 1
ATOM 2603 N N . THR B 1 116 ? -8.12200 -16.94817 32.12539 1.000 29.65759 116 THR A N 1
ATOM 2604 C CA . THR B 1 116 ? -9.46527 -17.42618 32.44481 1.000 29.64251 116 THR A CA 1
ATOM 2605 C C . THR B 1 116 ? -10.11713 -16.67963 33.59939 1.000 29.82556 116 THR A C 1
ATOM 2606 O O . THR B 1 116 ? -11.28580 -16.94802 33.89541 1.000 31.02748 116 THR A O 1
ATOM 2610 N N . SER B 1 117 ? -9.39059 -15.79158 34.27697 1.000 30.40954 117 SER A N 1
ATOM 2611 C CA . SER B 1 117 ? -9.88245 -15.07864 35.45905 1.000 30.49676 117 SER A CA 1
ATOM 2612 C C . SER B 1 117 ? -10.51242 -16.04877 36.45684 1.000 30.59754 117 SER A C 1
ATOM 2613 O O . SER B 1 117 ? -11.59332 -15.80669 36.99492 1.000 34.69987 117 SER A O 1
ATOM 2616 N N . GLN B 1 118 ? -9.79567 -17.14803 36.71883 1.000 33.89988 118 GLN A N 1
ATOM 2617 C CA . GLN B 1 118 ? -10.33668 -18.24156 37.52476 1.000 31.91294 118 GLN A CA 1
ATOM 2618 C C . GLN B 1 118 ? -10.85308 -17.75841 38.87082 1.000 31.97477 118 GLN A C 1
ATOM 2619 O O . GLN B 1 118 ? -11.89945 -18.21688 39.34292 1.000 33.53816 118 GLN A O 1
ATOM 2625 N N . VAL B 1 119 ? -10.13445 -16.84033 39.50726 1.000 31.29350 119 VAL A N 1
ATOM 2626 C CA . VAL B 1 119 ? -10.57371 -16.17783 40.73299 1.000 32.38831 119 VAL A CA 1
ATOM 2627 C C . VAL B 1 119 ? -10.59107 -14.68276 40.43648 1.000 31.90642 119 VAL A C 1
ATOM 2628 O O . VAL B 1 119 ? -9.54579 -14.02192 40.53896 1.000 32.93817 119 VAL A O 1
ATOM 2632 N N . PRO B 1 120 ? -11.73469 -14.11996 40.03629 1.000 36.17941 120 PRO A N 1
ATOM 2633 C CA . PRO B 1 120 ? -11.72265 -12.76029 39.46583 1.000 37.44009 120 PRO A CA 1
ATOM 2634 C C . PRO B 1 120 ? -11.17168 -11.69096 40.38926 1.000 35.58847 120 PRO A C 1
ATOM 2635 O O . PRO B 1 120 ? -10.46520 -10.79702 39.91544 1.000 35.89889 120 PRO A O 1
ATOM 2639 N N . GLU B 1 121 ? -11.48866 -11.73319 41.68662 1.000 34.61193 121 GLU A N 1
ATOM 2640 C CA . GLU B 1 121 ? -10.95985 -10.72123 42.59941 1.000 37.95844 121 GLU A CA 1
ATOM 2641 C C . GLU B 1 121 ? -9.43550 -10.74096 42.62980 1.000 35.18273 121 GLU A C 1
ATOM 2642 O O . GLU B 1 121 ? -8.78763 -9.68673 42.59323 1.000 37.36170 121 GLU A O 1
ATOM 2648 N N . MET B 1 122 ? -8.84066 -11.93266 42.69344 1.000 29.73948 122 MET A N 1
ATOM 2649 C CA . MET B 1 122 ? -7.38406 -12.02661 42.74783 1.000 29.12522 122 MET A CA 1
ATOM 2650 C C . MET B 1 122 ? -6.74238 -11.61898 41.42471 1.000 35.58261 122 MET A C 1
ATOM 2651 O O . MET B 1 122 ? -5.67421 -10.98734 41.41457 1.000 33.68792 122 MET A O 1
ATOM 2656 N N . VAL B 1 123 ? -7.36234 -11.98843 40.30102 1.000 29.57268 123 VAL A N 1
ATOM 2657 C CA . VAL B 1 123 ? -6.80739 -11.63886 38.99649 1.000 29.84169 123 VAL A CA 1
ATOM 2658 C C . VAL B 1 123 ? -6.85369 -10.13312 38.78215 1.000 36.69805 123 VAL A C 1
ATOM 2659 O O . VAL B 1 123 ? -5.92926 -9.54138 38.20884 1.000 30.65048 123 VAL A O 1
ATOM 2663 N N . GLU B 1 124 ? -7.92112 -9.48023 39.24252 1.000 36.41617 124 GLU A N 1
ATOM 2664 C CA . GLU B 1 124 ? -7.96771 -8.02900 39.11609 1.000 37.93240 124 GLU A CA 1
ATOM 2665 C C . GLU B 1 124 ? -6.85967 -7.37358 39.92775 1.000 34.17045 124 GLU A C 1
ATOM 2666 O O . GLU B 1 124 ? -6.24485 -6.39728 39.47793 1.000 34.69766 124 GLU A O 1
ATOM 2672 N N . GLU B 1 125 ? -6.58152 -7.89692 41.12235 1.000 36.48260 125 GLU A N 1
ATOM 2673 C CA . GLU B 1 125 ? -5.45308 -7.38355 41.89592 1.000 35.99307 125 GLU A CA 1
ATOM 2674 C C . GLU B 1 125 ? -4.12757 -7.63209 41.17705 1.000 35.15995 125 GLU A C 1
ATOM 2675 O O . GLU B 1 125 ? -3.24360 -6.76652 41.17430 1.000 33.37959 125 GLU A O 1
ATOM 2681 N N . LEU B 1 126 ? -3.97140 -8.80721 40.55852 1.000 31.77352 126 LEU A N 1
ATOM 2682 C CA . LEU B 1 126 ? -2.73549 -9.10710 39.83278 1.000 29.68573 126 LEU A CA 1
ATOM 2683 C C . LEU B 1 126 ? -2.52921 -8.14246 38.66963 1.000 30.52236 126 LEU A C 1
ATOM 2684 O O . LEU B 1 126 ? -1.41399 -7.6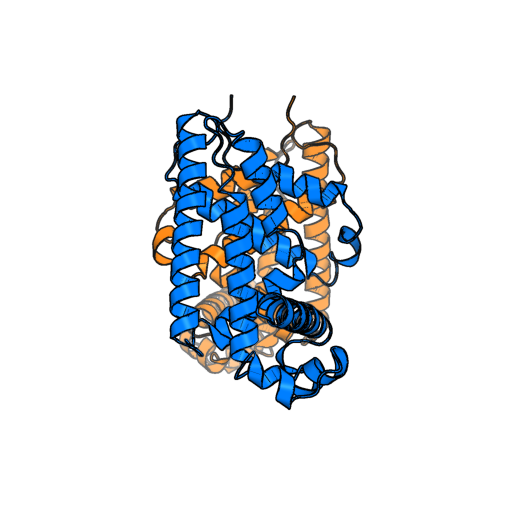4901 38.45020 1.000 32.41850 126 LEU A O 1
ATOM 2689 N N . HIS B 1 127 ? -3.59583 -7.84575 37.92509 1.000 32.70624 127 HIS A N 1
ATOM 2690 C CA . HIS B 1 127 ? -3.49158 -6.87456 36.84096 1.000 30.30512 127 HIS A CA 1
ATOM 2691 C C . HIS B 1 127 ? -3.15869 -5.49163 37.38014 1.000 34.73835 127 HIS A C 1
ATOM 2692 O O . HIS B 1 127 ? -2.43822 -4.72133 36.73378 1.000 34.62278 127 HIS A O 1
ATOM 2699 N N . LYS B 1 128 ? -3.68348 -5.15574 38.55999 1.000 33.55524 128 LYS A N 1
ATOM 2700 C CA . LYS B 1 128 ? -3.42490 -3.84026 39.13800 1.000 33.54403 128 LYS A CA 1
ATOM 2701 C C . LYS B 1 128 ? -1.94693 -3.68016 39.48803 1.000 37.20033 128 LYS A C 1
ATOM 2702 O O . LYS B 1 128 ? -1.31580 -2.67799 39.12561 1.000 36.52529 128 LYS A O 1
ATOM 2708 N N . ILE B 1 129 ? -1.36797 -4.66348 40.18113 1.000 31.97115 129 ILE A N 1
ATOM 2709 C CA . ILE B 1 129 ? 0.03990 -4.53129 40.55684 1.000 30.34675 129 ILE A CA 1
ATOM 2710 C C . ILE B 1 129 ? 0.94339 -4.66026 39.33230 1.000 35.09173 129 ILE A C 1
ATOM 2711 O O . ILE B 1 129 ? 1.99963 -4.00458 39.25259 1.000 33.03006 129 ILE A O 1
ATOM 2716 N N . ARG B 1 130 ? 0.55633 -5.48451 38.35769 1.000 29.68041 130 ARG A N 1
ATOM 2717 C CA . ARG B 1 130 ? 1.32707 -5.56991 37.12094 1.000 34.34966 130 ARG A CA 1
ATOM 2718 C C . ARG B 1 130 ? 1.35203 -4.23085 36.39611 1.000 30.73457 130 ARG A C 1
ATOM 2719 O O . ARG B 1 130 ? 2.38949 -3.83017 35.85484 1.000 29.76169 130 ARG A O 1
ATOM 2727 N N . ALA B 1 131 ? 0.22012 -3.52583 36.37385 1.000 29.64461 131 ALA A N 1
ATOM 2728 C CA . ALA B 1 131 ? 0.18531 -2.20230 35.75440 1.000 31.87551 131 ALA A CA 1
ATOM 2729 C C . ALA B 1 131 ? 1.08910 -1.22674 36.49800 1.000 33.72542 131 ALA A C 1
ATOM 2730 O O . ALA B 1 131 ? 1.75279 -0.38760 35.87715 1.000 33.33081 131 ALA A O 1
ATOM 2732 N N . SER B 1 132 ? 1.12237 -1.31942 37.82892 1.000 34.14630 132 SER A N 1
ATOM 2733 C CA . SER B 1 132 ? 2.00675 -0.46971 38.61838 1.000 36.05132 132 SER A CA 1
ATOM 2734 C C . SER B 1 132 ? 3.47166 -0.77417 38.33001 1.000 32.92169 132 SER A C 1
ATOM 2735 O O . SER B 1 132 ? 4.28942 0.14534 38.20608 1.000 33.49573 132 SER A O 1
ATOM 2738 N N . ASN B 1 133 ? 3.82284 -2.05821 38.23087 1.000 32.16661 133 ASN A N 1
ATOM 2739 C CA . ASN B 1 133 ? 5.20117 -2.43148 37.93398 1.000 33.37384 133 ASN A CA 1
ATOM 2740 C C . ASN B 1 133 ? 5.60460 -1.99831 36.52933 1.000 32.89074 133 ASN A C 1
ATOM 2741 O O . ASN B 1 133 ? 6.76049 -1.61504 36.29493 1.000 33.37327 133 ASN A O 1
ATOM 2746 N N . PHE B 1 134 ? 4.67331 -2.06216 35.57935 1.000 31.91355 134 PHE A N 1
ATOM 2747 C CA . PHE B 1 134 ? 4.95739 -1.57749 34.23082 1.000 32.08442 134 PHE A CA 1
ATOM 2748 C C . PHE B 1 134 ? 5.30756 -0.09554 34.24659 1.000 34.69821 134 PHE A C 1
ATOM 2749 O O . PHE B 1 134 ? 6.28854 0.33903 33.61990 1.000 32.89956 134 PHE A O 1
ATOM 2757 N N . GLU B 1 135 ? 4.52933 0.69780 34.98056 1.000 34.84990 135 GLU A N 1
ATOM 2758 C CA . GLU B 1 135 ? 4.81283 2.12709 35.06750 1.000 33.80364 135 GLU A CA 1
ATOM 2759 C C . GLU B 1 135 ? 6.13282 2.38490 35.78472 1.000 34.07470 135 GLU A C 1
ATOM 2760 O O . GLU B 1 135 ? 6.87048 3.30933 35.42248 1.000 37.32533 135 GLU A O 1
ATOM 2766 N N . ARG B 1 136 ? 6.45475 1.57277 36.79712 1.000 35.38940 136 ARG A N 1
ATOM 2767 C CA . ARG B 1 136 ? 7.71777 1.75444 37.51070 1.000 33.27809 136 ARG A CA 1
ATOM 2768 C C . ARG B 1 136 ? 8.90682 1.48475 36.59432 1.000 30.05316 136 ARG A C 1
ATOM 2769 O O . ARG B 1 136 ? 9.89703 2.23021 36.60756 1.000 30.13439 136 ARG A O 1
ATOM 2777 N N . LEU B 1 137 ? 8.84205 0.40962 35.80634 1.000 29.26399 137 LEU A N 1
ATOM 2778 C CA . LEU B 1 137 ? 9.93055 0.12254 34.87501 1.000 31.98345 137 LEU A CA 1
ATOM 2779 C C . LEU B 1 137 ? 10.00724 1.18126 33.78552 1.000 32.74518 137 LEU A C 1
ATOM 2780 O O . LEU B 1 137 ? 11.10511 1.62026 33.41114 1.000 30.90511 137 LEU A O 1
ATOM 2785 N N . THR B 1 138 ? 8.84865 1.62181 33.28389 1.000 28.70714 138 THR A N 1
ATOM 2786 C CA . THR B 1 138 ? 8.82810 2.67093 32.27069 1.000 32.63508 138 THR A CA 1
ATOM 2787 C C . THR B 1 138 ? 9.39792 3.97206 32.82569 1.000 31.81547 138 THR A C 1
ATOM 2788 O O . THR B 1 138 ? 10.09830 4.70461 32.11713 1.000 29.49768 138 THR A O 1
ATOM 2792 N N . GLN B 1 139 ? 9.12388 4.26631 34.09915 1.000 29.13632 139 GLN A N 1
ATOM 2793 C CA . GLN B 1 139 ? 9.67952 5.46704 34.72038 1.000 32.66548 139 GLN A CA 1
ATOM 2794 C C . GLN B 1 139 ? 11.19819 5.37333 34.85547 1.000 31.78971 139 GLN A C 1
ATOM 2795 O O . GLN B 1 139 ? 11.90535 6.36766 34.65673 1.000 33.91888 139 GLN A O 1
ATOM 2801 N N . LEU B 1 140 ? 11.71417 4.19601 35.21172 1.000 27.81901 140 LEU A N 1
ATOM 2802 C CA . LEU B 1 140 ? 13.16324 4.00475 35.26517 1.000 28.13172 140 LEU A CA 1
ATOM 2803 C C . LEU B 1 140 ? 13.79196 4.21490 33.89706 1.000 25.79053 140 LEU A C 1
ATOM 2804 O O . LEU B 1 140 ? 14.85019 4.84891 33.77993 1.000 27.85152 140 LEU A O 1
ATOM 2809 N N . ILE B 1 141 ? 13.14854 3.70226 32.84857 1.000 27.39717 141 ILE A N 1
ATOM 2810 C CA . ILE B 1 141 ? 13.65275 3.88305 31.48850 1.000 29.76224 141 ILE A CA 1
ATOM 2811 C C . ILE B 1 141 ? 13.68770 5.36375 31.12691 1.000 32.37138 141 ILE A C 1
ATOM 2812 O O . ILE B 1 141 ? 14.69345 5.87520 30.61386 1.000 27.25461 141 ILE A O 1
ATOM 2817 N N . LYS B 1 142 ? 12.59448 6.07823 31.40244 1.000 28.01608 142 LYS A N 1
ATOM 2818 C CA . LYS B 1 142 ? 12.54973 7.50905 31.08654 1.000 24.02391 142 LYS A CA 1
ATOM 2819 C C . LYS B 1 142 ? 13.62190 8.27267 31.84671 1.000 29.62531 142 LYS A C 1
ATOM 2820 O O . LYS B 1 142 ? 14.19287 9.24125 31.32882 1.000 32.16064 142 LYS A O 1
ATOM 2826 N N . GLU B 1 143 ? 13.89737 7.86829 33.08699 1.000 29.07401 143 GLU A N 1
ATOM 2827 C CA . GLU B 1 143 ? 14.92331 8.56539 33.86196 1.000 31.62116 143 GLU A CA 1
ATOM 2828 C C . GLU B 1 143 ? 16.31258 8.31243 33.28979 1.000 32.27229 143 GLU A C 1
ATOM 2829 O O . GLU B 1 143 ? 17.14873 9.22546 33.22563 1.000 34.13686 143 GLU A O 1
ATOM 2835 N N . ARG B 1 144 ? 16.57432 7.07834 32.85587 1.000 27.91596 144 ARG A N 1
ATOM 2836 C CA . ARG B 1 144 ? 17.85806 6.78114 32.23042 1.000 28.53526 144 ARG A CA 1
ATOM 2837 C C . ARG B 1 144 ? 18.00472 7.47568 30.88245 1.000 27.67396 144 ARG A C 1
ATOM 2838 O O . ARG B 1 144 ? 19.11889 7.85309 30.49967 1.000 33.10705 144 ARG A O 1
ATOM 2846 N N . ILE B 1 145 ? 16.90568 7.65140 30.15081 1.000 25.85898 145 ILE A N 1
ATOM 2847 C CA . ILE B 1 145 ? 16.93601 8.47335 28.94313 1.000 24.14351 145 ILE A CA 1
ATOM 2848 C C . ILE B 1 145 ? 17.24295 9.92300 29.30049 1.000 28.75938 145 ILE A C 1
ATOM 2849 O O . ILE B 1 145 ? 18.11899 10.55495 28.70056 1.000 30.25031 145 ILE A O 1
ATOM 2854 N N . ALA B 1 146 ? 16.53629 10.46483 30.29721 1.000 27.83597 146 ALA A N 1
ATOM 2855 C CA . ALA B 1 146 ? 16.71079 11.87177 30.65782 1.000 29.85608 146 ALA A CA 1
ATOM 2856 C C . ALA B 1 146 ? 18.11872 12.15785 31.16195 1.000 35.73546 146 ALA A C 1
ATOM 2857 O O . ALA B 1 146 ? 18.60358 13.28911 31.03686 1.000 35.15445 146 ALA A O 1
ATOM 2859 N N . ASP B 1 147 ? 18.78240 11.15597 31.74109 1.000 34.34911 147 ASP A N 1
ATOM 2860 C CA . ASP B 1 147 ? 20.14850 11.30707 32.23033 1.000 37.75552 147 ASP A CA 1
ATOM 2861 C C . ASP B 1 147 ? 21.19955 11.13390 31.14174 1.000 35.90336 147 ASP A C 1
ATOM 2862 O O . ASP B 1 147 ? 22.39747 11.23709 31.44217 1.000 41.72638 147 ASP A O 1
ATOM 2867 N N . GLY B 1 148 ? 20.79415 10.87616 29.90174 1.000 33.92622 148 GLY A N 1
ATOM 2868 C CA . GLY B 1 148 ? 21.74546 10.64462 28.84025 1.000 41.88069 148 GLY A CA 1
ATOM 2869 C C . GLY B 1 148 ? 22.29247 9.23526 28.78081 1.000 41.99247 148 GLY A C 1
ATOM 2870 O O . GLY B 1 148 ? 23.18373 8.97024 27.96166 1.000 37.07354 148 GLY A O 1
ATOM 2871 N N . LYS B 1 149 ? 21.78936 8.32091 29.62075 1.000 34.35522 149 LYS A N 1
ATOM 2872 C CA . LYS B 1 149 ? 22.32754 6.96757 29.65473 1.000 37.41674 149 LYS A CA 1
ATOM 2873 C C . LYS B 1 149 ? 21.77515 6.12352 28.51882 1.000 39.04243 149 LYS A C 1
ATOM 2874 O O . LYS B 1 149 ? 22.53117 5.41603 27.84066 1.000 33.64438 149 LYS A O 1
ATOM 2880 N N . LEU B 1 150 ? 20.46257 6.18662 28.29561 1.000 30.33766 150 LEU A N 1
ATOM 2881 C CA . LEU B 1 150 ? 19.80752 5.38781 27.27252 1.000 24.72603 150 LEU A CA 1
ATOM 2882 C C . LEU B 1 150 ? 19.53111 6.22294 26.02970 1.000 24.27948 150 LEU A C 1
ATOM 2883 O O . LEU B 1 150 ? 19.29873 7.43244 26.11076 1.000 30.45593 150 LEU A O 1
ATOM 2888 N N . GLU B 1 151 ? 19.53344 5.55918 24.87367 1.000 29.32079 151 GLU A N 1
ATOM 2889 C CA . GLU B 1 151 ? 19.23644 6.25357 23.62534 1.000 30.33016 151 GLU A CA 1
ATOM 2890 C C . GLU B 1 151 ? 17.85808 6.89609 23.68973 1.000 26.05431 151 GLU A C 1
ATOM 2891 O O . GLU B 1 151 ? 16.93672 6.35721 24.29836 1.000 25.91537 151 GLU A O 1
ATOM 2897 N N . ASN B 1 152 ? 17.73937 8.08160 23.08710 1.000 24.48243 152 ASN A N 1
ATOM 2898 C CA . ASN B 1 152 ? 16.48381 8.83461 23.11495 1.000 28.15210 152 ASN A CA 1
ATOM 2899 C C . ASN B 1 152 ? 15.54053 8.29894 22.03876 1.000 26.94396 152 ASN A C 1
ATOM 2900 O O . ASN B 1 152 ? 15.36490 8.88309 20.96565 1.000 31.71416 152 ASN A O 1
ATOM 2905 N N . VAL B 1 153 ? 14.92456 7.15428 22.34333 1.000 25.51020 153 VAL A N 1
ATOM 2906 C CA . VAL B 1 153 ? 13.92156 6.50637 21.50649 1.000 27.67367 153 VAL A CA 1
ATOM 2907 C C . VAL B 1 153 ? 12.69345 6.35051 22.39519 1.000 27.60139 153 VAL A C 1
ATOM 2908 O O . VAL B 1 153 ? 12.79107 6.63262 23.60140 1.000 24.56740 153 VAL A O 1
ATOM 2912 N N . PRO B 1 154 ? 11.53422 5.92541 21.88452 1.000 25.77642 154 PRO A N 1
ATOM 2913 C CA . PRO B 1 154 ? 10.37530 5.74841 22.76268 1.000 27.48810 154 PRO A CA 1
ATOM 2914 C C . PRO B 1 154 ? 10.70202 4.78593 23.88615 1.000 25.76412 154 PRO A C 1
ATOM 2915 O O . PRO B 1 154 ? 11.40925 3.79046 23.66676 1.000 25.90420 154 PRO A O 1
ATOM 2919 N N . PRO B 1 155 ? 10.25308 5.06960 25.10854 1.000 26.48998 155 PRO A N 1
ATOM 2920 C CA . PRO B 1 155 ? 10.52717 4.13684 26.21279 1.000 25.13680 155 PRO A CA 1
ATOM 2921 C C . PRO B 1 155 ? 10.11299 2.71014 25.91810 1.000 22.13282 155 PRO A C 1
ATOM 2922 O O . PRO B 1 155 ? 10.80263 1.78120 26.35839 1.000 24.82965 155 PRO A O 1
ATOM 2926 N N . TYR B 1 156 ? 9.02428 2.49625 25.16745 1.000 23.32786 156 TYR A N 1
ATOM 2927 C CA . TYR B 1 156 ? 8.61257 1.11785 24.91349 1.000 25.16586 156 TYR A CA 1
ATOM 2928 C C . TYR B 1 156 ? 9.62342 0.36309 24.05814 1.000 25.23689 156 TYR A C 1
ATOM 2929 O O . TYR B 1 156 ? 9.65474 -0.86701 24.12003 1.000 25.31816 156 TYR A O 1
ATOM 2938 N N . PHE B 1 157 ? 10.46828 1.06495 23.28993 1.000 28.35727 157 PHE A N 1
ATOM 2939 C CA . PHE B 1 157 ? 11.58450 0.39268 22.62087 1.000 26.46218 157 PHE A CA 1
ATOM 2940 C C . PHE B 1 157 ? 12.45030 -0.33557 23.63904 1.000 24.66912 157 PHE A C 1
ATOM 2941 O O . PHE B 1 157 ? 12.76051 -1.52802 23.48829 1.000 26.22596 157 PHE A O 1
ATOM 2949 N N . HIS B 1 158 ? 12.86646 0.38588 24.68098 1.000 26.34428 158 HIS A N 1
ATOM 2950 C CA . HIS B 1 158 ? 13.69761 -0.19229 25.72712 1.000 27.17028 158 HIS A CA 1
ATOM 2951 C C . HIS B 1 158 ? 12.94951 -1.25203 26.50868 1.000 25.57040 158 HIS A C 1
ATOM 2952 O O . HIS B 1 158 ? 13.51263 -2.30174 26.82401 1.000 24.73201 158 HIS A O 1
ATOM 2959 N N . TYR B 1 159 ? 11.68166 -0.99432 26.83416 1.000 25.57212 159 TYR A N 1
ATOM 2960 C CA . TYR B 1 159 ? 10.88985 -1.97240 27.56908 1.000 26.14749 159 TYR A CA 1
ATOM 2961 C C . TYR B 1 159 ? 10.81352 -3.29448 26.81240 1.000 25.16102 159 TYR A C 1
ATOM 2962 O O . TYR B 1 159 ? 10.99839 -4.37769 27.39167 1.000 27.47182 159 TYR A O 1
ATOM 2971 N N . CYS B 1 160 ? 10.54389 -3.22745 25.50808 1.000 23.68768 160 CYS A N 1
ATOM 2972 C CA . CYS B 1 160 ? 10.38065 -4.45379 24.73034 1.000 25.61264 160 CYS A CA 1
ATOM 2973 C C . CYS B 1 160 ? 11.70399 -5.19526 24.55760 1.000 27.53744 160 CYS A C 1
ATOM 2974 O O . CYS B 1 160 ? 11.73043 -6.43872 24.55276 1.000 23.47429 160 CYS A O 1
ATOM 2977 N N . ALA B 1 161 ? 12.81248 -4.46387 24.41326 1.000 25.46987 161 ALA A N 1
ATOM 2978 C CA . ALA B 1 161 ? 14.11665 -5.12087 24.36193 1.000 27.68199 161 ALA A CA 1
ATOM 2979 C C . ALA B 1 161 ? 14.39631 -5.86838 25.66129 1.000 29.16442 161 ALA A C 1
ATOM 2980 O O . ALA B 1 161 ? 14.86363 -7.01808 25.64626 1.000 25.52135 161 ALA A O 1
ATOM 2982 N N . ALA B 1 162 ? 14.09699 -5.23801 26.80000 1.000 24.31199 162 ALA A N 1
ATOM 2983 C CA . ALA B 1 162 ? 14.30506 -5.89107 28.08899 1.000 27.47967 162 ALA A CA 1
ATOM 2984 C C . ALA B 1 162 ? 13.44391 -7.14104 28.21495 1.000 29.52465 162 ALA A C 1
ATOM 2985 O O . ALA B 1 162 ? 13.91473 -8.18874 28.67478 1.000 25.13185 162 ALA A O 1
ATOM 2987 N N . TRP B 1 163 ? 12.18717 -7.05072 27.80026 1.000 25.77525 163 TRP A N 1
ATOM 2988 C CA . TRP B 1 163 ? 11.31136 -8.21589 27.84049 1.000 26.53409 163 TRP A CA 1
ATOM 2989 C C . TRP B 1 163 ? 11.87085 -9.34420 26.98507 1.000 24.44126 163 TRP A C 1
ATOM 2990 O O . TRP B 1 163 ? 11.84737 -10.51437 27.39086 1.000 23.80394 163 TRP A O 1
ATOM 3001 N N . ALA B 1 164 ? 12.37962 -9.01289 25.79611 1.000 23.02468 164 ALA A N 1
ATOM 3002 C CA . ALA B 1 164 ? 12.88190 -10.03995 24.89061 1.000 25.58945 164 ALA A CA 1
ATOM 3003 C C . ALA B 1 164 ? 14.08871 -10.74847 25.48477 1.000 25.55220 164 ALA A C 1
ATOM 3004 O O . ALA B 1 164 ? 14.17966 -11.97868 25.45011 1.000 22.84375 164 ALA A O 1
ATOM 3006 N N . LEU B 1 165 ? 15.03878 -9.98430 26.02801 1.000 23.67180 165 LEU A N 1
ATOM 3007 C CA . LEU B 1 165 ? 16.24345 -10.59286 26.59091 1.000 22.94851 165 LEU A CA 1
ATOM 3008 C C . LEU B 1 165 ? 15.89969 -11.54779 27.72704 1.000 25.22357 165 LEU A C 1
ATOM 3009 O O . LEU B 1 165 ? 16.40375 -12.67813 27.77956 1.000 25.71210 165 LEU A O 1
ATOM 3014 N N . VAL B 1 166 ? 15.00006 -11.12272 28.62211 1.000 24.28220 166 VAL A N 1
ATOM 3015 C CA . VAL B 1 166 ? 14.60785 -11.96880 29.74479 1.000 21.11642 166 VAL A CA 1
ATOM 3016 C C . VAL B 1 166 ? 13.91039 -13.22823 29.24192 1.000 23.16714 166 VAL A C 1
ATOM 3017 O O . VAL B 1 166 ? 14.21978 -14.34717 29.67142 1.000 22.86753 166 VAL A O 1
ATOM 3021 N N . HIS B 1 167 ? 12.94872 -13.06442 28.32750 1.000 22.95063 167 HIS A N 1
ATOM 3022 C CA . HIS B 1 167 ? 12.22444 -14.22736 27.80483 1.000 23.71745 167 HIS A CA 1
ATOM 3023 C C . HIS B 1 167 ? 13.17192 -15.22791 27.14761 1.000 25.21492 167 HIS A C 1
ATOM 3024 O O . HIS B 1 167 ? 13.05271 -16.44608 27.36438 1.000 24.19597 167 HIS A O 1
ATOM 3031 N N . GLY B 1 168 ? 14.11472 -14.73405 26.33806 1.000 24.93020 168 GLY A N 1
ATOM 3032 C CA . GLY B 1 168 ? 15.06735 -15.62399 25.68890 1.000 22.88863 168 GLY A CA 1
ATOM 3033 C C . GLY B 1 168 ? 16.03967 -16.26071 26.65842 1.000 24.16048 168 GLY A C 1
ATOM 3034 O O . GLY B 1 168 ? 16.43902 -17.41888 26.48301 1.000 27.51052 168 GLY A O 1
ATOM 3035 N N . ALA B 1 169 ? 16.45221 -15.51463 27.68122 1.000 23.53104 169 ALA A N 1
ATOM 3036 C CA . ALA B 1 169 ? 17.36590 -16.07556 28.67253 1.000 24.40791 169 ALA A CA 1
ATOM 3037 C C . ALA B 1 169 ? 16.70063 -17.20868 29.44519 1.000 29.05182 169 ALA A C 1
ATOM 3038 O O . ALA B 1 169 ? 17.31798 -18.25196 29.69554 1.000 25.59311 169 ALA A O 1
ATOM 3040 N N . VAL B 1 170 ? 15.43050 -17.03327 29.82052 1.000 25.00731 170 VAL A N 1
ATOM 3041 C CA . VAL B 1 170 ? 14.71978 -18.11015 30.50892 1.000 24.91724 170 VAL A CA 1
ATOM 3042 C C . VAL B 1 170 ? 14.64489 -19.34857 29.62659 1.000 31.01108 170 VAL A C 1
ATOM 3043 O O . VAL B 1 170 ? 14.84223 -20.47994 30.09291 1.000 28.80277 170 VAL A O 1
ATOM 3047 N N . ALA B 1 171 ? 14.36613 -19.15759 28.33708 1.000 26.75451 171 ALA A N 1
ATOM 3048 C CA . ALA B 1 171 ? 14.29251 -20.28837 27.41936 1.000 30.04800 171 ALA A CA 1
ATOM 3049 C C . ALA B 1 171 ? 15.64095 -20.98748 27.30654 1.000 26.28137 171 ALA A C 1
ATOM 3050 O O . ALA B 1 171 ? 15.71752 -22.21465 27.16660 1.000 27.68047 171 ALA A O 1
ATOM 3052 N N . LEU B 1 172 ? 16.72053 -20.21224 27.35831 1.000 26.35883 172 LEU A N 1
ATOM 3053 C CA . LEU B 1 172 ? 18.06129 -20.78152 27.32905 1.000 22.57355 172 LEU A CA 1
ATOM 3054 C C . LEU B 1 172 ? 18.24112 -21.81432 28.42900 1.000 22.82399 172 LEU A C 1
ATOM 3055 O O . LEU B 1 172 ? 18.76955 -22.91047 28.19024 1.000 27.14234 172 LEU A O 1
ATOM 3060 N N . TYR B 1 173 ? 17.79315 -21.49621 29.63788 1.000 24.25968 173 TYR A N 1
ATOM 3061 C CA . TYR B 1 173 ? 17.94855 -22.39959 30.77274 1.000 27.26145 173 TYR A CA 1
ATOM 3062 C C . TYR B 1 173 ? 16.98138 -23.57839 30.74892 1.000 30.08310 173 TYR A C 1
ATOM 3063 O O . TYR B 1 173 ? 17.03742 -24.42448 31.64796 1.000 37.30138 173 TYR A O 1
ATOM 3072 N N . HIS B 1 174 ? 16.09698 -23.66235 29.75800 1.000 29.64003 174 HIS A N 1
ATOM 3073 C CA . HIS B 1 174 ? 15.27349 -24.85054 29.55753 1.000 30.59807 174 HIS A CA 1
ATOM 3074 C C . HIS B 1 174 ? 15.73406 -25.67899 28.37012 1.000 29.10977 174 HIS A C 1
ATOM 3075 O O . HIS B 1 174 ? 15.08622 -26.67158 28.03323 1.000 31.26655 174 HIS A O 1
ATOM 3082 N N . SER B 1 175 ? 16.82231 -25.29487 27.72327 1.000 31.82819 175 SER A N 1
ATOM 3083 C CA . SER B 1 175 ? 17.33004 -26.09004 26.61000 1.000 33.27551 175 SER A CA 1
ATOM 3084 C C . SER B 1 175 ? 17.89129 -27.41030 27.12778 1.000 33.73197 175 SER A C 1
ATOM 3085 O O . SER B 1 175 ? 18.65681 -27.41739 28.09732 1.000 34.81833 175 SER A O 1
ATOM 3088 N N . PRO B 1 176 ? 17.52014 -28.54413 26.53304 1.000 33.92745 176 PRO A N 1
ATOM 3089 C CA . PRO B 1 176 ? 18.14150 -29.81526 26.93335 1.000 36.64048 176 PRO A CA 1
ATOM 3090 C C . PRO B 1 176 ? 19.63613 -29.83993 26.68842 1.000 40.68150 176 PRO A C 1
ATOM 3091 O O . PRO B 1 176 ? 20.34192 -30.64443 27.31321 1.000 40.70608 176 PRO A O 1
ATOM 3095 N N . PHE B 1 177 ? 20.14075 -28.99037 25.79331 1.000 34.92582 177 PHE A N 1
ATOM 3096 C CA . PHE B 1 177 ? 21.57603 -28.92003 25.56962 1.000 41.38532 177 PHE A CA 1
ATOM 3097 C C . PHE B 1 177 ? 22.25054 -27.91929 26.50202 1.000 35.78032 177 PHE A C 1
ATOM 3098 O O . PHE B 1 177 ? 23.23005 -28.25724 27.17777 1.000 40.47851 177 PHE A O 1
ATOM 3106 N N . TRP B 1 178 ? 21.73883 -26.68835 26.54332 1.000 33.25816 178 TRP A N 1
ATOM 3107 C CA . TRP B 1 178 ? 22.45522 -25.60503 27.20571 1.000 34.87805 178 TRP A CA 1
ATOM 3108 C C . TRP B 1 178 ? 22.30186 -25.61585 28.72223 1.000 33.71505 178 TRP A C 1
ATOM 3109 O O . TRP B 1 178 ? 23.17589 -25.09448 29.41969 1.000 36.08674 178 TRP A O 1
ATOM 3120 N N . ARG B 1 179 ? 21.21474 -26.17483 29.26402 1.000 34.76635 179 ARG A N 1
ATOM 3121 C CA . ARG B 1 179 ? 20.99851 -26.05636 30.70527 1.000 36.68507 179 ARG A CA 1
ATOM 3122 C C . ARG B 1 179 ? 22.14487 -26.68366 31.49185 1.000 39.86787 179 ARG A C 1
ATOM 3123 O O . ARG B 1 179 ? 22.64686 -26.09022 32.45640 1.000 40.57778 179 ARG A O 1
ATOM 3131 N N . GLU B 1 180 ? 22.57506 -27.88434 31.08797 1.000 42.21101 180 GLU A N 1
ATOM 3132 C CA . GLU B 1 180 ? 23.69221 -28.53412 31.76777 1.000 46.09433 180 GLU A CA 1
ATOM 3133 C C . GLU B 1 180 ? 24.96326 -27.70562 31.64242 1.000 44.98073 180 GLU A C 1
ATOM 3134 O O . GLU B 1 180 ? 25.76651 -27.64017 32.58022 1.000 47.34892 180 GLU A O 1
ATOM 3140 N N . VAL B 1 181 ? 25.15106 -27.05432 30.49367 1.000 41.76623 181 VAL A N 1
ATOM 3141 C CA . VAL B 1 181 ? 26.34698 -26.24397 30.27017 1.000 41.01970 181 VAL A CA 1
ATOM 3142 C C . VAL B 1 181 ? 26.35100 -25.02204 31.17889 1.000 39.39067 181 VAL A C 1
ATOM 3143 O O . VAL B 1 181 ? 27.39732 -24.62310 31.71246 1.000 40.21366 181 VAL A O 1
ATOM 3147 N N . LEU B 1 182 ? 25.18738 -24.39728 31.35479 1.000 36.88853 182 LEU A N 1
ATOM 3148 C CA . LEU B 1 182 ? 25.10074 -23.07815 31.96711 1.000 36.58229 182 LEU A CA 1
ATOM 3149 C C . LEU B 1 182 ? 24.78467 -23.09356 33.45611 1.000 42.17488 182 LEU A C 1
ATOM 3150 O O . LEU B 1 182 ? 25.00138 -22.07765 34.12187 1.000 38.67889 182 LEU A O 1
ATOM 3155 N N . GLU B 1 183 ? 24.27074 -24.20571 33.99296 1.000 46.19897 183 GLU A N 1
ATOM 3156 C CA . GLU B 1 183 ? 23.65562 -24.17567 35.32001 1.000 60.64515 183 GLU A CA 1
ATOM 3157 C C . GLU B 1 183 ? 24.63083 -23.72886 36.40623 1.000 64.02509 183 GLU A C 1
ATOM 3158 O O . GLU B 1 183 ? 24.22271 -23.06239 37.36617 1.000 65.43942 183 GLU A O 1
ATOM 3164 N N . ASP B 1 184 ? 25.91307 -24.06385 36.26914 1.000 48.74058 184 ASP A N 1
ATOM 3165 C CA . ASP B 1 184 ? 26.93003 -23.73159 37.25662 1.000 57.82739 184 ASP A CA 1
ATOM 3166 C C . ASP B 1 184 ? 27.75034 -22.49197 36.90422 1.000 54.29479 184 ASP A C 1
ATOM 3167 O O . ASP B 1 184 ? 28.68219 -22.15724 37.64074 1.000 58.11308 184 ASP A O 1
ATOM 3172 N N . GLN B 1 185 ? 27.43634 -21.80134 35.81046 1.000 44.74285 185 GLN A N 1
ATOM 3173 C CA . GLN B 1 185 ? 28.29733 -20.73765 35.28360 1.000 41.49214 185 GLN A CA 1
ATOM 3174 C C . GLN B 1 185 ? 27.78774 -19.38433 35.77400 1.000 38.63418 185 GLN A C 1
ATOM 3175 O O . GLN B 1 185 ? 26.97224 -18.72702 35.11609 1.000 34.29068 185 GLN A O 1
ATOM 3181 N N . GLU B 1 186 ? 28.26942 -18.97287 36.95290 1.000 31.39519 186 GLU A N 1
ATOM 3182 C CA . GLU B 1 186 ? 27.88055 -17.67717 37.50234 1.000 31.97571 186 GLU A CA 1
ATOM 3183 C C . GLU B 1 186 ? 28.39440 -16.53292 36.63829 1.000 34.75322 186 GLU A C 1
ATOM 3184 O O . GLU B 1 186 ? 27.74266 -15.48588 36.54839 1.000 30.38531 186 GLU A O 1
ATOM 3190 N N . GLY B 1 187 ? 29.55250 -16.71714 35.99910 1.000 27.92655 187 GLY A N 1
ATOM 3191 C CA . GLY B 1 187 ? 30.07371 -15.68824 35.10931 1.000 26.88783 187 GLY A CA 1
ATOM 3192 C C . GLY B 1 187 ? 29.19663 -15.46131 33.89419 1.000 27.82598 187 GLY A C 1
ATOM 3193 O O . GLY B 1 187 ? 29.01540 -14.31755 33.45482 1.000 25.20511 187 GLY A O 1
ATOM 3194 N N . PHE B 1 188 ? 28.64174 -16.54291 33.32613 1.000 28.71164 188 PHE A N 1
ATOM 3195 C CA . PHE B 1 188 ? 27.71427 -16.37062 32.21272 1.000 28.86744 188 PHE A CA 1
ATOM 3196 C C . PHE B 1 188 ? 26.45717 -15.63802 32.65705 1.000 25.99546 188 PHE A C 1
ATOM 3197 O O . PHE B 1 188 ? 25.94042 -14.78248 31.92792 1.000 28.28570 188 PHE A O 1
ATOM 3205 N N . PHE B 1 189 ? 25.94773 -15.96421 33.84447 1.000 23.22456 189 PHE A N 1
ATOM 3206 C CA . PHE B 1 189 ? 24.77092 -15.26453 34.34505 1.000 24.13172 189 PHE A CA 1
ATOM 3207 C C . PHE B 1 189 ? 25.05392 -13.77795 34.49959 1.000 28.00010 189 PHE A C 1
ATOM 3208 O O . PHE B 1 189 ? 24.23329 -12.93608 34.11755 1.000 29.15196 189 PHE A O 1
ATOM 3216 N N . HIS B 1 190 ? 26.22754 -13.43292 35.03698 1.000 24.27271 190 HIS A N 1
ATOM 3217 C CA . HIS B 1 190 ? 26.55586 -12.02181 35.19110 1.000 32.73901 190 HIS A CA 1
ATOM 3218 C C . HIS B 1 190 ? 26.83001 -11.36596 33.84644 1.000 30.26209 190 HIS A C 1
ATOM 3219 O O . HIS B 1 190 ? 26.58170 -10.16350 33.68247 1.000 28.33750 190 HIS A O 1
ATOM 3226 N N . PHE B 1 191 ? 27.32239 -12.14286 32.87910 1.000 26.93257 191 PHE A N 1
ATOM 3227 C CA . PHE B 1 191 ? 27.46918 -11.66242 31.51112 1.000 25.77208 191 PHE A CA 1
ATOM 3228 C C . PHE B 1 191 ? 26.12272 -11.24441 30.92857 1.000 25.02247 191 PHE A C 1
ATOM 3229 O O . PHE B 1 191 ? 26.01477 -10.17915 30.30454 1.000 27.79635 191 PHE A O 1
ATOM 3237 N N . LEU B 1 192 ? 25.08523 -12.05933 31.13492 1.000 23.05089 192 LEU A N 1
ATOM 3238 C CA . LEU B 1 192 ? 23.74945 -11.68476 30.66847 1.000 28.23186 192 LEU A CA 1
ATOM 3239 C C . LEU B 1 192 ? 23.25277 -10.42689 31.37242 1.000 26.65328 192 LEU A C 1
ATOM 3240 O O . LEU B 1 192 ? 22.61906 -9.56356 30.74410 1.000 27.80660 192 LEU A O 1
ATOM 3245 N N . MET B 1 193 ? 23.50636 -10.31124 32.68287 1.000 25.10611 193 MET A N 1
ATOM 3246 C CA . MET B 1 193 ? 23.09103 -9.11526 33.41553 1.000 28.15691 193 MET A CA 1
ATOM 3247 C C . MET B 1 193 ? 23.78926 -7.87789 32.87088 1.000 32.53391 193 MET A C 1
ATOM 3248 O O . MET B 1 193 ? 23.16881 -6.81832 32.71959 1.000 33.15925 193 MET A O 1
ATOM 3253 N N . ASP B 1 194 ? 25.08904 -7.99137 32.58670 1.000 31.15558 194 ASP A N 1
ATOM 3254 C CA . ASP B 1 194 ? 25.82733 -6.88137 31.99033 1.000 28.11598 194 ASP A CA 1
ATOM 3255 C C . ASP B 1 194 ? 25.21118 -6.48241 30.66106 1.000 29.64561 194 ASP A C 1
ATOM 3256 O O . ASP B 1 194 ? 25.09104 -5.28710 30.35045 1.000 30.99939 194 ASP A O 1
ATOM 3261 N N . ILE B 1 195 ? 24.82399 -7.47330 29.85931 1.000 24.56248 195 ILE A N 1
ATOM 3262 C CA . ILE B 1 195 ? 24.22498 -7.19601 28.56116 1.000 25.33865 195 ILE A CA 1
ATOM 3263 C C . ILE B 1 195 ? 22.91359 -6.44961 28.74222 1.000 25.83706 195 ILE A C 1
ATOM 3264 O O . ILE B 1 195 ? 22.63456 -5.48486 28.02401 1.000 28.70180 195 ILE A O 1
ATOM 3269 N N . GLY B 1 196 ? 22.11409 -6.86215 29.73007 1.000 24.58489 196 GLY A N 1
ATOM 3270 C CA . GLY B 1 196 ? 20.83095 -6.20574 29.96767 1.000 24.84155 196 GLY A CA 1
ATOM 3271 C C . GLY B 1 196 ? 21.00055 -4.74892 30.35061 1.000 26.06043 196 GLY A C 1
ATOM 3272 O O . GLY B 1 196 ? 20.27008 -3.88067 29.86298 1.000 29.64256 196 GLY A O 1
ATOM 3273 N N . VAL B 1 197 ? 21.96288 -4.46140 31.23027 1.000 22.41483 197 VAL A N 1
ATOM 3274 C CA . VAL B 1 197 ? 22.17946 -3.08189 31.67370 1.000 24.67217 197 VAL A CA 1
ATOM 3275 C C . VAL B 1 197 ? 22.71581 -2.22109 30.53662 1.000 27.73429 197 VAL A C 1
ATOM 3276 O O . VAL B 1 197 ? 22.41241 -1.02138 30.44670 1.000 27.96836 197 VAL A O 1
ATOM 3280 N N . ARG B 1 198 ? 23.54407 -2.80024 29.67106 1.000 29.46633 198 ARG A N 1
ATOM 3281 C CA . ARG B 1 198 ? 24.13990 -2.03876 28.57892 1.000 29.51982 198 ARG A CA 1
ATOM 3282 C C . ARG B 1 198 ? 23.22565 -1.92505 27.35988 1.000 29.75375 198 ARG A C 1
ATOM 3283 O O . ARG B 1 198 ? 23.51627 -1.13136 26.46252 1.000 26.54419 198 ARG A O 1
ATOM 3291 N N . MET B 1 199 ? 22.12502 -2.67958 27.31483 1.000 28.29231 199 MET A N 1
ATOM 3292 C CA . MET B 1 199 ? 21.23555 -2.64736 26.16466 1.000 22.22722 199 MET A CA 1
ATOM 3293 C C . MET B 1 199 ? 20.68067 -1.24384 25.94267 1.000 25.79402 199 MET A C 1
ATOM 3294 O O . MET B 1 199 ? 20.21232 -0.59846 26.88015 1.000 27.79205 199 MET A O 1
ATOM 3299 N N . GLY B 1 200 ? 20.75245 -0.76955 24.70135 1.000 25.17131 200 GLY A N 1
ATOM 3300 C CA . GLY B 1 200 ? 20.19438 0.52335 24.36545 1.000 28.48324 200 GLY A CA 1
ATOM 3301 C C . GLY B 1 200 ? 20.96439 1.69716 24.92073 1.000 29.34871 200 GLY A C 1
ATOM 3302 O O . GLY B 1 200 ? 20.45693 2.81740 24.87778 1.000 31.76170 200 GLY A O 1
ATOM 3303 N N . ASN B 1 201 ? 22.17305 1.47351 25.43814 1.000 29.02167 201 ASN A N 1
ATOM 3304 C CA . ASN B 1 201 ? 22.97274 2.57363 25.97055 1.000 31.60872 201 ASN A CA 1
ATOM 3305 C C . ASN B 1 201 ? 23.38696 3.51757 24.85085 1.000 35.10280 201 ASN A C 1
ATOM 3306 O O . ASN B 1 201 ? 23.68915 3.09307 23.73556 1.000 36.83409 201 ASN A O 1
ATOM 3311 N N . LYS B 1 202 ? 23.40141 4.81713 25.15031 1.000 36.86517 202 LYS A N 1
ATOM 3312 C CA . LYS B 1 202 ? 23.81281 5.82368 24.16833 1.000 43.10864 202 LYS A CA 1
ATOM 3313 C C . LYS B 1 202 ? 25.34201 5.73305 23.99444 1.000 56.06509 202 LYS A C 1
ATOM 3314 O O . LYS B 1 202 ? 26.04010 5.48309 24.94791 1.000 54.51405 202 LYS A O 1
ATOM 3320 N N . ARG B 1 203 ? 25.89347 5.94914 22.82808 1.000 72.77415 203 ARG A N 1
ATOM 3321 C CA . ARG B 1 203 ? 27.29954 5.61453 22.55527 1.000 76.91726 203 ARG A CA 1
ATOM 3322 C C . ARG B 1 203 ? 27.88818 6.97834 22.97768 1.000 76.75806 203 ARG A C 1
ATOM 3323 O O . ARG B 1 203 ? 27.25356 8.04400 22.81866 1.000 80.37643 203 ARG A O 1
ATOM 3331 N N . LYS B 1 204 ? 29.07875 6.96635 23.53452 1.000 72.32059 204 LYS A N 1
ATOM 3332 C CA . LYS B 1 204 ? 29.75469 8.13626 24.09325 1.000 78.27645 204 LYS A CA 1
ATOM 3333 C C . LYS B 1 204 ? 30.61420 8.84239 23.05968 1.000 74.66112 204 LYS A C 1
ATOM 3334 O O . LYS B 1 204 ? 31.57874 9.52893 23.40305 1.000 93.07313 204 LYS A O 1
#

Foldseek 3Di:
DDPVVVVVVVLLVLLLVQLLVCCLVPNNVPDALCNSCVSSPHGSVSVCVNPVGVLRSLLVNLLVLLVVLVVLLDDDDPDDDLLVSLLVNLCSLQPPLSVVVNNVVSCVVCQVVVVPVVSNVSSVVSVVVSVVSQLVSQVVCVVVQFAPPDRSVVLVVVLVVLSVVSSVQCVDPPRVVVPVPPVVVVVVSSVCNSNPRTDDD/DVVVLVVLLVLLLVQLVVCCLVVNNVVDALQNSCVVSVNGSVSVCVPPVGVLRSLLVNLLVLLVVLVVLLPPVDPDDDLLVSQLVNLVSLQPPLSVVVNNVVSCVVCQVVCVPVVSNVVSVVSVVVSVVSQLVSQVVCVVVLFADPDRSVVLVVVLVVLSVVSSVQCVDPPRVVVPVPPVVVSVVSSVCNSNPRTDDD

InterPro domains:
  IPR001647 DNA-binding HTH domain, TetR-type [PF00440] (18-63)
  IPR001647 DNA-binding HTH domain, TetR-type [PR00455] (18-31)
  IPR001647 DNA-binding HTH domain, TetR-type [PR00455] (39-62)
  IPR001647 DNA-binding HTH domain, TetR-type [PS50977] (12-72)
  IPR009057 Homedomain-like superfamily [SSF46689] (9-76)
  IPR025996 HTH-type transcriptional regulator MT1864/Rv1816-like, C-terminal domain [PF13305] (87-194)
  IPR036271 Tetracyclin repressor-like, C-terminal domain superfamily [SSF48498] (87-195)
  IPR050109 HTH-type, TetR-like transcriptional regulator [PTHR30055] (2-190)

Secondary structure (DSSP, 8-state):
-HHHHHHHHHHHHHHHHHHHHHH-TTT--HHHHHHHHTSHHHHHHHH-SSHHHHHHHHHHHHHHHHHHHH----TT--HHHHHHHHHHHHHS-HHHHHHHHHHIIIIITTTSSHHHHHHHHHHHHHHHHHHHHHHHHHHHTTSB-SS-HHHHHHHHHHHHHHHHHHTT-TTHHHHHTT-HHHHHHHHHHHHHTTBPP-/--HHHHHHHHHHHHHHHHHHHHHHHH-TTT--HHHHHHHHTS-HHHHHHH-SSHHHHHHHHHHHHHHHHHHHH--S-SS--HHHHHHHHHHHHHS-HHHHHHHHHHIIIIITTTSSHHHHHHHHHHHHHHHHHHHHHHHHHHHTTSB-SS-HHHHHHHHHHHHHHHHHHTT-TTHHHHHTT-HHHHHHHHHHHHHTTB---

Organism: Pseudomonas aeruginosa (strain ATCC 15692 / DSM 22644 / CIP 104116 / JCM 14847 / LMG 12228 / 1C / PRS 101 / PAO1) (NCBI:txid208964)